Protein 2LAQ (pdb70)

Structure (mmCIF, N/CA/C/O backbone):
data_2LAQ
#
_entry.id   2LAQ
#
loop_
_atom_site.group_PDB
_atom_site.id
_atom_site.type_symbol
_atom_site.label_atom_id
_atom_site.label_alt_id
_atom_site.label_comp_id
_atom_site.label_asym_id
_atom_site.label_entity_id
_atom_site.label_seq_id
_atom_site.pdbx_PDB_ins_code
_atom_site.Cartn_x
_atom_site.Cartn_y
_atom_site.Cartn_z
_atom_site.occupancy
_atom_site.B_iso_or_equiv
_atom_site.auth_seq_id
_atom_site.auth_comp_id
_atom_site.auth_asym_id
_atom_site.auth_atom_id
_atom_site.pdbx_PDB_model_num
ATOM 1 N N . TRP A 1 1 ? 26.052 -4.826 -12.879 1.00 0.00 1 TRP A N 1
ATOM 2 C CA . TRP A 1 1 ? 26.613 -5.498 -11.720 1.00 0.00 1 TRP A CA 1
ATOM 3 C C . TRP A 1 1 ? 27.280 -4.442 -10.837 1.00 0.00 1 TRP A C 1
ATOM 4 O O . TRP A 1 1 ? 28.437 -4.591 -10.450 1.00 0.00 1 TRP A O 1
ATOM 25 N N . GLU A 1 2 ? 26.519 -3.397 -10.544 1.00 0.00 2 GLU A N 1
ATOM 26 C CA . GLU A 1 2 ? 27.021 -2.315 -9.713 1.00 0.00 2 GLU A CA 1
ATOM 27 C C . GLU A 1 2 ? 25.939 -1.251 -9.515 1.00 0.00 2 GLU A C 1
ATOM 28 O O . GLU A 1 2 ? 26.080 -0.123 -9.985 1.00 0.00 2 GLU A O 1
ATOM 40 N N . TRP A 1 3 ? 24.884 -1.649 -8.820 1.00 0.00 3 TRP A N 1
ATOM 41 C CA . TRP A 1 3 ? 23.779 -0.744 -8.555 1.00 0.00 3 TRP A CA 1
ATOM 42 C C . TRP A 1 3 ? 22.966 -1.319 -7.394 1.00 0.00 3 TRP A C 1
ATOM 43 O O . TRP A 1 3 ? 22.816 -2.527 -7.202 1.00 0.00 3 TRP A O 1
ATOM 64 N N . PRO A 1 4 ? 22.412 -0.401 -6.577 1.00 0.00 4 PRO A N 1
ATOM 65 C CA . PRO A 1 4 ? 21.726 -0.783 -5.314 1.00 0.00 4 PRO A CA 1
ATOM 66 C C . PRO A 1 4 ? 20.428 -1.654 -5.427 1.00 0.00 4 PRO A C 1
ATOM 67 O O . PRO A 1 4 ? 19.390 -0.995 -5.461 1.00 0.00 4 PRO A O 1
ATOM 78 N N . TRP A 1 5 ? 20.479 -2.977 -5.475 1.00 0.00 5 TRP A N 1
ATOM 79 C CA . TRP A 1 5 ? 19.264 -3.769 -5.574 1.00 0.00 5 TRP A CA 1
ATOM 80 C C . TRP A 1 5 ? 19.329 -4.869 -4.513 1.00 0.00 5 TRP A C 1
ATOM 81 O O . TRP A 1 5 ? 18.961 -6.013 -4.776 1.00 0.00 5 TRP A O 1
ATOM 102 N N . ASN A 1 6 ? 19.802 -4.485 -3.336 1.00 0.00 6 ASN A N 1
ATOM 103 C CA . ASN A 1 6 ? 19.920 -5.424 -2.234 1.00 0.00 6 ASN A CA 1
ATOM 104 C C . ASN A 1 6 ? 18.692 -5.301 -1.331 1.00 0.00 6 ASN A C 1
ATOM 105 O O . ASN A 1 6 ? 18.050 -4.253 -1.288 1.00 0.00 6 ASN A O 1
ATOM 116 N N . ARG A 1 7 ? 18.401 -6.388 -0.631 1.00 0.00 7 ARG A N 1
ATOM 117 C CA . ARG A 1 7 ? 17.260 -6.415 0.269 1.00 0.00 7 ARG A CA 1
ATOM 118 C C . ARG A 1 7 ? 16.100 -5.609 -0.319 1.00 0.00 7 ARG A C 1
ATOM 119 O O . ARG A 1 7 ? 15.961 -4.420 -0.037 1.00 0.00 7 ARG A O 1
ATOM 140 N N . LYS A 1 8 ? 15.298 -6.288 -1.124 1.00 0.00 8 LYS A N 1
ATOM 141 C CA . LYS A 1 8 ? 14.155 -5.650 -1.755 1.00 0.00 8 LYS A CA 1
ATOM 142 C C . LYS A 1 8 ? 13.105 -5.328 -0.689 1.00 0.00 8 LYS A C 1
ATOM 143 O O . LYS A 1 8 ? 13.084 -5.874 0.417 1.00 0.00 8 LYS A O 1
ATOM 177 N N . THR A 1 10 ? 9.240 -4.401 1.256 1.00 0.00 10 THR A N 1
ATOM 178 C CA . THR A 1 10 ? 8.170 -5.237 1.771 1.00 0.00 10 THR A CA 1
ATOM 179 C C . THR A 1 10 ? 6.925 -4.394 2.058 1.00 0.00 10 THR A C 1
ATOM 180 O O . THR A 1 10 ? 6.826 -3.254 1.607 1.00 0.00 10 THR A O 1
ATOM 191 N N . LYS A 1 11 ? 6.006 -4.988 2.805 1.00 0.00 11 LYS A N 1
ATOM 192 C CA . LYS A 1 11 ? 4.772 -4.307 3.157 1.00 0.00 11 LYS A CA 1
ATOM 193 C C . LYS A 1 11 ? 4.287 -3.490 1.957 1.00 0.00 11 LYS A C 1
ATOM 194 O O . LYS A 1 11 ? 4.538 -2.288 1.878 1.00 0.00 11 LYS A O 1
ATOM 213 N N . PHE A 1 12 ? 3.599 -4.173 1.055 1.00 0.00 12 PHE A N 1
ATOM 214 C CA . PHE A 1 12 ? 3.077 -3.526 -0.136 1.00 0.00 12 PHE A CA 1
ATOM 215 C C . PHE A 1 12 ? 2.427 -2.184 0.210 1.00 0.00 12 PHE A C 1
ATOM 216 O O . PHE A 1 12 ? 2.197 -1.831 1.369 1.00 0.00 12 PHE A O 1
ATOM 248 N N . ILE A 1 14 ? -0.006 1.290 0.528 1.00 0.00 14 ILE A N 1
ATOM 249 C CA . ILE A 1 14 ? -1.302 1.624 1.093 1.00 0.00 14 ILE A CA 1
ATOM 250 C C . ILE A 1 14 ? -1.633 0.640 2.217 1.00 0.00 14 ILE A C 1
ATOM 251 O O . ILE A 1 14 ? -1.495 -0.580 2.101 1.00 0.00 14 ILE A O 1
ATOM 282 N N . SER A 1 16 ? -3.407 -1.527 5.553 1.00 0.00 16 SER A N 1
ATOM 283 C CA . SER A 1 16 ? -4.257 -2.705 5.559 1.00 0.00 16 SER A CA 1
ATOM 284 C C . SER A 1 16 ? -5.423 -2.513 4.586 1.00 0.00 16 SER A C 1
ATOM 285 O O . SER A 1 16 ? -6.468 -1.939 4.899 1.00 0.00 16 SER A O 1
ATOM 308 N N . ASN A 1 18 ? -8.575 -2.800 1.876 1.00 0.00 18 ASN A N 1
ATOM 309 C CA . ASN A 1 18 ? -9.925 -3.335 1.845 1.00 0.00 18 ASN A CA 1
ATOM 310 C C . ASN A 1 18 ? -9.971 -4.539 0.903 1.00 0.00 18 ASN A C 1
ATOM 311 O O . ASN A 1 18 ? -10.429 -5.634 1.237 1.00 0.00 18 ASN A O 1
ATOM 337 N N . ARG A 1 20 ? -9.580 -7.691 -1.003 1.00 0.00 20 ARG A N 1
ATOM 338 C CA . ARG A 1 20 ? -9.048 -9.039 -0.904 1.00 0.00 20 ARG A CA 1
ATOM 339 C C . ARG A 1 20 ? -7.753 -9.040 -0.092 1.00 0.00 20 ARG A C 1
ATOM 340 O O . ARG A 1 20 ? -6.734 -9.564 -0.540 1.00 0.00 20 ARG A O 1
ATOM 361 N N . ASP A 1 21 ? -7.833 -8.449 1.092 1.00 0.00 21 ASP A N 1
ATOM 362 C CA . ASP A 1 21 ? -6.679 -8.375 1.972 1.00 0.00 21 ASP A CA 1
ATOM 363 C C . ASP A 1 21 ? -7.153 -8.355 3.426 1.00 0.00 21 ASP A C 1
ATOM 364 O O . ASP A 1 21 ? -7.560 -7.312 3.936 1.00 0.00 21 ASP A O 1
ATOM 373 N N . LYS A 1 22 ? -7.086 -9.520 4.053 1.00 0.00 22 LYS A N 1
ATOM 374 C CA . LYS A 1 22 ? -7.502 -9.648 5.439 1.00 0.00 22 LYS A CA 1
ATOM 375 C C . LYS A 1 22 ? -9.019 -9.465 5.530 1.00 0.00 22 LYS A C 1
ATOM 376 O O . LYS A 1 22 ? -9.571 -9.369 6.626 1.00 0.00 22 LYS A O 1
ATOM 395 N N . TRP A 1 23 ? -9.648 -9.421 4.366 1.00 0.00 23 TRP A N 1
ATOM 396 C CA . TRP A 1 23 ? -11.090 -9.250 4.300 1.00 0.00 23 TRP A CA 1
ATOM 397 C C . TRP A 1 23 ? -11.739 -10.417 5.047 1.00 0.00 23 TRP A C 1
ATOM 398 O O . TRP A 1 23 ? -11.044 -11.262 5.608 1.00 0.00 23 TRP A O 1
ATOM 419 N N . CYS A 1 24 ? -13.063 -10.426 5.029 1.00 0.00 24 CYS A N 1
ATOM 420 C CA . CYS A 1 24 ? -13.813 -11.475 5.699 1.00 0.00 24 CYS A CA 1
ATOM 421 C C . CYS A 1 24 ? -13.830 -11.173 7.199 1.00 0.00 24 CYS A C 1
ATOM 422 O O . CYS A 1 24 ? -12.779 -11.122 7.836 1.00 0.00 24 CYS A O 1
ATOM 429 N N . ARG A 1 25 ? -15.033 -10.980 7.718 1.00 0.00 25 ARG A N 1
ATOM 430 C CA . ARG A 1 25 ? -15.199 -10.684 9.131 1.00 0.00 25 ARG A CA 1
ATOM 431 C C . ARG A 1 25 ? -15.942 -11.826 9.829 1.00 0.00 25 ARG A C 1
ATOM 432 O O . ARG A 1 25 ? -15.923 -11.927 11.054 1.00 0.00 25 ARG A O 1
ATOM 453 N N . LEU A 1 26 ? -16.580 -12.656 9.017 1.00 0.00 26 LEU A N 1
ATOM 454 C CA . LEU A 1 26 ? -17.328 -13.787 9.541 1.00 0.00 26 LEU A CA 1
ATOM 455 C C . LEU A 1 26 ? -17.051 -15.019 8.678 1.00 0.00 26 LEU A C 1
ATOM 456 O O . LEU A 1 26 ? -16.186 -14.989 7.804 1.00 0.00 26 LEU A O 1
ATOM 472 N N . ASN A 1 27 ? -17.802 -16.075 8.954 1.00 0.00 27 ASN A N 1
ATOM 473 C CA . ASN A 1 27 ? -17.648 -17.317 8.214 1.00 0.00 27 ASN A CA 1
ATOM 474 C C . ASN A 1 27 ? -18.069 -17.094 6.760 1.00 0.00 27 ASN A C 1
ATOM 475 O O . ASN A 1 27 ? -19.217 -16.746 6.488 1.00 0.00 27 ASN A O 1
ATOM 486 N N . LEU A 1 28 ? -17.115 -17.304 5.863 1.00 0.00 28 LEU A N 1
ATOM 487 C CA . LEU A 1 28 ? -17.372 -17.130 4.444 1.00 0.00 28 LEU A CA 1
ATOM 488 C C . LEU A 1 28 ? -18.155 -18.335 3.920 1.00 0.00 28 LEU A C 1
ATOM 489 O O . LEU A 1 28 ? -18.810 -19.036 4.690 1.00 0.00 28 LEU A O 1
ATOM 505 N N . GLY A 1 29 ? -18.060 -18.542 2.615 1.00 0.00 29 GLY A N 1
ATOM 506 C CA . GLY A 1 29 ? -18.751 -19.650 1.979 1.00 0.00 29 GLY A CA 1
ATOM 507 C C . GLY A 1 29 ? -17.919 -20.229 0.832 1.00 0.00 29 GLY A C 1
ATOM 508 O O . GLY A 1 29 ? -17.028 -21.064 0.993 1.00 0.00 29 GLY A O 1
ATOM 512 N N . PRO A 1 30 ? -18.232 -19.757 -0.391 1.00 0.00 30 PRO A N 1
ATOM 513 C CA . PRO A 1 30 ? -17.636 -20.325 -1.629 1.00 0.00 30 PRO A CA 1
ATOM 514 C C . PRO A 1 30 ? -16.117 -20.710 -1.594 1.00 0.00 30 PRO A C 1
ATOM 515 O O . PRO A 1 30 ? -15.387 -19.897 -2.160 1.00 0.00 30 PRO A O 1
ATOM 526 N N . ALA A 1 31 ? -15.693 -21.818 -1.006 1.00 0.00 31 ALA A N 1
ATOM 527 C CA . ALA A 1 31 ? -14.281 -22.163 -0.989 1.00 0.00 31 ALA A CA 1
ATOM 528 C C . ALA A 1 31 ? -13.662 -21.691 0.328 1.00 0.00 31 ALA A C 1
ATOM 529 O O . ALA A 1 31 ? -12.469 -21.393 0.386 1.00 0.00 31 ALA A O 1
ATOM 536 N N . TRP A 1 32 ? -14.499 -21.639 1.353 1.00 0.00 32 TRP A N 1
ATOM 537 C CA . TRP A 1 32 ? -14.047 -21.208 2.666 1.00 0.00 32 TRP A CA 1
ATOM 538 C C . TRP A 1 32 ? -14.709 -22.108 3.712 1.00 0.00 32 TRP A C 1
ATOM 539 O O . TRP A 1 32 ? -15.078 -23.243 3.415 1.00 0.00 32 TRP A O 1
ATOM 560 N N . GLY A 1 33 ? -14.840 -21.567 4.914 1.00 0.00 33 GLY A N 1
ATOM 561 C CA . GLY A 1 33 ? -15.450 -22.307 6.005 1.00 0.00 33 GLY A CA 1
ATOM 562 C C . GLY A 1 33 ? -14.498 -22.412 7.197 1.00 0.00 33 GLY A C 1
ATOM 563 O O . GLY A 1 33 ? -13.335 -22.781 7.037 1.00 0.00 33 GLY A O 1
ATOM 567 N N . GLY A 1 34 ? -15.025 -22.081 8.367 1.00 0.00 34 GLY A N 1
ATOM 568 C CA . GLY A 1 34 ? -14.236 -22.133 9.585 1.00 0.00 34 GLY A CA 1
ATOM 569 C C . GLY A 1 34 ? -13.159 -21.047 9.589 1.00 0.00 34 GLY A C 1
ATOM 570 O O . GLY A 1 34 ? -13.130 -20.198 10.479 1.00 0.00 34 GLY A O 1
ATOM 574 N N . ARG A 1 35 ? -12.299 -21.107 8.582 1.00 0.00 35 ARG A N 1
ATOM 575 C CA . ARG A 1 35 ? -11.222 -20.139 8.458 1.00 0.00 35 ARG A CA 1
ATOM 576 C C . ARG A 1 35 ? -11.785 -18.765 8.090 1.00 0.00 35 ARG A C 1
ATOM 577 O O . ARG A 1 35 ? -12.998 -18.600 7.963 1.00 0.00 35 ARG A O 1
ATOM 598 N N . CYS A 1 36 ? -10.877 -17.813 7.929 1.00 0.00 36 CYS A N 1
ATOM 599 C CA . CYS A 1 36 ? -11.268 -16.458 7.578 1.00 0.00 36 CYS A CA 1
ATOM 600 C C . CYS A 1 36 ? -12.378 -16.535 6.527 1.00 0.00 36 CYS A C 1
ATOM 601 O O . CYS A 1 36 ? -13.496 -16.080 6.764 1.00 0.00 36 CYS A O 1
ATOM 608 N N . TRP A 1 1 ? 22.478 -6.667 9.420 1.00 0.00 1 TRP A N 2
ATOM 609 C CA . TRP A 1 1 ? 21.879 -6.710 10.742 1.00 0.00 1 TRP A CA 2
ATOM 610 C C . TRP A 1 1 ? 21.706 -5.270 11.230 1.00 0.00 1 TRP A C 2
ATOM 611 O O . TRP A 1 1 ? 20.607 -4.867 11.607 1.00 0.00 1 TRP A O 2
ATOM 632 N N . GLU A 1 2 ? 22.808 -4.536 11.210 1.00 0.00 2 GLU A N 2
ATOM 633 C CA . GLU A 1 2 ? 22.792 -3.150 11.645 1.00 0.00 2 GLU A CA 2
ATOM 634 C C . GLU A 1 2 ? 21.958 -3.003 12.918 1.00 0.00 2 GLU A C 2
ATOM 635 O O . GLU A 1 2 ? 21.658 -3.992 13.586 1.00 0.00 2 GLU A O 2
ATOM 647 N N . TRP A 1 3 ? 21.606 -1.761 13.218 1.00 0.00 3 TRP A N 2
ATOM 648 C CA . TRP A 1 3 ? 20.812 -1.473 14.400 1.00 0.00 3 TRP A CA 2
ATOM 649 C C . TRP A 1 3 ? 19.450 -0.952 13.939 1.00 0.00 3 TRP A C 2
ATOM 650 O O . TRP A 1 3 ? 19.286 -0.298 12.908 1.00 0.00 3 TRP A O 2
ATOM 671 N N . PRO A 1 4 ? 18.418 -1.261 14.749 1.00 0.00 4 PRO A N 2
ATOM 672 C CA . PRO A 1 4 ? 17.008 -0.974 14.374 1.00 0.00 4 PRO A CA 2
ATOM 673 C C . PRO A 1 4 ? 16.590 0.529 14.220 1.00 0.00 4 PRO A C 2
ATOM 674 O O . PRO A 1 4 ? 16.117 1.019 15.244 1.00 0.00 4 PRO A O 2
ATOM 685 N N . TRP A 1 5 ? 16.742 1.181 13.077 1.00 0.00 5 TRP A N 2
ATOM 686 C CA . TRP A 1 5 ? 16.342 2.572 12.949 1.00 0.00 5 TRP A CA 2
ATOM 687 C C . TRP A 1 5 ? 16.036 2.844 11.476 1.00 0.00 5 TRP A C 2
ATOM 688 O O . TRP A 1 5 ? 16.529 3.815 10.903 1.00 0.00 5 TRP A O 2
ATOM 709 N N . ASN A 1 6 ? 15.222 1.970 10.902 1.00 0.00 6 ASN A N 2
ATOM 710 C CA . ASN A 1 6 ? 14.843 2.102 9.506 1.00 0.00 6 ASN A CA 2
ATOM 711 C C . ASN A 1 6 ? 14.067 0.857 9.072 1.00 0.00 6 ASN A C 2
ATOM 712 O O . ASN A 1 6 ? 14.648 -0.214 8.903 1.00 0.00 6 ASN A O 2
ATOM 723 N N . ARG A 1 7 ? 12.765 1.040 8.904 1.00 0.00 7 ARG A N 2
ATOM 724 C CA . ARG A 1 7 ? 11.903 -0.055 8.492 1.00 0.00 7 ARG A CA 2
ATOM 725 C C . ARG A 1 7 ? 11.028 0.373 7.312 1.00 0.00 7 ARG A C 2
ATOM 726 O O . ARG A 1 7 ? 9.819 0.544 7.461 1.00 0.00 7 ARG A O 2
ATOM 747 N N . LYS A 1 8 ? 11.674 0.534 6.166 1.00 0.00 8 LYS A N 2
ATOM 748 C CA . LYS A 1 8 ? 10.969 0.939 4.961 1.00 0.00 8 LYS A CA 2
ATOM 749 C C . LYS A 1 8 ? 11.437 0.075 3.788 1.00 0.00 8 LYS A C 2
ATOM 750 O O . LYS A 1 8 ? 12.157 0.508 2.885 1.00 0.00 8 LYS A O 2
ATOM 784 N N . THR A 1 10 ? 11.573 -2.806 0.479 1.00 0.00 10 THR A N 2
ATOM 785 C CA . THR A 1 10 ? 11.190 -2.768 -0.922 1.00 0.00 10 THR A CA 2
ATOM 786 C C . THR A 1 10 ? 9.665 -2.772 -1.059 1.00 0.00 10 THR A C 2
ATOM 787 O O . THR A 1 10 ? 8.951 -2.980 -0.078 1.00 0.00 10 THR A O 2
ATOM 798 N N . LYS A 1 11 ? 9.212 -2.538 -2.281 1.00 0.00 11 LYS A N 2
ATOM 799 C CA . LYS A 1 11 ? 7.786 -2.511 -2.558 1.00 0.00 11 LYS A CA 2
ATOM 800 C C . LYS A 1 11 ? 7.057 -1.836 -1.394 1.00 0.00 11 LYS A C 2
ATOM 801 O O . LYS A 1 11 ? 6.568 -2.511 -0.489 1.00 0.00 11 LYS A O 2
ATOM 820 N N . PHE A 1 12 ? 7.008 -0.514 -1.455 1.00 0.00 12 PHE A N 2
ATOM 821 C CA . PHE A 1 12 ? 6.347 0.259 -0.418 1.00 0.00 12 PHE A CA 2
ATOM 822 C C . PHE A 1 12 ? 5.018 -0.384 -0.017 1.00 0.00 12 PHE A C 2
ATOM 823 O O . PHE A 1 12 ? 4.493 -1.295 -0.662 1.00 0.00 12 PHE A O 2
ATOM 855 N N . ILE A 1 14 ? 1.263 -1.513 0.815 1.00 0.00 14 ILE A N 2
ATOM 856 C CA . ILE A 1 14 ? -0.039 -1.584 0.172 1.00 0.00 14 ILE A CA 2
ATOM 857 C C . ILE A 1 14 ? -1.132 -1.560 1.242 1.00 0.00 14 ILE A C 2
ATOM 858 O O . ILE A 1 14 ? -1.077 -2.238 2.271 1.00 0.00 14 ILE A O 2
ATOM 889 N N . SER A 1 16 ? -4.379 -1.521 3.821 1.00 0.00 16 SER A N 2
ATOM 890 C CA . SER A 1 16 ? -5.119 -2.556 4.524 1.00 0.00 16 SER A CA 2
ATOM 891 C C . SER A 1 16 ? -6.562 -2.601 4.020 1.00 0.00 16 SER A C 2
ATOM 892 O O . SER A 1 16 ? -7.093 -1.659 3.425 1.00 0.00 16 SER A O 2
ATOM 915 N N . ASN A 1 18 ? -10.534 -2.697 3.274 1.00 0.00 18 ASN A N 2
ATOM 916 C CA . ASN A 1 18 ? -11.716 -1.906 3.569 1.00 0.00 18 ASN A CA 2
ATOM 917 C C . ASN A 1 18 ? -12.941 -2.573 2.939 1.00 0.00 18 ASN A C 2
ATOM 918 O O . ASN A 1 18 ? -12.860 -3.387 2.017 1.00 0.00 18 ASN A O 2
ATOM 944 N N . ARG A 1 20 ? -15.664 -3.950 0.969 1.00 0.00 20 ARG A N 2
ATOM 945 C CA . ARG A 1 20 ? -16.097 -4.128 -0.407 1.00 0.00 20 ARG A CA 2
ATOM 946 C C . ARG A 1 20 ? -15.735 -2.898 -1.241 1.00 0.00 20 ARG A C 2
ATOM 947 O O . ARG A 1 20 ? -16.427 -2.569 -2.203 1.00 0.00 20 ARG A O 2
ATOM 968 N N . ASP A 1 21 ? -14.649 -2.250 -0.842 1.00 0.00 21 ASP A N 2
ATOM 969 C CA . ASP A 1 21 ? -14.185 -1.063 -1.540 1.00 0.00 21 ASP A CA 2
ATOM 970 C C . ASP A 1 21 ? -13.918 -1.412 -3.005 1.00 0.00 21 ASP A C 2
ATOM 971 O O . ASP A 1 21 ? -14.518 -2.339 -3.547 1.00 0.00 21 ASP A O 2
ATOM 980 N N . LYS A 1 22 ? -13.016 -0.649 -3.607 1.00 0.00 22 LYS A N 2
ATOM 981 C CA . LYS A 1 22 ? -12.661 -0.864 -4.999 1.00 0.00 22 LYS A CA 2
ATOM 982 C C . LYS A 1 22 ? -11.945 -2.209 -5.135 1.00 0.00 22 LYS A C 2
ATOM 983 O O . LYS A 1 22 ? -10.826 -2.273 -5.642 1.00 0.00 22 LYS A O 2
ATOM 1002 N N . TRP A 1 23 ? -12.620 -3.252 -4.674 1.00 0.00 23 TRP A N 2
ATOM 1003 C CA . TRP A 1 23 ? -12.062 -4.592 -4.738 1.00 0.00 23 TRP A CA 2
ATOM 1004 C C . TRP A 1 23 ? -12.384 -5.174 -6.116 1.00 0.00 23 TRP A C 2
ATOM 1005 O O . TRP A 1 23 ? -12.930 -4.481 -6.973 1.00 0.00 23 TRP A O 2
ATOM 1026 N N . CYS A 1 24 ? -12.033 -6.440 -6.287 1.00 0.00 24 CYS A N 2
ATOM 1027 C CA . CYS A 1 24 ? -12.279 -7.121 -7.546 1.00 0.00 24 CYS A CA 2
ATOM 1028 C C . CYS A 1 24 ? -11.262 -6.618 -8.572 1.00 0.00 24 CYS A C 2
ATOM 1029 O O . CYS A 1 24 ? -11.609 -6.372 -9.726 1.00 0.00 24 CYS A O 2
ATOM 1036 N N . ARG A 1 25 ? -10.027 -6.478 -8.114 1.00 0.00 25 ARG A N 2
ATOM 1037 C CA . ARG A 1 25 ? -8.957 -6.007 -8.977 1.00 0.00 25 ARG A CA 2
ATOM 1038 C C . ARG A 1 25 ? -8.549 -7.103 -9.963 1.00 0.00 25 ARG A C 2
ATOM 1039 O O . ARG A 1 25 ? -7.963 -6.820 -11.006 1.00 0.00 25 ARG A O 2
ATOM 1060 N N . LEU A 1 26 ? -8.874 -8.335 -9.596 1.00 0.00 26 LEU A N 2
ATOM 1061 C CA . LEU A 1 26 ? -8.549 -9.475 -10.436 1.00 0.00 26 LEU A CA 2
ATOM 1062 C C . LEU A 1 26 ? -9.835 -10.224 -10.793 1.00 0.00 26 LEU A C 2
ATOM 1063 O O . LEU A 1 26 ? -10.933 -9.752 -10.503 1.00 0.00 26 LEU A O 2
ATOM 1079 N N . ASN A 1 27 ? -9.656 -11.377 -11.419 1.00 0.00 27 ASN A N 2
ATOM 1080 C CA . ASN A 1 27 ? -10.788 -12.196 -11.819 1.00 0.00 27 ASN A CA 2
ATOM 1081 C C . ASN A 1 27 ? -11.543 -12.660 -10.572 1.00 0.00 27 ASN A C 2
ATOM 1082 O O . ASN A 1 27 ? -10.959 -13.284 -9.687 1.00 0.00 27 ASN A O 2
ATOM 1093 N N . LEU A 1 28 ? -12.828 -12.341 -10.543 1.00 0.00 28 LEU A N 2
ATOM 1094 C CA . LEU A 1 28 ? -13.667 -12.718 -9.419 1.00 0.00 28 LEU A CA 2
ATOM 1095 C C . LEU A 1 28 ? -14.363 -14.044 -9.731 1.00 0.00 28 LEU A C 2
ATOM 1096 O O . LEU A 1 28 ? -13.961 -14.760 -10.647 1.00 0.00 28 LEU A O 2
ATOM 1112 N N . GLY A 1 29 ? -15.395 -14.332 -8.952 1.00 0.00 29 GLY A N 2
ATOM 1113 C CA . GLY A 1 29 ? -16.151 -15.560 -9.133 1.00 0.00 29 GLY A CA 2
ATOM 1114 C C . GLY A 1 29 ? -17.471 -15.510 -8.363 1.00 0.00 29 GLY A C 2
ATOM 1115 O O . GLY A 1 29 ? -18.478 -14.932 -8.777 1.00 0.00 29 GLY A O 2
ATOM 1119 N N . PRO A 1 30 ? -17.466 -16.152 -7.178 1.00 0.00 30 PRO A N 2
ATOM 1120 C CA . PRO A 1 30 ? -18.704 -16.338 -6.376 1.00 0.00 30 PRO A CA 2
ATOM 1121 C C . PRO A 1 30 ? -19.504 -15.054 -5.968 1.00 0.00 30 PRO A C 2
ATOM 1122 O O . PRO A 1 30 ? -19.590 -14.890 -4.752 1.00 0.00 30 PRO A O 2
ATOM 1133 N N . ALA A 1 31 ? -20.031 -14.244 -6.873 1.00 0.00 31 ALA A N 2
ATOM 1134 C CA . ALA A 1 31 ? -20.776 -13.061 -6.475 1.00 0.00 31 ALA A CA 2
ATOM 1135 C C . ALA A 1 31 ? -20.750 -12.041 -7.616 1.00 0.00 31 ALA A C 2
ATOM 1136 O O . ALA A 1 31 ? -21.606 -11.160 -7.685 1.00 0.00 31 ALA A O 2
ATOM 1143 N N . TRP A 1 32 ? -19.758 -12.192 -8.481 1.00 0.00 32 TRP A N 2
ATOM 1144 C CA . TRP A 1 32 ? -19.609 -11.295 -9.614 1.00 0.00 32 TRP A CA 2
ATOM 1145 C C . TRP A 1 32 ? -19.427 -12.147 -10.872 1.00 0.00 32 TRP A C 2
ATOM 1146 O O . TRP A 1 32 ? -19.961 -13.252 -10.960 1.00 0.00 32 TRP A O 2
ATOM 1167 N N . GLY A 1 33 ? -18.670 -11.603 -11.813 1.00 0.00 33 GLY A N 2
ATOM 1168 C CA . GLY A 1 33 ? -18.410 -12.299 -13.061 1.00 0.00 33 GLY A CA 2
ATOM 1169 C C . GLY A 1 33 ? -17.534 -11.454 -13.989 1.00 0.00 33 GLY A C 2
ATOM 1170 O O . GLY A 1 33 ? -16.424 -11.071 -13.621 1.00 0.00 33 GLY A O 2
ATOM 1174 N N . GLY A 1 34 ? -18.066 -11.188 -15.172 1.00 0.00 34 GLY A N 2
ATOM 1175 C CA . GLY A 1 34 ? -17.346 -10.396 -16.155 1.00 0.00 34 GLY A CA 2
ATOM 1176 C C . GLY A 1 34 ? -15.847 -10.701 -16.114 1.00 0.00 34 GLY A C 2
ATOM 1177 O O . GLY A 1 34 ? -15.448 -11.844 -15.892 1.00 0.00 34 GLY A O 2
ATOM 1181 N N . ARG A 1 35 ? -15.057 -9.660 -16.331 1.00 0.00 35 ARG A N 2
ATOM 1182 C CA . ARG A 1 35 ? -13.611 -9.802 -16.323 1.00 0.00 35 ARG A CA 2
ATOM 1183 C C . ARG A 1 35 ? -12.969 -8.645 -15.555 1.00 0.00 35 ARG A C 2
ATOM 1184 O O . ARG A 1 35 ? -12.446 -7.709 -16.158 1.00 0.00 35 ARG A O 2
ATOM 1205 N N . CYS A 1 36 ? -13.029 -8.747 -14.234 1.00 0.00 36 CYS A N 2
ATOM 1206 C CA . CYS A 1 36 ? -12.459 -7.721 -13.378 1.00 0.00 36 CYS A CA 2
ATOM 1207 C C . CYS A 1 36 ? -10.968 -7.604 -13.696 1.00 0.00 36 CYS A C 2
ATOM 1208 O O . CYS A 1 36 ? -10.302 -8.607 -13.950 1.00 0.00 36 CYS A O 2
ATOM 1215 N N . TRP A 1 1 ? 13.374 -6.693 -19.381 1.00 0.00 1 TRP A N 3
ATOM 1216 C CA . TRP A 1 1 ? 13.790 -7.217 -20.671 1.00 0.00 1 TRP A CA 3
ATOM 1217 C C . TRP A 1 1 ? 15.140 -6.590 -21.023 1.00 0.00 1 TRP A C 3
ATOM 1218 O O . TRP A 1 1 ? 15.917 -7.165 -21.785 1.00 0.00 1 TRP A O 3
ATOM 1239 N N . GLU A 1 2 ? 15.380 -5.419 -20.451 1.00 0.00 2 GLU A N 3
ATOM 1240 C CA . GLU A 1 2 ? 16.624 -4.708 -20.694 1.00 0.00 2 GLU A CA 3
ATOM 1241 C C . GLU A 1 2 ? 17.643 -5.031 -19.601 1.00 0.00 2 GLU A C 3
ATOM 1242 O O . GLU A 1 2 ? 17.663 -4.384 -18.554 1.00 0.00 2 GLU A O 3
ATOM 1254 N N . TRP A 1 3 ? 18.466 -6.032 -19.880 1.00 0.00 3 TRP A N 3
ATOM 1255 C CA . TRP A 1 3 ? 19.485 -6.449 -18.932 1.00 0.00 3 TRP A CA 3
ATOM 1256 C C . TRP A 1 3 ? 18.781 -7.010 -17.696 1.00 0.00 3 TRP A C 3
ATOM 1257 O O . TRP A 1 3 ? 17.705 -6.582 -17.274 1.00 0.00 3 TRP A O 3
ATOM 1278 N N . PRO A 1 4 ? 19.425 -8.023 -17.084 1.00 0.00 4 PRO A N 3
ATOM 1279 C CA . PRO A 1 4 ? 18.809 -8.788 -15.967 1.00 0.00 4 PRO A CA 3
ATOM 1280 C C . PRO A 1 4 ? 18.492 -8.011 -14.643 1.00 0.00 4 PRO A C 3
ATOM 1281 O O . PRO A 1 4 ? 19.392 -8.068 -13.807 1.00 0.00 4 PRO A O 3
ATOM 1292 N N . TRP A 1 5 ? 17.347 -7.368 -14.471 1.00 0.00 5 TRP A N 3
ATOM 1293 C CA . TRP A 1 5 ? 17.067 -6.658 -13.234 1.00 0.00 5 TRP A CA 3
ATOM 1294 C C . TRP A 1 5 ? 15.588 -6.860 -12.897 1.00 0.00 5 TRP A C 3
ATOM 1295 O O . TRP A 1 5 ? 15.162 -7.974 -12.597 1.00 0.00 5 TRP A O 3
ATOM 1316 N N . ASN A 1 6 ? 14.845 -5.764 -12.959 1.00 0.00 6 ASN A N 3
ATOM 1317 C CA . ASN A 1 6 ? 13.423 -5.807 -12.664 1.00 0.00 6 ASN A CA 3
ATOM 1318 C C . ASN A 1 6 ? 12.761 -4.526 -13.178 1.00 0.00 6 ASN A C 3
ATOM 1319 O O . ASN A 1 6 ? 13.433 -3.517 -13.387 1.00 0.00 6 ASN A O 3
ATOM 1330 N N . ARG A 1 7 ? 11.452 -4.609 -13.366 1.00 0.00 7 ARG A N 3
ATOM 1331 C CA . ARG A 1 7 ? 10.693 -3.469 -13.852 1.00 0.00 7 ARG A CA 3
ATOM 1332 C C . ARG A 1 7 ? 10.056 -2.718 -12.680 1.00 0.00 7 ARG A C 3
ATOM 1333 O O . ARG A 1 7 ? 8.866 -2.408 -12.711 1.00 0.00 7 ARG A O 3
ATOM 1354 N N . LYS A 1 8 ? 10.877 -2.449 -11.676 1.00 0.00 8 LYS A N 3
ATOM 1355 C CA . LYS A 1 8 ? 10.409 -1.740 -10.496 1.00 0.00 8 LYS A CA 3
ATOM 1356 C C . LYS A 1 8 ? 9.017 -2.252 -10.118 1.00 0.00 8 LYS A C 3
ATOM 1357 O O . LYS A 1 8 ? 7.992 -1.586 -10.282 1.00 0.00 8 LYS A O 3
ATOM 1391 N N . THR A 1 10 ? 5.564 -3.491 -8.487 1.00 0.00 10 THR A N 3
ATOM 1392 C CA . THR A 1 10 ? 4.574 -3.047 -7.519 1.00 0.00 10 THR A CA 3
ATOM 1393 C C . THR A 1 10 ? 5.057 -1.785 -6.803 1.00 0.00 10 THR A C 3
ATOM 1394 O O . THR A 1 10 ? 6.128 -1.264 -7.110 1.00 0.00 10 THR A O 3
ATOM 1405 N N . LYS A 1 11 ? 4.244 -1.329 -5.862 1.00 0.00 11 LYS A N 3
ATOM 1406 C CA . LYS A 1 11 ? 4.575 -0.137 -5.099 1.00 0.00 11 LYS A CA 3
ATOM 1407 C C . LYS A 1 11 ? 4.336 -0.406 -3.612 1.00 0.00 11 LYS A C 3
ATOM 1408 O O . LYS A 1 11 ? 3.609 0.335 -2.953 1.00 0.00 11 LYS A O 3
ATOM 1427 N N . PHE A 1 12 ? 4.965 -1.468 -3.128 1.00 0.00 12 PHE A N 3
ATOM 1428 C CA . PHE A 1 12 ? 4.830 -1.843 -1.731 1.00 0.00 12 PHE A CA 3
ATOM 1429 C C . PHE A 1 12 ? 3.367 -1.796 -1.288 1.00 0.00 12 PHE A C 3
ATOM 1430 O O . PHE A 1 12 ? 2.444 -1.512 -2.056 1.00 0.00 12 PHE A O 3
ATOM 1462 N N . ILE A 1 14 ? -0.301 -1.047 0.957 1.00 0.00 14 ILE A N 3
ATOM 1463 C CA . ILE A 1 14 ? -1.161 0.090 1.236 1.00 0.00 14 ILE A CA 3
ATOM 1464 C C . ILE A 1 14 ? -1.967 -0.184 2.507 1.00 0.00 14 ILE A C 3
ATOM 1465 O O . ILE A 1 14 ? -2.541 -1.255 2.718 1.00 0.00 14 ILE A O 3
ATOM 1496 N N . SER A 1 16 ? -4.259 -0.675 5.826 1.00 0.00 16 SER A N 3
ATOM 1497 C CA . SER A 1 16 ? -5.577 -1.229 6.089 1.00 0.00 16 SER A CA 3
ATOM 1498 C C . SER A 1 16 ? -6.074 -2.002 4.866 1.00 0.00 16 SER A C 3
ATOM 1499 O O . SER A 1 16 ? -5.562 -1.890 3.750 1.00 0.00 16 SER A O 3
ATOM 1522 N N . ASN A 1 18 ? -7.830 -3.561 1.669 1.00 0.00 18 ASN A N 3
ATOM 1523 C CA . ASN A 1 18 ? -8.397 -3.147 0.397 1.00 0.00 18 ASN A CA 3
ATOM 1524 C C . ASN A 1 18 ? -9.825 -3.685 0.283 1.00 0.00 18 ASN A C 3
ATOM 1525 O O . ASN A 1 18 ? -10.793 -2.963 0.031 1.00 0.00 18 ASN A O 3
ATOM 1551 N N . ARG A 1 20 ? -13.379 -4.675 0.517 1.00 0.00 20 ARG A N 3
ATOM 1552 C CA . ARG A 1 20 ? -14.626 -4.311 1.165 1.00 0.00 20 ARG A CA 3
ATOM 1553 C C . ARG A 1 20 ? -14.356 -3.758 2.566 1.00 0.00 20 ARG A C 3
ATOM 1554 O O . ARG A 1 20 ? -14.913 -4.246 3.548 1.00 0.00 20 ARG A O 3
ATOM 1575 N N . ASP A 1 21 ? -13.499 -2.749 2.614 1.00 0.00 21 ASP A N 3
ATOM 1576 C CA . ASP A 1 21 ? -13.148 -2.125 3.878 1.00 0.00 21 ASP A CA 3
ATOM 1577 C C . ASP A 1 21 ? -12.817 -0.651 3.641 1.00 0.00 21 ASP A C 3
ATOM 1578 O O . ASP A 1 21 ? -11.714 -0.321 3.204 1.00 0.00 21 ASP A O 3
ATOM 1587 N N . LYS A 1 22 ? -13.790 0.197 3.937 1.00 0.00 22 LYS A N 3
ATOM 1588 C CA . LYS A 1 22 ? -13.615 1.629 3.760 1.00 0.00 22 LYS A CA 3
ATOM 1589 C C . LYS A 1 22 ? -13.483 1.942 2.269 1.00 0.00 22 LYS A C 3
ATOM 1590 O O . LYS A 1 22 ? -13.143 3.063 1.894 1.00 0.00 22 LYS A O 3
ATOM 1609 N N . TRP A 1 23 ? -13.761 0.932 1.458 1.00 0.00 23 TRP A N 3
ATOM 1610 C CA . TRP A 1 23 ? -13.677 1.086 0.015 1.00 0.00 23 TRP A CA 3
ATOM 1611 C C . TRP A 1 23 ? -14.672 2.171 -0.403 1.00 0.00 23 TRP A C 3
ATOM 1612 O O . TRP A 1 23 ? -15.310 2.792 0.445 1.00 0.00 23 TRP A O 3
ATOM 1633 N N . CYS A 1 24 ? -14.772 2.365 -1.709 1.00 0.00 24 CYS A N 3
ATOM 1634 C CA . CYS A 1 24 ? -15.677 3.365 -2.250 1.00 0.00 24 CYS A CA 3
ATOM 1635 C C . CYS A 1 24 ? -15.144 4.749 -1.875 1.00 0.00 24 CYS A C 3
ATOM 1636 O O . CYS A 1 24 ? -15.914 5.639 -1.518 1.00 0.00 24 CYS A O 3
ATOM 1643 N N . ARG A 1 25 ? -13.830 4.887 -1.969 1.00 0.00 25 ARG A N 3
ATOM 1644 C CA . ARG A 1 25 ? -13.184 6.148 -1.644 1.00 0.00 25 ARG A CA 3
ATOM 1645 C C . ARG A 1 25 ? -13.447 7.177 -2.746 1.00 0.00 25 ARG A C 3
ATOM 1646 O O . ARG A 1 25 ? -13.323 8.380 -2.518 1.00 0.00 25 ARG A O 3
ATOM 1667 N N . LEU A 1 26 ? -13.804 6.667 -3.915 1.00 0.00 26 LEU A N 3
ATOM 1668 C CA . LEU A 1 26 ? -14.085 7.529 -5.052 1.00 0.00 26 LEU A CA 3
ATOM 1669 C C . LEU A 1 26 ? -15.544 7.347 -5.474 1.00 0.00 26 LEU A C 3
ATOM 1670 O O . LEU A 1 26 ? -16.317 6.685 -4.783 1.00 0.00 26 LEU A O 3
ATOM 1686 N N . ASN A 1 27 ? -15.877 7.948 -6.608 1.00 0.00 27 ASN A N 3
ATOM 1687 C CA . ASN A 1 27 ? -17.230 7.862 -7.130 1.00 0.00 27 ASN A CA 3
ATOM 1688 C C . ASN A 1 27 ? -17.538 6.409 -7.498 1.00 0.00 27 ASN A C 3
ATOM 1689 O O . ASN A 1 27 ? -16.818 5.798 -8.285 1.00 0.00 27 ASN A O 3
ATOM 1700 N N . LEU A 1 28 ? -18.610 5.898 -6.911 1.00 0.00 28 LEU A N 3
ATOM 1701 C CA . LEU A 1 28 ? -19.023 4.528 -7.167 1.00 0.00 28 LEU A CA 3
ATOM 1702 C C . LEU A 1 28 ? -20.050 4.514 -8.300 1.00 0.00 28 LEU A C 3
ATOM 1703 O O . LEU A 1 28 ? -20.190 5.494 -9.030 1.00 0.00 28 LEU A O 3
ATOM 1719 N N . GLY A 1 29 ? -20.744 3.389 -8.413 1.00 0.00 29 GLY A N 3
ATOM 1720 C CA . GLY A 1 29 ? -21.754 3.234 -9.445 1.00 0.00 29 GLY A CA 3
ATOM 1721 C C . GLY A 1 29 ? -22.768 2.154 -9.061 1.00 0.00 29 GLY A C 3
ATOM 1722 O O . GLY A 1 29 ? -23.702 2.346 -8.282 1.00 0.00 29 GLY A O 3
ATOM 1726 N N . PRO A 1 30 ? -22.570 0.954 -9.643 1.00 0.00 30 PRO A N 3
ATOM 1727 C CA . PRO A 1 30 ? -23.548 -0.157 -9.507 1.00 0.00 30 PRO A CA 3
ATOM 1728 C C . PRO A 1 30 ? -23.907 -0.636 -8.059 1.00 0.00 30 PRO A C 3
ATOM 1729 O O . PRO A 1 30 ? -23.619 -1.810 -7.839 1.00 0.00 30 PRO A O 3
ATOM 1740 N N . ALA A 1 31 ? -24.474 0.176 -7.178 1.00 0.00 31 ALA A N 3
ATOM 1741 C CA . ALA A 1 31 ? -24.808 -0.286 -5.841 1.00 0.00 31 ALA A CA 3
ATOM 1742 C C . ALA A 1 31 ? -24.862 0.911 -4.891 1.00 0.00 31 ALA A C 3
ATOM 1743 O O . ALA A 1 31 ? -25.482 0.840 -3.831 1.00 0.00 31 ALA A O 3
ATOM 1750 N N . TRP A 1 32 ? -24.203 1.984 -5.304 1.00 0.00 32 TRP A N 3
ATOM 1751 C CA . TRP A 1 32 ? -24.169 3.196 -4.503 1.00 0.00 32 TRP A CA 3
ATOM 1752 C C . TRP A 1 32 ? -24.468 4.381 -5.423 1.00 0.00 32 TRP A C 3
ATOM 1753 O O . TRP A 1 32 ? -25.217 4.245 -6.390 1.00 0.00 32 TRP A O 3
ATOM 1774 N N . GLY A 1 33 ? -23.870 5.514 -5.090 1.00 0.00 33 GLY A N 3
ATOM 1775 C CA . GLY A 1 33 ? -24.063 6.722 -5.875 1.00 0.00 33 GLY A CA 3
ATOM 1776 C C . GLY A 1 33 ? -24.209 7.946 -4.970 1.00 0.00 33 GLY A C 3
ATOM 1777 O O . GLY A 1 33 ? -24.999 7.936 -4.028 1.00 0.00 33 GLY A O 3
ATOM 1781 N N . GLY A 1 34 ? -23.433 8.973 -5.288 1.00 0.00 34 GLY A N 3
ATOM 1782 C CA . GLY A 1 34 ? -23.465 10.202 -4.515 1.00 0.00 34 GLY A CA 3
ATOM 1783 C C . GLY A 1 34 ? -22.543 10.110 -3.298 1.00 0.00 34 GLY A C 3
ATOM 1784 O O . GLY A 1 34 ? -22.956 9.648 -2.236 1.00 0.00 34 GLY A O 3
ATOM 1788 N N . ARG A 1 35 ? -21.312 10.557 -3.493 1.00 0.00 35 ARG A N 3
ATOM 1789 C CA . ARG A 1 35 ? -20.327 10.531 -2.425 1.00 0.00 35 ARG A CA 3
ATOM 1790 C C . ARG A 1 35 ? -20.325 9.163 -1.739 1.00 0.00 35 ARG A C 3
ATOM 1791 O O . ARG A 1 35 ? -21.047 8.257 -2.152 1.00 0.00 35 ARG A O 3
ATOM 1812 N N . CYS A 1 36 ? -19.505 9.058 -0.704 1.00 0.00 36 CYS A N 3
ATOM 1813 C CA . CYS A 1 36 ? -19.400 7.816 0.043 1.00 0.00 36 CYS A CA 3
ATOM 1814 C C . CYS A 1 36 ? -18.904 8.144 1.453 1.00 0.00 36 CYS A C 3
ATOM 1815 O O . CYS A 1 36 ? -18.004 8.966 1.623 1.00 0.00 36 CYS A O 3
ATOM 1822 N N . TRP A 1 1 ? 22.251 2.273 20.672 1.00 0.00 1 TRP A N 4
ATOM 1823 C CA . TRP A 1 1 ? 21.907 3.355 19.766 1.00 0.00 1 TRP A CA 4
ATOM 1824 C C . TRP A 1 1 ? 20.689 2.918 18.948 1.00 0.00 1 TRP A C 4
ATOM 1825 O O . TRP A 1 1 ? 20.821 2.542 17.784 1.00 0.00 1 TRP A O 4
ATOM 1846 N N . GLU A 1 2 ? 19.532 2.981 19.589 1.00 0.00 2 GLU A N 4
ATOM 1847 C CA . GLU A 1 2 ? 18.293 2.597 18.935 1.00 0.00 2 GLU A CA 4
ATOM 1848 C C . GLU A 1 2 ? 17.106 2.819 19.875 1.00 0.00 2 GLU A C 4
ATOM 1849 O O . GLU A 1 2 ? 17.286 3.200 21.030 1.00 0.00 2 GLU A O 4
ATOM 1861 N N . TRP A 1 3 ? 15.917 2.570 19.345 1.00 0.00 3 TRP A N 4
ATOM 1862 C CA . TRP A 1 3 ? 14.700 2.737 20.122 1.00 0.00 3 TRP A CA 4
ATOM 1863 C C . TRP A 1 3 ? 13.810 1.518 19.875 1.00 0.00 3 TRP A C 4
ATOM 1864 O O . TRP A 1 3 ? 13.732 0.943 18.788 1.00 0.00 3 TRP A O 4
ATOM 1885 N N . PRO A 1 4 ? 13.104 1.102 20.945 1.00 0.00 4 PRO A N 4
ATOM 1886 C CA . PRO A 1 4 ? 12.314 -0.157 20.926 1.00 0.00 4 PRO A CA 4
ATOM 1887 C C . PRO A 1 4 ? 11.135 -0.259 19.898 1.00 0.00 4 PRO A C 4
ATOM 1888 O O . PRO A 1 4 ? 10.041 0.051 20.366 1.00 0.00 4 PRO A O 4
ATOM 1899 N N . TRP A 1 5 ? 11.332 -0.653 18.649 1.00 0.00 5 TRP A N 4
ATOM 1900 C CA . TRP A 1 5 ? 10.227 -0.749 17.710 1.00 0.00 5 TRP A CA 4
ATOM 1901 C C . TRP A 1 5 ? 10.587 -1.804 16.662 1.00 0.00 5 TRP A C 4
ATOM 1902 O O . TRP A 1 5 ? 10.099 -1.755 15.534 1.00 0.00 5 TRP A O 4
ATOM 1923 N N . ASN A 1 6 ? 11.436 -2.734 17.073 1.00 0.00 6 ASN A N 4
ATOM 1924 C CA . ASN A 1 6 ? 11.868 -3.799 16.183 1.00 0.00 6 ASN A CA 4
ATOM 1925 C C . ASN A 1 6 ? 12.601 -3.192 14.985 1.00 0.00 6 ASN A C 4
ATOM 1926 O O . ASN A 1 6 ? 12.043 -2.366 14.265 1.00 0.00 6 ASN A O 4
ATOM 1937 N N . ARG A 1 7 ? 13.841 -3.625 14.811 1.00 0.00 7 ARG A N 4
ATOM 1938 C CA . ARG A 1 7 ? 14.657 -3.135 13.713 1.00 0.00 7 ARG A CA 4
ATOM 1939 C C . ARG A 1 7 ? 14.311 -3.880 12.421 1.00 0.00 7 ARG A C 4
ATOM 1940 O O . ARG A 1 7 ? 15.189 -4.453 11.778 1.00 0.00 7 ARG A O 4
ATOM 1961 N N . LYS A 1 8 ? 13.032 -3.846 12.081 1.00 0.00 8 LYS A N 4
ATOM 1962 C CA . LYS A 1 8 ? 12.559 -4.511 10.878 1.00 0.00 8 LYS A CA 4
ATOM 1963 C C . LYS A 1 8 ? 11.515 -3.629 10.190 1.00 0.00 8 LYS A C 4
ATOM 1964 O O . LYS A 1 8 ? 10.304 -3.845 10.266 1.00 0.00 8 LYS A O 4
ATOM 1998 N N . THR A 1 10 ? 8.982 -1.597 7.823 1.00 0.00 10 THR A N 4
ATOM 1999 C CA . THR A 1 10 ? 8.006 -1.850 6.778 1.00 0.00 10 THR A CA 4
ATOM 2000 C C . THR A 1 10 ? 8.331 -1.024 5.532 1.00 0.00 10 THR A C 4
ATOM 2001 O O . THR A 1 10 ? 8.639 0.163 5.633 1.00 0.00 10 THR A O 4
ATOM 2012 N N . LYS A 1 11 ? 8.254 -1.684 4.386 1.00 0.00 11 LYS A N 4
ATOM 2013 C CA . LYS A 1 11 ? 8.538 -1.026 3.122 1.00 0.00 11 LYS A CA 4
ATOM 2014 C C . LYS A 1 11 ? 7.617 -1.592 2.040 1.00 0.00 11 LYS A C 4
ATOM 2015 O O . LYS A 1 11 ? 8.087 -2.138 1.043 1.00 0.00 11 LYS A O 4
ATOM 2034 N N . PHE A 1 12 ? 6.322 -1.443 2.272 1.00 0.00 12 PHE A N 4
ATOM 2035 C CA . PHE A 1 12 ? 5.330 -1.933 1.329 1.00 0.00 12 PHE A CA 4
ATOM 2036 C C . PHE A 1 12 ? 4.245 -0.883 1.080 1.00 0.00 12 PHE A C 4
ATOM 2037 O O . PHE A 1 12 ? 4.153 0.155 1.741 1.00 0.00 12 PHE A O 4
ATOM 2069 N N . ILE A 1 14 ? 0.372 1.037 0.233 1.00 0.00 14 ILE A N 4
ATOM 2070 C CA . ILE A 1 14 ? -0.811 1.354 1.013 1.00 0.00 14 ILE A CA 4
ATOM 2071 C C . ILE A 1 14 ? -1.664 0.094 1.174 1.00 0.00 14 ILE A C 4
ATOM 2072 O O . ILE A 1 14 ? -1.936 -0.654 0.231 1.00 0.00 14 ILE A O 4
ATOM 2103 N N . SER A 1 16 ? -4.133 -3.087 1.715 1.00 0.00 16 SER A N 4
ATOM 2104 C CA . SER A 1 16 ? -5.263 -3.643 0.990 1.00 0.00 16 SER A CA 4
ATOM 2105 C C . SER A 1 16 ? -6.535 -3.521 1.831 1.00 0.00 16 SER A C 4
ATOM 2106 O O . SER A 1 16 ? -7.566 -2.990 1.413 1.00 0.00 16 SER A O 4
ATOM 2129 N N . ASN A 1 18 ? -9.538 -2.703 4.244 1.00 0.00 18 ASN A N 4
ATOM 2130 C CA . ASN A 1 18 ? -10.305 -1.567 4.728 1.00 0.00 18 ASN A CA 4
ATOM 2131 C C . ASN A 1 18 ? -11.782 -1.768 4.380 1.00 0.00 18 ASN A C 4
ATOM 2132 O O . ASN A 1 18 ? -12.163 -2.555 3.510 1.00 0.00 18 ASN A O 4
ATOM 2158 N N . ARG A 1 20 ? -14.994 -1.931 2.889 1.00 0.00 20 ARG A N 4
ATOM 2159 C CA . ARG A 1 20 ? -15.714 -1.845 1.630 1.00 0.00 20 ARG A CA 4
ATOM 2160 C C . ARG A 1 20 ? -15.843 -3.232 0.997 1.00 0.00 20 ARG A C 4
ATOM 2161 O O . ARG A 1 20 ? -15.774 -3.370 -0.224 1.00 0.00 20 ARG A O 4
ATOM 2182 N N . ASP A 1 21 ? -16.028 -4.225 1.854 1.00 0.00 21 ASP A N 4
ATOM 2183 C CA . ASP A 1 21 ? -16.166 -5.596 1.394 1.00 0.00 21 ASP A CA 4
ATOM 2184 C C . ASP A 1 21 ? -17.355 -6.249 2.101 1.00 0.00 21 ASP A C 4
ATOM 2185 O O . ASP A 1 21 ? -17.404 -6.291 3.330 1.00 0.00 21 ASP A O 4
ATOM 2194 N N . LYS A 1 22 ? -18.284 -6.741 1.297 1.00 0.00 22 LYS A N 4
ATOM 2195 C CA . LYS A 1 22 ? -19.470 -7.391 1.830 1.00 0.00 22 LYS A CA 4
ATOM 2196 C C . LYS A 1 22 ? -20.311 -6.362 2.588 1.00 0.00 22 LYS A C 4
ATOM 2197 O O . LYS A 1 22 ? -21.263 -6.722 3.280 1.00 0.00 22 LYS A O 4
ATOM 2216 N N . TRP A 1 23 ? -19.930 -5.103 2.434 1.00 0.00 23 TRP A N 4
ATOM 2217 C CA . TRP A 1 23 ? -20.637 -4.020 3.096 1.00 0.00 23 TRP A CA 4
ATOM 2218 C C . TRP A 1 23 ? -22.024 -3.904 2.461 1.00 0.00 23 TRP A C 4
ATOM 2219 O O . TRP A 1 23 ? -22.312 -4.564 1.464 1.00 0.00 23 TRP A O 4
ATOM 2240 N N . CYS A 1 24 ? -22.848 -3.061 3.066 1.00 0.00 24 CYS A N 4
ATOM 2241 C CA . CYS A 1 24 ? -24.198 -2.850 2.572 1.00 0.00 24 CYS A CA 4
ATOM 2242 C C . CYS A 1 24 ? -25.061 -2.347 3.732 1.00 0.00 24 CYS A C 4
ATOM 2243 O O . CYS A 1 24 ? -26.069 -2.963 4.073 1.00 0.00 24 CYS A O 4
ATOM 2250 N N . ARG A 1 25 ? -24.632 -1.231 4.305 1.00 0.00 25 ARG A N 4
ATOM 2251 C CA . ARG A 1 25 ? -25.353 -0.638 5.419 1.00 0.00 25 ARG A CA 4
ATOM 2252 C C . ARG A 1 25 ? -26.703 -0.096 4.949 1.00 0.00 25 ARG A C 4
ATOM 2253 O O . ARG A 1 25 ? -27.651 -0.016 5.730 1.00 0.00 25 ARG A O 4
ATOM 2274 N N . LEU A 1 26 ? -26.750 0.264 3.674 1.00 0.00 26 LEU A N 4
ATOM 2275 C CA . LEU A 1 26 ? -27.969 0.797 3.091 1.00 0.00 26 LEU A CA 4
ATOM 2276 C C . LEU A 1 26 ? -28.258 0.073 1.774 1.00 0.00 26 LEU A C 4
ATOM 2277 O O . LEU A 1 26 ? -27.592 -0.906 1.441 1.00 0.00 26 LEU A O 4
ATOM 2293 N N . ASN A 1 27 ? -29.251 0.583 1.060 1.00 0.00 27 ASN A N 4
ATOM 2294 C CA . ASN A 1 27 ? -29.636 -0.003 -0.212 1.00 0.00 27 ASN A CA 4
ATOM 2295 C C . ASN A 1 27 ? -28.636 0.424 -1.288 1.00 0.00 27 ASN A C 4
ATOM 2296 O O . ASN A 1 27 ? -28.703 1.543 -1.795 1.00 0.00 27 ASN A O 4
ATOM 2307 N N . LEU A 1 28 ? -27.730 -0.490 -1.604 1.00 0.00 28 LEU A N 4
ATOM 2308 C CA . LEU A 1 28 ? -26.716 -0.222 -2.611 1.00 0.00 28 LEU A CA 4
ATOM 2309 C C . LEU A 1 28 ? -27.394 0.007 -3.963 1.00 0.00 28 LEU A C 4
ATOM 2310 O O . LEU A 1 28 ? -28.597 0.263 -4.023 1.00 0.00 28 LEU A O 4
ATOM 2326 N N . GLY A 1 29 ? -26.595 -0.093 -5.015 1.00 0.00 29 GLY A N 4
ATOM 2327 C CA . GLY A 1 29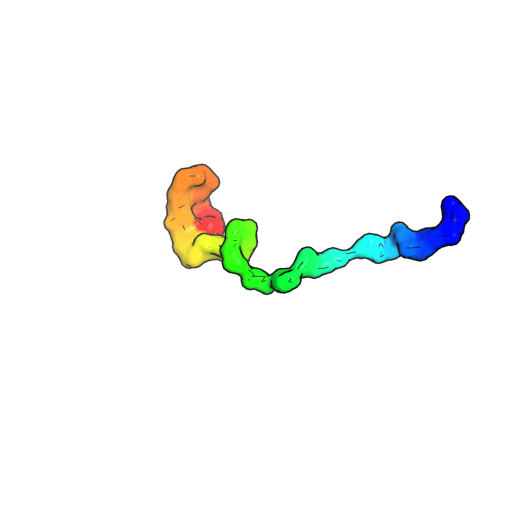 ? -27.103 0.100 -6.362 1.00 0.00 29 GLY A CA 4
ATOM 2328 C C . GLY A 1 29 ? -27.136 -1.223 -7.130 1.00 0.00 29 GLY A C 4
ATOM 2329 O O . GLY A 1 29 ? -27.163 -2.326 -6.582 1.00 0.00 29 GLY A O 4
ATOM 2333 N N . PRO A 1 30 ? -27.135 -1.102 -8.473 1.00 0.00 30 PRO A N 4
ATOM 2334 C CA . PRO A 1 30 ? -27.325 -2.274 -9.368 1.00 0.00 30 PRO A CA 4
ATOM 2335 C C . PRO A 1 30 ? -26.394 -3.515 -9.147 1.00 0.00 30 PRO A C 4
ATOM 2336 O O . PRO A 1 30 ? -25.629 -3.735 -10.085 1.00 0.00 30 PRO A O 4
ATOM 2347 N N . ALA A 1 31 ? -26.456 -4.245 -8.042 1.00 0.00 31 ALA A N 4
ATOM 2348 C CA . ALA A 1 31 ? -25.590 -5.397 -7.857 1.00 0.00 31 ALA A CA 4
ATOM 2349 C C . ALA A 1 31 ? -25.778 -5.948 -6.442 1.00 0.00 31 ALA A C 4
ATOM 2350 O O . ALA A 1 31 ? -25.597 -7.142 -6.208 1.00 0.00 31 ALA A O 4
ATOM 2357 N N . TRP A 1 32 ? -26.141 -5.052 -5.535 1.00 0.00 32 TRP A N 4
ATOM 2358 C CA . TRP A 1 32 ? -26.356 -5.435 -4.150 1.00 0.00 32 TRP A CA 4
ATOM 2359 C C . TRP A 1 32 ? -27.836 -5.222 -3.825 1.00 0.00 32 TRP A C 4
ATOM 2360 O O . TRP A 1 32 ? -28.690 -5.333 -4.704 1.00 0.00 32 TRP A O 4
ATOM 2381 N N . GLY A 1 33 ? -28.094 -4.921 -2.562 1.00 0.00 33 GLY A N 4
ATOM 2382 C CA . GLY A 1 33 ? -29.456 -4.692 -2.110 1.00 0.00 33 GLY A CA 4
ATOM 2383 C C . GLY A 1 33 ? -29.506 -4.502 -0.592 1.00 0.00 33 GLY A C 4
ATOM 2384 O O . GLY A 1 33 ? -29.047 -5.361 0.160 1.00 0.00 33 GLY A O 4
ATOM 2388 N N . GLY A 1 34 ? -30.068 -3.373 -0.188 1.00 0.00 34 GLY A N 4
ATOM 2389 C CA . GLY A 1 34 ? -30.185 -3.060 1.226 1.00 0.00 34 GLY A CA 4
ATOM 2390 C C . GLY A 1 34 ? -30.507 -4.315 2.042 1.00 0.00 34 GLY A C 4
ATOM 2391 O O . GLY A 1 34 ? -30.122 -4.420 3.205 1.00 0.00 34 GLY A O 4
ATOM 2395 N N . ARG A 1 35 ? -31.211 -5.234 1.397 1.00 0.00 35 ARG A N 4
ATOM 2396 C CA . ARG A 1 35 ? -31.590 -6.477 2.048 1.00 0.00 35 ARG A CA 4
ATOM 2397 C C . ARG A 1 35 ? -30.344 -7.297 2.392 1.00 0.00 35 ARG A C 4
ATOM 2398 O O . ARG A 1 35 ? -30.041 -8.283 1.721 1.00 0.00 35 ARG A O 4
ATOM 2419 N N . CYS A 1 36 ? -29.657 -6.860 3.436 1.00 0.00 36 CYS A N 4
ATOM 2420 C CA . CYS A 1 36 ? -28.451 -7.541 3.877 1.00 0.00 36 CYS A CA 4
ATOM 2421 C C . CYS A 1 36 ? -28.730 -8.177 5.240 1.00 0.00 36 CYS A C 4
ATOM 2422 O O . CYS A 1 36 ? -29.328 -9.2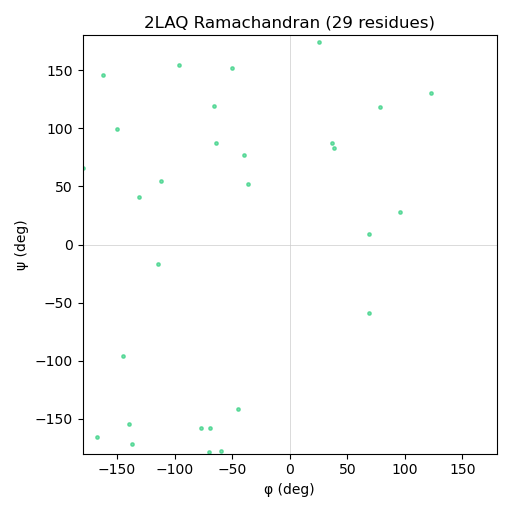49 5.317 1.00 0.00 36 CYS A O 4
ATOM 2429 N N . TRP A 1 1 ? 25.107 6.832 -23.187 1.00 0.00 1 TRP A N 5
ATOM 2430 C CA . TRP A 1 1 ? 23.699 6.783 -23.538 1.00 0.00 1 TRP A CA 5
ATOM 2431 C C . TRP A 1 1 ? 22.930 6.230 -22.336 1.00 0.00 1 TRP A C 5
ATOM 2432 O O . TRP A 1 1 ? 22.092 6.922 -21.760 1.00 0.00 1 TRP A O 5
ATOM 2453 N N . GLU A 1 2 ? 23.243 4.989 -21.994 1.00 0.00 2 GLU A N 5
ATOM 2454 C CA . GLU A 1 2 ? 22.593 4.336 -20.871 1.00 0.00 2 GLU A CA 5
ATOM 2455 C C . GLU A 1 2 ? 23.146 4.876 -19.550 1.00 0.00 2 GLU A C 5
ATOM 2456 O O . GLU A 1 2 ? 23.678 4.119 -18.740 1.00 0.00 2 GLU A O 5
ATOM 2468 N N . TRP A 1 3 ? 23.001 6.182 -19.375 1.00 0.00 3 TRP A N 5
ATOM 2469 C CA . TRP A 1 3 ? 23.479 6.831 -18.166 1.00 0.00 3 TRP A CA 5
ATOM 2470 C C . TRP A 1 3 ? 22.431 6.624 -17.071 1.00 0.00 3 TRP A C 5
ATOM 2471 O O . TRP A 1 3 ? 21.219 6.573 -17.292 1.00 0.00 3 TRP A O 5
ATOM 2492 N N . PRO A 1 4 ? 22.926 6.499 -15.824 1.00 0.00 4 PRO A N 5
ATOM 2493 C CA . PRO A 1 4 ? 22.065 6.136 -14.667 1.00 0.00 4 PRO A CA 5
ATOM 2494 C C . PRO A 1 4 ? 20.936 7.142 -14.258 1.00 0.00 4 PRO A C 5
ATOM 2495 O O . PRO A 1 4 ? 21.276 7.941 -13.387 1.00 0.00 4 PRO A O 5
ATOM 2506 N N . TRP A 1 5 ? 19.734 7.104 -14.814 1.00 0.00 5 TRP A N 5
ATOM 2507 C CA . TRP A 1 5 ? 18.697 8.041 -14.418 1.00 0.00 5 TRP A CA 5
ATOM 2508 C C . TRP A 1 5 ? 17.433 7.239 -14.098 1.00 0.00 5 TRP A C 5
ATOM 2509 O O . TRP A 1 5 ? 17.411 6.462 -13.146 1.00 0.00 5 TRP A O 5
ATOM 2530 N N . ASN A 1 6 ? 16.411 7.457 -14.913 1.00 0.00 6 ASN A N 5
ATOM 2531 C CA . ASN A 1 6 ? 15.146 6.764 -14.728 1.00 0.00 6 ASN A CA 5
ATOM 2532 C C . ASN A 1 6 ? 14.611 7.053 -13.324 1.00 0.00 6 ASN A C 5
ATOM 2533 O O . ASN A 1 6 ? 15.152 6.559 -12.337 1.00 0.00 6 ASN A O 5
ATOM 2544 N N . ARG A 1 7 ? 13.556 7.853 -13.281 1.00 0.00 7 ARG A N 5
ATOM 2545 C CA . ARG A 1 7 ? 12.942 8.215 -12.014 1.00 0.00 7 ARG A CA 5
ATOM 2546 C C . ARG A 1 7 ? 11.509 7.682 -11.948 1.00 0.00 7 ARG A C 5
ATOM 2547 O O . ARG A 1 7 ? 10.555 8.458 -11.924 1.00 0.00 7 ARG A O 5
ATOM 2568 N N . LYS A 1 8 ? 11.404 6.361 -11.922 1.00 0.00 8 LYS A N 5
ATOM 2569 C CA . LYS A 1 8 ? 10.103 5.715 -11.859 1.00 0.00 8 LYS A CA 5
ATOM 2570 C C . LYS A 1 8 ? 10.063 4.774 -10.654 1.00 0.00 8 LYS A C 5
ATOM 2571 O O . LYS A 1 8 ? 10.250 3.559 -10.749 1.00 0.00 8 LYS A O 5
ATOM 2605 N N . THR A 1 10 ? 9.045 2.692 -6.993 1.00 0.00 10 THR A N 5
ATOM 2606 C CA . THR A 1 10 ? 8.091 1.664 -6.617 1.00 0.00 10 THR A CA 5
ATOM 2607 C C . THR A 1 10 ? 7.123 2.196 -5.558 1.00 0.00 10 THR A C 5
ATOM 2608 O O . THR A 1 10 ? 7.226 3.348 -5.142 1.00 0.00 10 THR A O 5
ATOM 2619 N N . LYS A 1 11 ? 6.205 1.331 -5.153 1.00 0.00 11 LYS A N 5
ATOM 2620 C CA . LYS A 1 11 ? 5.219 1.700 -4.152 1.00 0.00 11 LYS A CA 5
ATOM 2621 C C . LYS A 1 11 ? 5.000 0.522 -3.200 1.00 0.00 11 LYS A C 5
ATOM 2622 O O . LYS A 1 11 ? 3.970 -0.147 -3.262 1.00 0.00 11 LYS A O 5
ATOM 2641 N N . PHE A 1 12 ? 5.986 0.304 -2.342 1.00 0.00 12 PHE A N 5
ATOM 2642 C CA . PHE A 1 12 ? 5.913 -0.781 -1.379 1.00 0.00 12 PHE A CA 5
ATOM 2643 C C . PHE A 1 12 ? 4.534 -0.840 -0.721 1.00 0.00 12 PHE A C 5
ATOM 2644 O O . PHE A 1 12 ? 3.691 0.053 -0.852 1.00 0.00 12 PHE A O 5
ATOM 2676 N N . ILE A 1 14 ? 1.244 -0.847 1.558 1.00 0.00 14 ILE A N 5
ATOM 2677 C CA . ILE A 1 14 ? 0.585 -0.020 2.554 1.00 0.00 14 ILE A CA 5
ATOM 2678 C C . ILE A 1 14 ? -0.907 -0.359 2.585 1.00 0.00 14 ILE A C 5
ATOM 2679 O O . ILE A 1 14 ? -1.585 -0.491 1.564 1.00 0.00 14 ILE A O 5
ATOM 2710 N N . SER A 1 16 ? -5.130 -0.774 3.329 1.00 0.00 16 SER A N 5
ATOM 2711 C CA . SER A 1 16 ? -6.283 -0.139 2.713 1.00 0.00 16 SER A CA 5
ATOM 2712 C C . SER A 1 16 ? -7.478 -1.093 2.730 1.00 0.00 16 SER A C 5
ATOM 2713 O O . SER A 1 16 ? -8.584 -0.774 3.174 1.00 0.00 16 SER A O 5
ATOM 2736 N N . ASN A 1 18 ? -10.258 -3.567 3.417 1.00 0.00 18 ASN A N 5
ATOM 2737 C CA . ASN A 1 18 ? -11.083 -4.097 4.489 1.00 0.00 18 ASN A CA 5
ATOM 2738 C C . ASN A 1 18 ? -12.351 -4.714 3.895 1.00 0.00 18 ASN A C 5
ATOM 2739 O O . ASN A 1 18 ? -13.381 -4.064 3.697 1.00 0.00 18 ASN A O 5
ATOM 2765 N N . ARG A 1 20 ? -14.721 -6.302 4.845 1.00 0.00 20 ARG A N 5
ATOM 2766 C CA . ARG A 1 20 ? -15.944 -6.282 5.629 1.00 0.00 20 ARG A CA 5
ATOM 2767 C C . ARG A 1 20 ? -16.674 -4.950 5.442 1.00 0.00 20 ARG A C 5
ATOM 2768 O O . ARG A 1 20 ? -17.404 -4.509 6.328 1.00 0.00 20 ARG A O 5
ATOM 2789 N N . ASP A 1 21 ? -16.450 -4.348 4.284 1.00 0.00 21 ASP A N 5
ATOM 2790 C CA . ASP A 1 21 ? -17.076 -3.076 3.969 1.00 0.00 21 ASP A CA 5
ATOM 2791 C C . ASP A 1 21 ? -18.374 -3.329 3.198 1.00 0.00 21 ASP A C 5
ATOM 2792 O O . ASP A 1 21 ? -18.345 -3.600 1.999 1.00 0.00 21 ASP A O 5
ATOM 2801 N N . LYS A 1 22 ? -19.481 -3.229 3.919 1.00 0.00 22 LYS A N 5
ATOM 2802 C CA . LYS A 1 22 ? -20.787 -3.443 3.317 1.00 0.00 22 LYS A CA 5
ATOM 2803 C C . LYS A 1 22 ? -20.868 -4.874 2.783 1.00 0.00 22 LYS A C 5
ATOM 2804 O O . LYS A 1 22 ? -21.765 -5.201 2.007 1.00 0.00 22 LYS A O 5
ATOM 2823 N N . TRP A 1 23 ? -19.920 -5.691 3.219 1.00 0.00 23 TRP A N 5
ATOM 2824 C CA . TRP A 1 23 ? -19.874 -7.078 2.794 1.00 0.00 23 TRP A CA 5
ATOM 2825 C C . TRP A 1 23 ? -21.239 -7.707 3.080 1.00 0.00 23 TRP A C 5
ATOM 2826 O O . TRP A 1 23 ? -22.161 -7.022 3.520 1.00 0.00 23 TRP A O 5
ATOM 2847 N N . CYS A 1 24 ? -21.325 -9.002 2.816 1.00 0.00 24 CYS A N 5
ATOM 2848 C CA . CYS A 1 24 ? -22.564 -9.730 3.039 1.00 0.00 24 CYS A CA 5
ATOM 2849 C C . CYS A 1 24 ? -23.583 -9.276 1.992 1.00 0.00 24 CYS A C 5
ATOM 2850 O O . CYS A 1 24 ? -24.198 -8.220 2.136 1.00 0.00 24 CYS A O 5
ATOM 2857 N N . ARG A 1 25 ? -23.731 -10.096 0.962 1.00 0.00 25 ARG A N 5
ATOM 2858 C CA . ARG A 1 25 ? -24.666 -9.792 -0.108 1.00 0.00 25 ARG A CA 5
ATOM 2859 C C . ARG A 1 25 ? -25.807 -10.811 -0.122 1.00 0.00 25 ARG A C 5
ATOM 2860 O O . ARG A 1 25 ? -26.865 -10.555 -0.693 1.00 0.00 25 ARG A O 5
ATOM 2881 N N . LEU A 1 26 ? -25.553 -11.945 0.513 1.00 0.00 26 LEU A N 5
ATOM 2882 C CA . LEU A 1 26 ? -26.546 -13.004 0.582 1.00 0.00 26 LEU A CA 5
ATOM 2883 C C . LEU A 1 26 ? -26.723 -13.437 2.039 1.00 0.00 26 LEU A C 5
ATOM 2884 O O . LEU A 1 26 ? -26.193 -12.802 2.949 1.00 0.00 26 LEU A O 5
ATOM 2900 N N . ASN A 1 27 ? -27.470 -14.518 2.213 1.00 0.00 27 ASN A N 5
ATOM 2901 C CA . ASN A 1 27 ? -27.723 -15.044 3.544 1.00 0.00 27 ASN A CA 5
ATOM 2902 C C . ASN A 1 27 ? -26.403 -15.501 4.167 1.00 0.00 27 ASN A C 5
ATOM 2903 O O . ASN A 1 27 ? -25.702 -16.338 3.601 1.00 0.00 27 ASN A O 5
ATOM 2914 N N . LEU A 1 28 ? -26.104 -14.931 5.325 1.00 0.00 28 LEU A N 5
ATOM 2915 C CA . LEU A 1 28 ? -24.879 -15.268 6.032 1.00 0.00 28 LEU A CA 5
ATOM 2916 C C . LEU A 1 28 ? -25.166 -16.386 7.035 1.00 0.00 28 LEU A C 5
ATOM 2917 O O . LEU A 1 28 ? -26.197 -17.051 6.950 1.00 0.00 28 LEU A O 5
ATOM 2933 N N . GLY A 1 29 ? -24.236 -16.559 7.963 1.00 0.00 29 GLY A N 5
ATOM 2934 C CA . GLY A 1 29 ? -24.377 -17.586 8.982 1.00 0.00 29 GLY A CA 5
ATOM 2935 C C . GLY A 1 29 ? -23.531 -17.256 10.212 1.00 0.00 29 GLY A C 5
ATOM 2936 O O . GLY A 1 29 ? -23.879 -16.455 11.082 1.00 0.00 29 GLY A O 5
ATOM 2940 N N . PRO A 1 30 ? -22.355 -17.909 10.288 1.00 0.00 30 PRO A N 5
ATOM 2941 C CA . PRO A 1 30 ? -21.484 -17.829 11.490 1.00 0.00 30 PRO A CA 5
ATOM 2942 C C . PRO A 1 30 ? -21.001 -16.409 11.943 1.00 0.00 30 PRO A C 5
ATOM 2943 O O . PRO A 1 30 ? -19.779 -16.275 11.933 1.00 0.00 30 PRO A O 5
ATOM 2954 N N . ALA A 1 31 ? -21.857 -15.464 12.305 1.00 0.00 31 ALA A N 5
ATOM 2955 C CA . ALA A 1 31 ? -21.391 -14.155 12.729 1.00 0.00 31 ALA A CA 5
ATOM 2956 C C . ALA A 1 31 ? -22.499 -13.124 12.495 1.00 0.00 31 ALA A C 5
ATOM 2957 O O . ALA A 1 31 ? -22.499 -12.058 13.109 1.00 0.00 31 ALA A O 5
ATOM 2964 N N . TRP A 1 32 ? -23.415 -13.478 11.606 1.00 0.00 32 TRP A N 5
ATOM 2965 C CA . TRP A 1 32 ? -24.524 -12.597 11.284 1.00 0.00 32 TRP A CA 5
ATOM 2966 C C . TRP A 1 32 ? -25.794 -13.448 11.197 1.00 0.00 32 TRP A C 5
ATOM 2967 O O . TRP A 1 32 ? -25.923 -14.450 11.899 1.00 0.00 32 TRP A O 5
ATOM 2988 N N . GLY A 1 33 ? -26.697 -13.019 10.327 1.00 0.00 33 GLY A N 5
ATOM 2989 C CA . GLY A 1 33 ? -27.951 -13.728 10.139 1.00 0.00 33 GLY A CA 5
ATOM 2990 C C . GLY A 1 33 ? -29.137 -12.763 10.171 1.00 0.00 33 GLY A C 5
ATOM 2991 O O . GLY A 1 33 ? -29.254 -11.948 11.085 1.00 0.00 33 GLY A O 5
ATOM 2995 N N . GLY A 1 34 ? -29.987 -12.887 9.163 1.00 0.00 34 GLY A N 5
ATOM 2996 C CA . GLY A 1 34 ? -31.161 -12.036 9.065 1.00 0.00 34 GLY A CA 5
ATOM 2997 C C . GLY A 1 34 ? -31.003 -11.013 7.939 1.00 0.00 34 GLY A C 5
ATOM 2998 O O . GLY A 1 34 ? -30.712 -11.377 6.800 1.00 0.00 34 GLY A O 5
ATOM 3002 N N . ARG A 1 35 ? -31.201 -9.753 8.296 1.00 0.00 35 ARG A N 5
ATOM 3003 C CA . ARG A 1 35 ? -31.084 -8.673 7.330 1.00 0.00 35 ARG A CA 5
ATOM 3004 C C . ARG A 1 35 ? -29.640 -8.556 6.838 1.00 0.00 35 ARG A C 5
ATOM 3005 O O . ARG A 1 35 ? -28.856 -7.780 7.382 1.00 0.00 35 ARG A O 5
ATOM 3026 N N . CYS A 1 36 ? -29.332 -9.338 5.814 1.00 0.00 36 CYS A N 5
ATOM 3027 C CA . CYS A 1 36 ? -27.996 -9.332 5.242 1.00 0.00 36 CYS A CA 5
ATOM 3028 C C . CYS A 1 36 ? -27.995 -8.390 4.036 1.00 0.00 36 CYS A C 5
ATOM 3029 O O . CYS A 1 36 ? -28.849 -7.512 3.929 1.00 0.00 36 CYS A O 5
ATOM 3036 N N . TRP A 1 1 ? 13.101 -17.670 -11.529 1.00 0.00 1 TRP A N 6
ATOM 3037 C CA . TRP A 1 1 ? 12.981 -16.713 -10.443 1.00 0.00 1 TRP A CA 6
ATOM 3038 C C . TRP A 1 1 ? 12.661 -17.488 -9.163 1.00 0.00 1 TRP A C 6
ATOM 3039 O O . TRP A 1 1 ? 13.495 -17.577 -8.262 1.00 0.00 1 TRP A O 6
ATOM 3060 N N . GLU A 1 2 ? 11.453 -18.029 -9.123 1.00 0.00 2 GLU A N 6
ATOM 3061 C CA . GLU A 1 2 ? 11.013 -18.794 -7.968 1.00 0.00 2 GLU A CA 6
ATOM 3062 C C . GLU A 1 2 ? 9.652 -19.438 -8.245 1.00 0.00 2 GLU A C 6
ATOM 3063 O O . GLU A 1 2 ? 8.646 -18.741 -8.373 1.00 0.00 2 GLU A O 6
ATOM 3075 N N . TRP A 1 3 ? 9.666 -20.760 -8.329 1.00 0.00 3 TRP A N 6
ATOM 3076 C CA . TRP A 1 3 ? 8.446 -21.505 -8.589 1.00 0.00 3 TRP A CA 6
ATOM 3077 C C . TRP A 1 3 ? 7.494 -21.277 -7.413 1.00 0.00 3 TRP A C 6
ATOM 3078 O O . TRP A 1 3 ? 7.864 -20.891 -6.304 1.00 0.00 3 TRP A O 6
ATOM 3099 N N . PRO A 1 4 ? 6.196 -21.529 -7.675 1.00 0.00 4 PRO A N 6
ATOM 3100 C CA . PRO A 1 4 ? 5.119 -21.211 -6.700 1.00 0.00 4 PRO A CA 6
ATOM 3101 C C . PRO A 1 4 ? 5.165 -21.928 -5.308 1.00 0.00 4 PRO A C 6
ATOM 3102 O O . PRO A 1 4 ? 5.784 -21.304 -4.448 1.00 0.00 4 PRO A O 6
ATOM 3113 N N . TRP A 1 5 ? 4.584 -23.102 -5.110 1.00 0.00 5 TRP A N 6
ATOM 3114 C CA . TRP A 1 5 ? 4.642 -23.758 -3.815 1.00 0.00 5 TRP A CA 6
ATOM 3115 C C . TRP A 1 5 ? 3.797 -22.941 -2.834 1.00 0.00 5 TRP A C 6
ATOM 3116 O O . TRP A 1 5 ? 4.281 -21.971 -2.251 1.00 0.00 5 TRP A O 6
ATOM 3137 N N . ASN A 1 6 ? 2.551 -23.362 -2.682 1.00 0.00 6 ASN A N 6
ATOM 3138 C CA . ASN A 1 6 ? 1.635 -22.682 -1.782 1.00 0.00 6 ASN A CA 6
ATOM 3139 C C . ASN A 1 6 ? 1.549 -21.204 -2.170 1.00 0.00 6 ASN A C 6
ATOM 3140 O O . ASN A 1 6 ? 2.301 -20.738 -3.025 1.00 0.00 6 ASN A O 6
ATOM 3151 N N . ARG A 1 7 ? 0.626 -20.508 -1.523 1.00 0.00 7 ARG A N 6
ATOM 3152 C CA . ARG A 1 7 ? 0.433 -19.093 -1.789 1.00 0.00 7 ARG A CA 6
ATOM 3153 C C . ARG A 1 7 ? 0.419 -18.303 -0.479 1.00 0.00 7 ARG A C 6
ATOM 3154 O O . ARG A 1 7 ? -0.647 -18.000 0.055 1.00 0.00 7 ARG A O 6
ATOM 3175 N N . LYS A 1 8 ? 1.615 -17.992 0.000 1.00 0.00 8 LYS A N 6
ATOM 3176 C CA . LYS A 1 8 ? 1.753 -17.244 1.238 1.00 0.00 8 LYS A CA 6
ATOM 3177 C C . LYS A 1 8 ? 1.534 -15.756 0.956 1.00 0.00 8 LYS A C 6
ATOM 3178 O O . LYS A 1 8 ? 1.626 -15.269 -0.172 1.00 0.00 8 LYS A O 6
ATOM 3212 N N . THR A 1 10 ? 1.540 -11.390 1.140 1.00 0.00 10 THR A N 6
ATOM 3213 C CA . THR A 1 10 ? 2.470 -10.365 0.698 1.00 0.00 10 THR A CA 6
ATOM 3214 C C . THR A 1 10 ? 2.077 -9.003 1.271 1.00 0.00 10 THR A C 6
ATOM 3215 O O . THR A 1 10 ? 1.108 -8.898 2.022 1.00 0.00 10 THR A O 6
ATOM 3226 N N . LYS A 1 11 ? 2.848 -7.992 0.895 1.00 0.00 11 LYS A N 6
ATOM 3227 C CA . LYS A 1 11 ? 2.591 -6.641 1.362 1.00 0.00 11 LYS A CA 6
ATOM 3228 C C . LYS A 1 11 ? 2.162 -5.771 0.180 1.00 0.00 11 LYS A C 6
ATOM 3229 O O . LYS A 1 11 ? 2.749 -5.846 -0.898 1.00 0.00 11 LYS A O 6
ATOM 3248 N N . PHE A 1 12 ? 1.138 -4.964 0.421 1.00 0.00 12 PHE A N 6
ATOM 3249 C CA . PHE A 1 12 ? 0.622 -4.081 -0.609 1.00 0.00 12 PHE A CA 6
ATOM 3250 C C . PHE A 1 12 ? 0.708 -2.617 -0.170 1.00 0.00 12 PHE A C 6
ATOM 3251 O O . PHE A 1 12 ? 0.944 -2.279 0.992 1.00 0.00 12 PHE A O 6
ATOM 3283 N N . ILE A 1 14 ? 0.262 1.288 0.862 1.00 0.00 14 ILE A N 6
ATOM 3284 C CA . ILE A 1 14 ? -0.530 2.096 1.773 1.00 0.00 14 ILE A CA 6
ATOM 3285 C C . ILE A 1 14 ? -1.274 1.180 2.747 1.00 0.00 14 ILE A C 6
ATOM 3286 O O . ILE A 1 14 ? -1.839 0.143 2.390 1.00 0.00 14 ILE A O 6
ATOM 3317 N N . SER A 1 16 ? -3.597 -0.737 5.800 1.00 0.00 16 SER A N 6
ATOM 3318 C CA . SER A 1 16 ? -4.935 -1.303 5.779 1.00 0.00 16 SER A CA 6
ATOM 3319 C C . SER A 1 16 ? -5.100 -2.211 4.559 1.00 0.00 16 SER A C 6
ATOM 3320 O O . SER A 1 16 ? -4.327 -2.189 3.599 1.00 0.00 16 SER A O 6
ATOM 3343 N N . ASN A 1 18 ? -6.166 -4.296 1.188 1.00 0.00 18 ASN A N 6
ATOM 3344 C CA . ASN A 1 18 ? -6.447 -4.027 -0.212 1.00 0.00 18 ASN A CA 6
ATOM 3345 C C . ASN A 1 18 ? -7.923 -4.312 -0.495 1.00 0.00 18 ASN A C 6
ATOM 3346 O O . ASN A 1 18 ? -8.668 -3.499 -1.050 1.00 0.00 18 ASN A O 6
ATOM 3372 N N . ARG A 1 20 ? -11.616 -4.575 -0.675 1.00 0.00 20 ARG A N 6
ATOM 3373 C CA . ARG A 1 20 ? -12.841 -3.886 -0.305 1.00 0.00 20 ARG A CA 6
ATOM 3374 C C . ARG A 1 20 ? -12.674 -3.202 1.054 1.00 0.00 20 ARG A C 6
ATOM 3375 O O . ARG A 1 20 ? -13.477 -3.413 1.961 1.00 0.00 20 ARG A O 6
ATOM 3396 N N . ASP A 1 21 ? -11.627 -2.396 1.150 1.00 0.00 21 ASP A N 6
ATOM 3397 C CA . ASP A 1 21 ? -11.345 -1.680 2.382 1.00 0.00 21 ASP A CA 6
ATOM 3398 C C . ASP A 1 21 ? -10.628 -0.369 2.052 1.00 0.00 21 ASP A C 6
ATOM 3399 O O . ASP A 1 21 ? -9.423 -0.361 1.805 1.00 0.00 21 ASP A O 6
ATOM 3408 N N . LYS A 1 22 ? -11.399 0.708 2.059 1.00 0.00 22 LYS A N 6
ATOM 3409 C CA . LYS A 1 22 ? -10.853 2.022 1.763 1.00 0.00 22 LYS A CA 6
ATOM 3410 C C . LYS A 1 22 ? -10.445 2.080 0.289 1.00 0.00 22 LYS A C 6
ATOM 3411 O O . LYS A 1 22 ? -9.809 3.039 -0.145 1.00 0.00 22 LYS A O 6
ATOM 3430 N N . TRP A 1 23 ? -10.827 1.042 -0.438 1.00 0.00 23 TRP A N 6
ATOM 3431 C CA . TRP A 1 23 ? -10.510 0.963 -1.854 1.00 0.00 23 TRP A CA 6
ATOM 3432 C C . TRP A 1 23 ? -11.157 2.161 -2.552 1.00 0.00 23 TRP A C 6
ATOM 3433 O O . TRP A 1 23 ? -11.739 3.026 -1.897 1.00 0.00 23 TRP A O 6
ATOM 3454 N N . CYS A 1 24 ? -11.036 2.174 -3.871 1.00 0.00 24 CYS A N 6
ATOM 3455 C CA . CYS A 1 24 ? -11.602 3.251 -4.664 1.00 0.00 24 CYS A CA 6
ATOM 3456 C C . CYS A 1 24 ? -10.902 4.555 -4.273 1.00 0.00 24 CYS A C 6
ATOM 3457 O O . CYS A 1 24 ? -10.989 4.990 -3.126 1.00 0.00 24 CYS A O 6
ATOM 3464 N N . ARG A 1 25 ? -10.224 5.140 -5.249 1.00 0.00 25 ARG A N 6
ATOM 3465 C CA . ARG A 1 25 ? -9.509 6.385 -5.022 1.00 0.00 25 ARG A CA 6
ATOM 3466 C C . ARG A 1 25 ? -10.130 7.512 -5.850 1.00 0.00 25 ARG A C 6
ATOM 3467 O O . ARG A 1 25 ? -9.898 8.689 -5.574 1.00 0.00 25 ARG A O 6
ATOM 3488 N N . LEU A 1 26 ? -10.905 7.113 -6.846 1.00 0.00 26 LEU A N 6
ATOM 3489 C CA . LEU A 1 26 ? -11.560 8.075 -7.716 1.00 0.00 26 LEU A CA 6
ATOM 3490 C C . LEU A 1 26 ? -12.948 7.553 -8.095 1.00 0.00 26 LEU A C 6
ATOM 3491 O O . LEU A 1 26 ? -13.414 6.559 -7.538 1.00 0.00 26 LEU A O 6
ATOM 3507 N N . ASN A 1 27 ? -13.570 8.244 -9.037 1.00 0.00 27 ASN A N 6
ATOM 3508 C CA . ASN A 1 27 ? -14.894 7.863 -9.497 1.00 0.00 27 ASN A CA 6
ATOM 3509 C C . ASN A 1 27 ? -14.980 6.338 -9.581 1.00 0.00 27 ASN A C 6
ATOM 3510 O O . ASN A 1 27 ? -14.198 5.707 -10.292 1.00 0.00 27 ASN A O 6
ATOM 3521 N N . LEU A 1 28 ? -15.936 5.788 -8.847 1.00 0.00 28 LEU A N 6
ATOM 3522 C CA . LEU A 1 28 ? -16.133 4.349 -8.831 1.00 0.00 28 LEU A CA 6
ATOM 3523 C C . LEU A 1 28 ? -16.472 3.869 -10.243 1.00 0.00 28 LEU A C 6
ATOM 3524 O O . LEU A 1 28 ? -16.111 4.516 -11.226 1.00 0.00 28 LEU A O 6
ATOM 3540 N N . GLY A 1 29 ? -17.160 2.738 -10.300 1.00 0.00 29 GLY A N 6
ATOM 3541 C CA . GLY A 1 29 ? -17.551 2.164 -11.577 1.00 0.00 29 GLY A CA 6
ATOM 3542 C C . GLY A 1 29 ? -19.070 1.999 -11.662 1.00 0.00 29 GLY A C 6
ATOM 3543 O O . GLY A 1 29 ? -19.860 2.604 -10.936 1.00 0.00 29 GLY A O 6
ATOM 3547 N N . PRO A 1 30 ? -19.496 1.132 -12.601 1.00 0.00 30 PRO A N 6
ATOM 3548 C CA . PRO A 1 30 ? -20.938 0.972 -12.927 1.00 0.00 30 PRO A CA 6
ATOM 3549 C C . PRO A 1 30 ? -21.902 0.549 -11.767 1.00 0.00 30 PRO A C 6
ATOM 3550 O O . PRO A 1 30 ? -22.807 -0.204 -12.123 1.00 0.00 30 PRO A O 6
ATOM 3561 N N . ALA A 1 31 ? -21.733 0.986 -10.527 1.00 0.00 31 ALA A N 6
ATOM 3562 C CA . ALA A 1 31 ? -22.641 0.588 -9.463 1.00 0.00 31 ALA A CA 6
ATOM 3563 C C . ALA A 1 31 ? -22.377 1.447 -8.226 1.00 0.00 31 ALA A C 6
ATOM 3564 O O . ALA A 1 31 ? -22.548 0.987 -7.098 1.00 0.00 31 ALA A O 6
ATOM 3571 N N . TRP A 1 32 ? -21.964 2.681 -8.478 1.00 0.00 32 TRP A N 6
ATOM 3572 C CA . TRP A 1 32 ? -21.675 3.609 -7.398 1.00 0.00 32 TRP A CA 6
ATOM 3573 C C . TRP A 1 32 ? -22.164 4.995 -7.823 1.00 0.00 32 TRP A C 6
ATOM 3574 O O . TRP A 1 32 ? -23.076 5.112 -8.640 1.00 0.00 32 TRP A O 6
ATOM 3595 N N . GLY A 1 33 ? -21.535 6.011 -7.248 1.00 0.00 33 GLY A N 6
ATOM 3596 C CA . GLY A 1 33 ? -21.895 7.384 -7.557 1.00 0.00 33 GLY A CA 6
ATOM 3597 C C . GLY A 1 33 ? -20.762 8.093 -8.303 1.00 0.00 33 GLY A C 6
ATOM 3598 O O . GLY A 1 33 ? -20.225 7.561 -9.274 1.00 0.00 33 GLY A O 6
ATOM 3602 N N . GLY A 1 34 ? -20.434 9.283 -7.822 1.00 0.00 34 GLY A N 6
ATOM 3603 C CA . GLY A 1 34 ? -19.375 10.070 -8.431 1.00 0.00 34 GLY A CA 6
ATOM 3604 C C . GLY A 1 34 ? -18.189 10.225 -7.478 1.00 0.00 34 GLY A C 6
ATOM 3605 O O . GLY A 1 34 ? -18.371 10.307 -6.263 1.00 0.00 34 GLY A O 6
ATOM 3609 N N . ARG A 1 35 ? -17.000 10.263 -8.062 1.00 0.00 35 ARG A N 6
ATOM 3610 C CA . ARG A 1 35 ? -15.786 10.407 -7.279 1.00 0.00 35 ARG A CA 6
ATOM 3611 C C . ARG A 1 35 ? -15.801 9.441 -6.092 1.00 0.00 35 ARG A C 6
ATOM 3612 O O . ARG A 1 35 ? -16.730 8.650 -5.943 1.00 0.00 35 ARG A O 6
ATOM 3633 N N . CYS A 1 36 ? -14.761 9.539 -5.277 1.00 0.00 36 CYS A N 6
ATOM 3634 C CA . CYS A 1 36 ? -14.643 8.686 -4.108 1.00 0.00 36 CYS A CA 6
ATOM 3635 C C . CYS A 1 36 ? -13.907 9.465 -3.016 1.00 0.00 36 CYS A C 6
ATOM 3636 O O . CYS A 1 36 ? -12.764 9.153 -2.690 1.00 0.00 36 CYS A O 6
ATOM 3643 N N . TRP A 1 1 ? 28.749 14.859 -15.913 1.00 0.00 1 TRP A N 7
ATOM 3644 C CA . TRP A 1 1 ? 27.319 15.057 -15.753 1.00 0.00 1 TRP A CA 7
ATOM 3645 C C . TRP A 1 1 ? 26.681 13.695 -15.474 1.00 0.00 1 TRP A C 7
ATOM 3646 O O . TRP A 1 1 ? 25.995 13.521 -14.467 1.00 0.00 1 TRP A O 7
ATOM 3667 N N . GLU A 1 2 ? 26.929 12.764 -16.382 1.00 0.00 2 GLU A N 7
ATOM 3668 C CA . GLU A 1 2 ? 26.388 11.422 -16.247 1.00 0.00 2 GLU A CA 7
ATOM 3669 C C . GLU A 1 2 ? 26.695 10.865 -14.855 1.00 0.00 2 GLU A C 7
ATOM 3670 O O . GLU A 1 2 ? 27.852 10.599 -14.530 1.00 0.00 2 GLU A O 7
ATOM 3682 N N . TRP A 1 3 ? 25.641 10.702 -14.071 1.00 0.00 3 TRP A N 7
ATOM 3683 C CA . TRP A 1 3 ? 25.783 10.180 -12.722 1.00 0.00 3 TRP A CA 7
ATOM 3684 C C . TRP A 1 3 ? 24.699 9.122 -12.507 1.00 0.00 3 TRP A C 7
ATOM 3685 O O . TRP A 1 3 ? 23.546 9.236 -12.924 1.00 0.00 3 TRP A O 7
ATOM 3706 N N . PRO A 1 4 ? 25.095 8.033 -11.819 1.00 0.00 4 PRO A N 7
ATOM 3707 C CA . PRO A 1 4 ? 24.220 6.842 -11.657 1.00 0.00 4 PRO A CA 7
ATOM 3708 C C . PRO A 1 4 ? 22.879 7.029 -10.868 1.00 0.00 4 PRO A C 7
ATOM 3709 O O . PRO A 1 4 ? 22.311 5.972 -10.599 1.00 0.00 4 PRO A O 7
ATOM 3720 N N . TRP A 1 5 ? 22.423 8.229 -10.543 1.00 0.00 5 TRP A N 7
ATOM 3721 C CA . TRP A 1 5 ? 21.174 8.385 -9.817 1.00 0.00 5 TRP A CA 7
ATOM 3722 C C . TRP A 1 5 ? 21.126 7.315 -8.724 1.00 0.00 5 TRP A C 7
ATOM 3723 O O . TRP A 1 5 ? 20.617 6.217 -8.946 1.00 0.00 5 TRP A O 7
ATOM 3744 N N . ASN A 1 6 ? 21.664 7.671 -7.567 1.00 0.00 6 ASN A N 7
ATOM 3745 C CA . ASN A 1 6 ? 21.689 6.756 -6.440 1.00 0.00 6 ASN A CA 7
ATOM 3746 C C . ASN A 1 6 ? 20.342 6.809 -5.714 1.00 0.00 6 ASN A C 7
ATOM 3747 O O . ASN A 1 6 ? 19.530 7.697 -5.971 1.00 0.00 6 ASN A O 7
ATOM 3758 N N . ARG A 1 7 ? 20.148 5.848 -4.824 1.00 0.00 7 ARG A N 7
ATOM 3759 C CA . ARG A 1 7 ? 18.914 5.774 -4.060 1.00 0.00 7 ARG A CA 7
ATOM 3760 C C . ARG A 1 7 ? 17.728 6.201 -4.927 1.00 0.00 7 ARG A C 7
ATOM 3761 O O . ARG A 1 7 ? 17.374 7.379 -4.965 1.00 0.00 7 ARG A O 7
ATOM 3782 N N . LYS A 1 8 ? 17.144 5.221 -5.601 1.00 0.00 8 LYS A N 7
ATOM 3783 C CA . LYS A 1 8 ? 16.005 5.481 -6.464 1.00 0.00 8 LYS A CA 7
ATOM 3784 C C . LYS A 1 8 ? 14.739 4.924 -5.811 1.00 0.00 8 LYS A C 7
ATOM 3785 O O . LYS A 1 8 ? 14.765 4.072 -4.919 1.00 0.00 8 LYS A O 7
ATOM 3819 N N . THR A 1 10 ? 11.350 3.178 -4.576 1.00 0.00 10 THR A N 7
ATOM 3820 C CA . THR A 1 10 ? 10.790 1.842 -4.463 1.00 0.00 10 THR A CA 7
ATOM 3821 C C . THR A 1 10 ? 9.288 1.914 -4.188 1.00 0.00 10 THR A C 7
ATOM 3822 O O . THR A 1 10 ? 8.729 3.002 -4.055 1.00 0.00 10 THR A O 7
ATOM 3833 N N . LYS A 1 11 ? 8.675 0.742 -4.111 1.00 0.00 11 LYS A N 7
ATOM 3834 C CA . LYS A 1 11 ? 7.247 0.659 -3.854 1.00 0.00 11 LYS A CA 7
ATOM 3835 C C . LYS A 1 11 ? 7.017 0.306 -2.383 1.00 0.00 11 LYS A C 7
ATOM 3836 O O . LYS A 1 11 ? 7.887 -0.278 -1.738 1.00 0.00 11 LYS A O 7
ATOM 3855 N N . PHE A 1 12 ? 5.841 0.675 -1.896 1.00 0.00 12 PHE A N 7
ATOM 3856 C CA . PHE A 1 12 ? 5.487 0.404 -0.514 1.00 0.00 12 PHE A CA 7
ATOM 3857 C C . PHE A 1 12 ? 4.210 -0.433 -0.429 1.00 0.00 12 PHE A C 7
ATOM 3858 O O . PHE A 1 12 ? 3.497 -0.667 -1.409 1.00 0.00 12 PHE A O 7
ATOM 3890 N N . ILE A 1 14 ? 0.522 -2.156 0.289 1.00 0.00 14 ILE A N 7
ATOM 3891 C CA . ILE A 1 14 ? -0.881 -1.833 0.100 1.00 0.00 14 ILE A CA 7
ATOM 3892 C C . ILE A 1 14 ? -1.595 -1.864 1.453 1.00 0.00 14 ILE A C 7
ATOM 3893 O O . ILE A 1 14 ? -1.428 -2.767 2.277 1.00 0.00 14 ILE A O 7
ATOM 3924 N N . SER A 1 16 ? -4.100 -1.740 4.879 1.00 0.00 16 SER A N 7
ATOM 3925 C CA . SER A 1 16 ? -4.882 -2.759 5.561 1.00 0.00 16 SER A CA 7
ATOM 3926 C C . SER A 1 16 ? -6.298 -2.802 4.987 1.00 0.00 16 SER A C 7
ATOM 3927 O O . SER A 1 16 ? -6.838 -3.847 4.616 1.00 0.00 16 SER A O 7
ATOM 3950 N N . ASN A 1 18 ? -9.528 -2.877 2.957 1.00 0.00 18 ASN A N 7
ATOM 3951 C CA . ASN A 1 18 ? -10.062 -3.302 1.675 1.00 0.00 18 ASN A CA 7
ATOM 3952 C C . ASN A 1 18 ? -11.516 -2.842 1.554 1.00 0.00 18 ASN A C 7
ATOM 3953 O O . ASN A 1 18 ? -12.156 -2.388 2.507 1.00 0.00 18 ASN A O 7
ATOM 3979 N N . ARG A 1 20 ? -15.097 -2.176 1.664 1.00 0.00 20 ARG A N 7
ATOM 3980 C CA . ARG A 1 20 ? -16.298 -2.491 2.419 1.00 0.00 20 ARG A CA 7
ATOM 3981 C C . ARG A 1 20 ? -16.284 -3.959 2.851 1.00 0.00 20 ARG A C 7
ATOM 3982 O O . ARG A 1 20 ? -17.337 -4.581 2.980 1.00 0.00 20 ARG A O 7
ATOM 4003 N N . ASP A 1 21 ? -15.080 -4.469 3.063 1.00 0.00 21 ASP A N 7
ATOM 4004 C CA . ASP A 1 21 ? -14.915 -5.852 3.477 1.00 0.00 21 ASP A CA 7
ATOM 4005 C C . ASP A 1 21 ? -15.289 -5.986 4.954 1.00 0.00 21 ASP A C 7
ATOM 4006 O O . ASP A 1 21 ? -14.478 -5.696 5.832 1.00 0.00 21 ASP A O 7
ATOM 4015 N N . LYS A 1 22 ? -16.519 -6.424 5.183 1.00 0.00 22 LYS A N 7
ATOM 4016 C CA . LYS A 1 22 ? -17.010 -6.600 6.538 1.00 0.00 22 LYS A CA 7
ATOM 4017 C C . LYS A 1 22 ? -16.725 -5.333 7.348 1.00 0.00 22 LYS A C 7
ATOM 4018 O O . LYS A 1 22 ? -16.653 -5.379 8.574 1.00 0.00 22 LYS A O 7
ATOM 4037 N N . TRP A 1 23 ? -16.571 -4.231 6.627 1.00 0.00 23 TRP A N 7
ATOM 4038 C CA . TRP A 1 23 ? -16.295 -2.954 7.263 1.00 0.00 23 TRP A CA 7
ATOM 4039 C C . TRP A 1 23 ? -17.345 -2.732 8.354 1.00 0.00 23 TRP A C 7
ATOM 4040 O O . TRP A 1 23 ? -18.316 -3.482 8.447 1.00 0.00 23 TRP A O 7
ATOM 4061 N N . CYS A 1 24 ? -17.115 -1.699 9.152 1.00 0.00 24 CYS A N 7
ATOM 4062 C CA . CYS A 1 24 ? -18.028 -1.370 10.232 1.00 0.00 24 CYS A CA 7
ATOM 4063 C C . CYS A 1 24 ? -17.322 -0.398 11.179 1.00 0.00 24 CYS A C 7
ATOM 4064 O O . CYS A 1 24 ? -16.663 -0.819 12.128 1.00 0.00 24 CYS A O 7
ATOM 4071 N N . ARG A 1 25 ? -17.483 0.886 10.888 1.00 0.00 25 ARG A N 7
ATOM 4072 C CA . ARG A 1 25 ? -16.869 1.921 11.702 1.00 0.00 25 ARG A CA 7
ATOM 4073 C C . ARG A 1 25 ? -17.371 1.829 13.145 1.00 0.00 25 ARG A C 7
ATOM 4074 O O . ARG A 1 25 ? -16.687 2.261 14.071 1.00 0.00 25 ARG A O 7
ATOM 4095 N N . LEU A 1 26 ? -18.560 1.262 13.289 1.00 0.00 26 LEU A N 7
ATOM 4096 C CA . LEU A 1 26 ? -19.161 1.108 14.602 1.00 0.00 26 LEU A CA 7
ATOM 4097 C C . LEU A 1 26 ? -18.997 -0.341 15.067 1.00 0.00 26 LEU A C 7
ATOM 4098 O O . LEU A 1 26 ? -18.031 -1.009 14.701 1.00 0.00 26 LEU A O 7
ATOM 4114 N N . ASN A 1 27 ? -19.957 -0.785 15.865 1.00 0.00 27 ASN A N 7
ATOM 4115 C CA . ASN A 1 27 ? -19.932 -2.142 16.383 1.00 0.00 27 ASN A CA 7
ATOM 4116 C C . ASN A 1 27 ? -19.408 -3.087 15.300 1.00 0.00 27 ASN A C 7
ATOM 4117 O O . ASN A 1 27 ? -20.157 -3.502 14.418 1.00 0.00 27 ASN A O 7
ATOM 4128 N N . LEU A 1 28 ? -18.124 -3.398 15.402 1.00 0.00 28 LEU A N 7
ATOM 4129 C CA . LEU A 1 28 ? -17.491 -4.286 14.442 1.00 0.00 28 LEU A CA 7
ATOM 4130 C C . LEU A 1 28 ? -18.152 -5.665 14.515 1.00 0.00 28 LEU A C 7
ATOM 4131 O O . LEU A 1 28 ? -19.300 -5.784 14.938 1.00 0.00 28 LEU A O 7
ATOM 4147 N N . GLY A 1 29 ? -17.397 -6.670 14.096 1.00 0.00 29 GLY A N 7
ATOM 4148 C CA . GLY A 1 29 ? -17.896 -8.035 14.109 1.00 0.00 29 GLY A CA 7
ATOM 4149 C C . GLY A 1 29 ? -16.767 -9.028 14.392 1.00 0.00 29 GLY A C 7
ATOM 4150 O O . GLY A 1 29 ? -16.077 -9.001 15.413 1.00 0.00 29 GLY A O 7
ATOM 4154 N N . PRO A 1 30 ? -16.570 -9.955 13.434 1.00 0.00 30 PRO A N 7
ATOM 4155 C CA . PRO A 1 30 ? -15.626 -11.088 13.615 1.00 0.00 30 PRO A CA 7
ATOM 4156 C C . PRO A 1 30 ? -14.128 -10.744 13.922 1.00 0.00 30 PRO A C 7
ATOM 4157 O O . PRO A 1 30 ? -13.341 -11.639 13.619 1.00 0.00 30 PRO A O 7
ATOM 4168 N N . ALA A 1 31 ? -13.775 -9.587 14.463 1.00 0.00 31 ALA A N 7
ATOM 4169 C CA . ALA A 1 31 ? -12.383 -9.286 14.747 1.00 0.00 31 ALA A CA 7
ATOM 4170 C C . ALA A 1 31 ? -12.307 -8.088 15.694 1.00 0.00 31 ALA A C 7
ATOM 4171 O O . ALA A 1 31 ? -11.309 -7.367 15.713 1.00 0.00 31 ALA A O 7
ATOM 4178 N N . TRP A 1 32 ? -13.375 -7.910 16.460 1.00 0.00 32 TRP A N 7
ATOM 4179 C CA . TRP A 1 32 ? -13.441 -6.810 17.408 1.00 0.00 32 TRP A CA 7
ATOM 4180 C C . TRP A 1 32 ? -14.272 -7.271 18.607 1.00 0.00 32 TRP A C 7
ATOM 4181 O O . TRP A 1 32 ? -14.202 -8.432 19.007 1.00 0.00 32 TRP A O 7
ATOM 4202 N N . GLY A 1 33 ? -15.040 -6.337 19.148 1.00 0.00 33 GLY A N 7
ATOM 4203 C CA . GLY A 1 33 ? -15.883 -6.631 20.294 1.00 0.00 33 GLY A CA 7
ATOM 4204 C C . GLY A 1 33 ? -17.217 -5.888 20.198 1.00 0.00 33 GLY A C 7
ATOM 4205 O O . GLY A 1 33 ? -17.256 -4.661 20.286 1.00 0.00 33 GLY A O 7
ATOM 4209 N N . GLY A 1 34 ? -18.278 -6.662 20.021 1.00 0.00 34 GLY A N 7
ATOM 4210 C CA . GLY A 1 34 ? -19.610 -6.092 19.912 1.00 0.00 34 GLY A CA 7
ATOM 4211 C C . GLY A 1 34 ? -20.482 -6.913 18.959 1.00 0.00 34 GLY A C 7
ATOM 4212 O O . GLY A 1 34 ? -20.938 -7.999 19.311 1.00 0.00 34 GLY A O 7
ATOM 4216 N N . ARG A 1 35 ? -20.687 -6.361 17.772 1.00 0.00 35 ARG A N 7
ATOM 4217 C CA . ARG A 1 35 ? -21.495 -7.028 16.766 1.00 0.00 35 ARG A CA 7
ATOM 4218 C C . ARG A 1 35 ? -21.790 -6.076 15.606 1.00 0.00 35 ARG A C 7
ATOM 4219 O O . ARG A 1 35 ? -22.188 -4.932 15.822 1.00 0.00 35 ARG A O 7
ATOM 4240 N N . CYS A 1 36 ? -21.584 -6.583 14.399 1.00 0.00 36 CYS A N 7
ATOM 4241 C CA . CYS A 1 36 ? -21.823 -5.793 13.204 1.00 0.00 36 CYS A CA 7
ATOM 4242 C C . CYS A 1 36 ? -22.960 -6.446 12.415 1.00 0.00 36 CYS A C 7
ATOM 4243 O O . CYS A 1 36 ? -22.767 -7.484 11.785 1.00 0.00 36 CYS A O 7
ATOM 4250 N N . TRP A 1 1 ? 19.581 15.495 -4.582 1.00 0.00 1 TRP A N 8
ATOM 4251 C CA . TRP A 1 1 ? 19.166 15.854 -5.926 1.00 0.00 1 TRP A CA 8
ATOM 4252 C C . TRP A 1 1 ? 18.255 14.743 -6.454 1.00 0.00 1 TRP A C 8
ATOM 4253 O O . TRP A 1 1 ? 17.090 14.986 -6.764 1.00 0.00 1 TRP A O 8
ATOM 4274 N N . GLU A 1 2 ? 18.821 13.549 -6.539 1.00 0.00 2 GLU A N 8
ATOM 4275 C CA . GLU A 1 2 ? 18.074 12.400 -7.023 1.00 0.00 2 GLU A CA 8
ATOM 4276 C C . GLU A 1 2 ? 16.639 12.438 -6.493 1.00 0.00 2 GLU A C 8
ATOM 4277 O O . GLU A 1 2 ? 16.392 12.938 -5.397 1.00 0.00 2 GLU A O 8
ATOM 4289 N N . TRP A 1 3 ? 15.732 11.902 -7.296 1.00 0.00 3 TRP A N 8
ATOM 4290 C CA . TRP A 1 3 ? 14.329 11.869 -6.922 1.00 0.00 3 TRP A CA 8
ATOM 4291 C C . TRP A 1 3 ? 13.730 10.561 -7.446 1.00 0.00 3 TRP A C 8
ATOM 4292 O O . TRP A 1 3 ? 12.789 10.516 -8.240 1.00 0.00 3 TRP A O 8
ATOM 4313 N N . PRO A 1 4 ? 14.311 9.440 -6.976 1.00 0.00 4 PRO A N 8
ATOM 4314 C CA . PRO A 1 4 ? 13.963 8.093 -7.500 1.00 0.00 4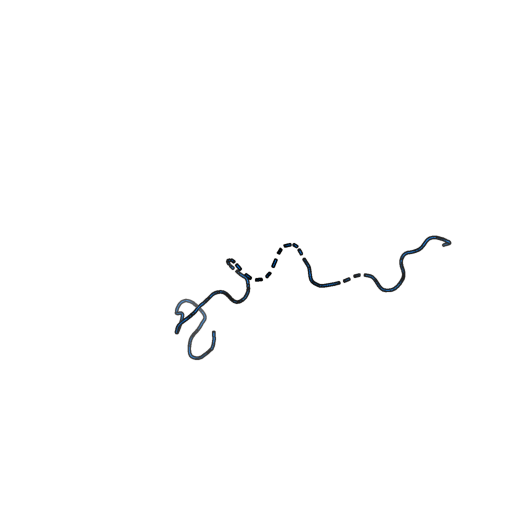 PRO A CA 8
ATOM 4315 C C . PRO A 1 4 ? 12.495 7.588 -7.284 1.00 0.00 4 PRO A C 8
ATOM 4316 O O . PRO A 1 4 ? 12.347 6.911 -6.268 1.00 0.00 4 PRO A O 8
ATOM 4327 N N . TRP A 1 5 ? 11.526 7.875 -8.142 1.00 0.00 5 TRP A N 8
ATOM 4328 C CA . TRP A 1 5 ? 10.172 7.394 -7.930 1.00 0.00 5 TRP A CA 8
ATOM 4329 C C . TRP A 1 5 ? 9.398 7.569 -9.238 1.00 0.00 5 TRP A C 8
ATOM 4330 O O . TRP A 1 5 ? 8.280 8.083 -9.237 1.00 0.00 5 TRP A O 8
ATOM 4351 N N . ASN A 1 6 ? 10.023 7.133 -10.321 1.00 0.00 6 ASN A N 8
ATOM 4352 C CA . ASN A 1 6 ? 9.406 7.235 -11.634 1.00 0.00 6 ASN A CA 8
ATOM 4353 C C . ASN A 1 6 ? 9.397 5.858 -12.298 1.00 0.00 6 ASN A C 8
ATOM 4354 O O . ASN A 1 6 ? 9.820 4.872 -11.696 1.00 0.00 6 ASN A O 8
ATOM 4365 N N . ARG A 1 7 ? 8.912 5.834 -13.531 1.00 0.00 7 ARG A N 8
ATOM 4366 C CA . ARG A 1 7 ? 8.844 4.593 -14.283 1.00 0.00 7 ARG A CA 8
ATOM 4367 C C . ARG A 1 7 ? 8.501 3.427 -13.355 1.00 0.00 7 ARG A C 8
ATOM 4368 O O . ARG A 1 7 ? 9.393 2.757 -12.837 1.00 0.00 7 ARG A O 8
ATOM 4389 N N . LYS A 1 8 ? 7.205 3.219 -13.171 1.00 0.00 8 LYS A N 8
ATOM 4390 C CA . LYS A 1 8 ? 6.732 2.146 -12.314 1.00 0.00 8 LYS A CA 8
ATOM 4391 C C . LYS A 1 8 ? 7.524 2.159 -11.005 1.00 0.00 8 LYS A C 8
ATOM 4392 O O . LYS A 1 8 ? 8.521 1.457 -10.819 1.00 0.00 8 LYS A O 8
ATOM 4426 N N . THR A 1 10 ? 8.214 2.292 -6.580 1.00 0.00 10 THR A N 8
ATOM 4427 C CA . THR A 1 10 ? 8.242 1.254 -5.564 1.00 0.00 10 THR A CA 8
ATOM 4428 C C . THR A 1 10 ? 6.862 0.606 -5.426 1.00 0.00 10 THR A C 8
ATOM 4429 O O . THR A 1 10 ? 5.845 1.297 -5.418 1.00 0.00 10 THR A O 8
ATOM 4440 N N . LYS A 1 11 ? 6.873 -0.715 -5.321 1.00 0.00 11 LYS A N 8
ATOM 4441 C CA . LYS A 1 11 ? 5.634 -1.465 -5.185 1.00 0.00 11 LYS A CA 8
ATOM 4442 C C . LYS A 1 11 ? 5.552 -2.052 -3.774 1.00 0.00 11 LYS A C 8
ATOM 4443 O O . LYS A 1 11 ? 5.944 -3.196 -3.551 1.00 0.00 11 LYS A O 8
ATOM 4462 N N . PHE A 1 12 ? 5.040 -1.242 -2.860 1.00 0.00 12 PHE A N 8
ATOM 4463 C CA . PHE A 1 12 ? 4.900 -1.667 -1.478 1.00 0.00 12 PHE A CA 8
ATOM 4464 C C . PHE A 1 12 ? 3.448 -1.552 -1.012 1.00 0.00 12 PHE A C 8
ATOM 4465 O O . PHE A 1 12 ? 2.587 -0.939 -1.649 1.00 0.00 12 PHE A O 8
ATOM 4497 N N . ILE A 1 14 ? -0.147 -0.848 0.700 1.00 0.00 14 ILE A N 8
ATOM 4498 C CA . ILE A 1 14 ? -0.975 0.279 1.092 1.00 0.00 14 ILE A CA 8
ATOM 4499 C C . ILE A 1 14 ? -1.757 -0.084 2.357 1.00 0.00 14 ILE A C 8
ATOM 4500 O O . ILE A 1 14 ? -2.338 -1.163 2.499 1.00 0.00 14 ILE A O 8
ATOM 4531 N N . SER A 1 16 ? -3.979 -0.804 5.687 1.00 0.00 16 SER A N 8
ATOM 4532 C CA . SER A 1 16 ? -5.294 -1.372 5.936 1.00 0.00 16 SER A CA 8
ATOM 4533 C C . SER A 1 16 ? -5.806 -2.077 4.679 1.00 0.00 16 SER A C 8
ATOM 4534 O O . SER A 1 16 ? -5.293 -1.922 3.568 1.00 0.00 16 SER A O 8
ATOM 4557 N N . ASN A 1 18 ? -8.921 -3.699 1.875 1.00 0.00 18 ASN A N 8
ATOM 4558 C CA . ASN A 1 18 ? -9.670 -3.078 0.796 1.00 0.00 18 ASN A CA 8
ATOM 4559 C C . ASN A 1 18 ? -10.703 -4.072 0.259 1.00 0.00 18 ASN A C 8
ATOM 4560 O O . ASN A 1 18 ? -10.736 -5.255 0.607 1.00 0.00 18 ASN A O 8
ATOM 4586 N N . ARG A 1 20 ? -11.096 -5.806 -2.188 1.00 0.00 20 ARG A N 8
ATOM 4587 C CA . ARG A 1 20 ? -10.640 -6.957 -2.949 1.00 0.00 20 ARG A CA 8
ATOM 4588 C C . ARG A 1 20 ? -10.358 -8.134 -2.014 1.00 0.00 20 ARG A C 8
ATOM 4589 O O . ARG A 1 20 ? -9.520 -8.983 -2.315 1.00 0.00 20 ARG A O 8
ATOM 4610 N N . ASP A 1 21 ? -11.071 -8.147 -0.899 1.00 0.00 21 ASP A N 8
ATOM 4611 C CA . ASP A 1 21 ? -10.907 -9.206 0.083 1.00 0.00 21 ASP A CA 8
ATOM 4612 C C . ASP A 1 21 ? -11.588 -10.478 -0.428 1.00 0.00 21 ASP A C 8
ATOM 4613 O O . ASP A 1 21 ? -12.798 -10.641 -0.277 1.00 0.00 21 ASP A O 8
ATOM 4622 N N . LYS A 1 22 ? -10.782 -11.345 -1.021 1.00 0.00 22 LYS A N 8
ATOM 4623 C CA . LYS A 1 22 ? -11.292 -12.598 -1.554 1.00 0.00 22 LYS A CA 8
ATOM 4624 C C . LYS A 1 22 ? -12.537 -12.318 -2.398 1.00 0.00 22 LYS A C 8
ATOM 4625 O O . LYS A 1 22 ? -13.378 -13.197 -2.579 1.00 0.00 22 LYS A O 8
ATOM 4644 N N . TRP A 1 23 ? -12.615 -11.091 -2.892 1.00 0.00 23 TRP A N 8
ATOM 4645 C CA . TRP A 1 23 ? -13.743 -10.685 -3.712 1.00 0.00 23 TRP A CA 8
ATOM 4646 C C . TRP A 1 23 ? -13.906 -11.712 -4.833 1.00 0.00 23 TRP A C 8
ATOM 4647 O O . TRP A 1 23 ? -13.079 -12.609 -4.984 1.00 0.00 23 TRP A O 8
ATOM 4668 N N . CYS A 1 24 ? -14.980 -11.547 -5.592 1.00 0.00 24 CYS A N 8
ATOM 4669 C CA . CYS A 1 24 ? -15.262 -12.449 -6.696 1.00 0.00 24 CYS A CA 8
ATOM 4670 C C . CYS A 1 24 ? -16.768 -12.422 -6.965 1.00 0.00 24 CYS A C 8
ATOM 4671 O O . CYS A 1 24 ? -17.499 -13.301 -6.513 1.00 0.00 24 CYS A O 8
ATOM 4678 N N . ARG A 1 25 ? -17.187 -11.403 -7.702 1.00 0.00 25 ARG A N 8
ATOM 4679 C CA . ARG A 1 25 ? -18.592 -11.249 -8.037 1.00 0.00 25 ARG A CA 8
ATOM 4680 C C . ARG A 1 25 ? -18.800 -11.417 -9.543 1.00 0.00 25 ARG A C 8
ATOM 4681 O O . ARG A 1 25 ? -19.911 -11.690 -9.994 1.00 0.00 25 ARG A O 8
ATOM 4702 N N . LEU A 1 26 ? -17.712 -11.245 -10.281 1.00 0.00 26 LEU A N 8
ATOM 4703 C CA . LEU A 1 26 ? -17.761 -11.372 -11.727 1.00 0.00 26 LEU A CA 8
ATOM 4704 C C . LEU A 1 26 ? -16.702 -12.379 -12.183 1.00 0.00 26 LEU A C 8
ATOM 4705 O O . LEU A 1 26 ? -16.080 -13.046 -11.357 1.00 0.00 26 LEU A O 8
ATOM 4721 N N . ASN A 1 27 ? -16.529 -12.456 -13.493 1.00 0.00 27 ASN A N 8
ATOM 4722 C CA . ASN A 1 27 ? -15.556 -13.369 -14.067 1.00 0.00 27 ASN A CA 8
ATOM 4723 C C . ASN A 1 27 ? -14.147 -12.829 -13.817 1.00 0.00 27 ASN A C 8
ATOM 4724 O O . ASN A 1 27 ? -13.761 -11.804 -14.377 1.00 0.00 27 ASN A O 8
ATOM 4735 N N . LEU A 1 28 ? -13.414 -13.544 -12.976 1.00 0.00 28 LEU A N 8
ATOM 4736 C CA . LEU A 1 28 ? -12.056 -13.150 -12.644 1.00 0.00 28 LEU A CA 8
ATOM 4737 C C . LEU A 1 28 ? -11.113 -13.597 -13.762 1.00 0.00 28 LEU A C 8
ATOM 4738 O O . LEU A 1 28 ? -11.534 -13.764 -14.905 1.00 0.00 28 LEU A O 8
ATOM 4754 N N . GLY A 1 29 ? -9.853 -13.778 -13.392 1.00 0.00 29 GLY A N 8
ATOM 4755 C CA . GLY A 1 29 ? -8.846 -14.203 -14.350 1.00 0.00 29 GLY A CA 8
ATOM 4756 C C . GLY A 1 29 ? -7.509 -14.469 -13.657 1.00 0.00 29 GLY A C 8
ATOM 4757 O O . GLY A 1 29 ? -7.294 -15.455 -12.950 1.00 0.00 29 GLY A O 8
ATOM 4761 N N . PRO A 1 30 ? -6.559 -13.538 -13.874 1.00 0.00 30 PRO A N 8
ATOM 4762 C CA . PRO A 1 30 ? -5.157 -13.718 -13.410 1.00 0.00 30 PRO A CA 8
ATOM 4763 C C . PRO A 1 30 ? -4.924 -13.944 -11.877 1.00 0.00 30 PRO A C 8
ATOM 4764 O O . PRO A 1 30 ? -4.206 -13.092 -11.354 1.00 0.00 30 PRO A O 8
ATOM 4775 N N . ALA A 1 31 ? -5.461 -14.970 -11.234 1.00 0.00 31 ALA A N 8
ATOM 4776 C CA . ALA A 1 31 ? -5.228 -15.168 -9.813 1.00 0.00 31 ALA A CA 8
ATOM 4777 C C . ALA A 1 31 ? -6.385 -15.973 -9.218 1.00 0.00 31 ALA A C 8
ATOM 4778 O O . ALA A 1 31 ? -6.244 -16.578 -8.156 1.00 0.00 31 ALA A O 8
ATOM 4785 N N . TRP A 1 32 ? -7.503 -15.954 -9.929 1.00 0.00 32 TRP A N 8
ATOM 4786 C CA . TRP A 1 32 ? -8.684 -16.675 -9.484 1.00 0.00 32 TRP A CA 8
ATOM 4787 C C . TRP A 1 32 ? -9.172 -17.545 -10.644 1.00 0.00 32 TRP A C 8
ATOM 4788 O O . TRP A 1 32 ? -8.371 -18.023 -11.446 1.00 0.00 32 TRP A O 8
ATOM 4809 N N . GLY A 1 33 ? -10.484 -17.722 -10.697 1.00 0.00 33 GLY A N 8
ATOM 4810 C CA . GLY A 1 33 ? -11.089 -18.526 -11.746 1.00 0.00 33 GLY A CA 8
ATOM 4811 C C . GLY A 1 33 ? -12.609 -18.584 -11.585 1.00 0.00 33 GLY A C 8
ATOM 4812 O O . GLY A 1 33 ? -13.110 -18.980 -10.535 1.00 0.00 33 GLY A O 8
ATOM 4816 N N . GLY A 1 34 ? -13.300 -18.183 -12.642 1.00 0.00 34 GLY A N 8
ATOM 4817 C CA . GLY A 1 34 ? -14.752 -18.183 -12.632 1.00 0.00 34 GLY A CA 8
ATOM 4818 C C . GLY A 1 34 ? -15.294 -19.385 -11.855 1.00 0.00 34 GLY A C 8
ATOM 4819 O O . GLY A 1 34 ? -14.616 -20.403 -11.726 1.00 0.00 34 GLY A O 8
ATOM 4823 N N . ARG A 1 35 ? -16.512 -19.227 -11.356 1.00 0.00 35 ARG A N 8
ATOM 4824 C CA . ARG A 1 35 ? -17.152 -20.287 -10.596 1.00 0.00 35 ARG A CA 8
ATOM 4825 C C . ARG A 1 35 ? -16.578 -20.345 -9.179 1.00 0.00 35 ARG A C 8
ATOM 4826 O O . ARG A 1 35 ? -15.796 -21.240 -8.859 1.00 0.00 35 ARG A O 8
ATOM 4847 N N . CYS A 1 36 ? -16.986 -19.381 -8.369 1.00 0.00 36 CYS A N 8
ATOM 4848 C CA . CYS A 1 36 ? -16.521 -19.311 -6.993 1.00 0.00 36 CYS A CA 8
ATOM 4849 C C . CYS A 1 36 ? -17.236 -20.399 -6.190 1.00 0.00 36 CYS A C 8
ATOM 4850 O O . CYS A 1 36 ? -18.454 -20.540 -6.276 1.00 0.00 36 CYS A O 8
ATOM 4857 N N . TRP A 1 1 ? 23.299 9.780 -13.322 1.00 0.00 1 TRP A N 9
ATOM 4858 C CA . TRP A 1 1 ? 22.053 9.133 -13.692 1.00 0.00 1 TRP A CA 9
ATOM 4859 C C . TRP A 1 1 ? 21.975 7.796 -12.953 1.00 0.00 1 TRP A C 9
ATOM 4860 O O . TRP A 1 1 ? 21.747 6.755 -13.566 1.00 0.00 1 TRP A O 9
ATOM 4881 N N . GLU A 1 2 ? 22.171 7.868 -11.644 1.00 0.00 2 GLU A N 9
ATOM 4882 C CA . GLU A 1 2 ? 22.126 6.676 -10.814 1.00 0.00 2 GLU A CA 9
ATOM 4883 C C . GLU A 1 2 ? 22.181 7.058 -9.334 1.00 0.00 2 GLU A C 9
ATOM 4884 O O . GLU A 1 2 ? 22.865 8.010 -8.959 1.00 0.00 2 GLU A O 9
ATOM 4896 N N . TRP A 1 3 ? 21.454 6.295 -8.531 1.00 0.00 3 TRP A N 9
ATOM 4897 C CA . TRP A 1 3 ? 21.412 6.542 -7.100 1.00 0.00 3 TRP A CA 9
ATOM 4898 C C . TRP A 1 3 ? 20.858 5.287 -6.420 1.00 0.00 3 TRP A C 9
ATOM 4899 O O . TRP A 1 3 ? 20.235 4.409 -7.018 1.00 0.00 3 TRP A O 9
ATOM 4920 N N . PRO A 1 4 ? 21.100 5.202 -5.097 1.00 0.00 4 PRO A N 9
ATOM 4921 C CA . PRO A 1 4 ? 20.775 3.981 -4.313 1.00 0.00 4 PRO A CA 9
ATOM 4922 C C . PRO A 1 4 ? 19.267 3.570 -4.202 1.00 0.00 4 PRO A C 9
ATOM 4923 O O . PRO A 1 4 ? 18.850 2.946 -5.176 1.00 0.00 4 PRO A O 9
ATOM 4934 N N . TRP A 1 5 ? 18.535 3.888 -3.144 1.00 0.00 5 TRP A N 9
ATOM 4935 C CA . TRP A 1 5 ? 17.135 3.505 -3.061 1.00 0.00 5 TRP A CA 9
ATOM 4936 C C . TRP A 1 5 ? 17.016 2.047 -3.510 1.00 0.00 5 TRP A C 9
ATOM 4937 O O . TRP A 1 5 ? 16.183 1.719 -4.354 1.00 0.00 5 TRP A O 9
ATOM 4958 N N . ASN A 1 6 ? 17.863 1.211 -2.927 1.00 0.00 6 ASN A N 9
ATOM 4959 C CA . ASN A 1 6 ? 17.863 -0.205 -3.257 1.00 0.00 6 ASN A CA 9
ATOM 4960 C C . ASN A 1 6 ? 17.616 -1.020 -1.986 1.00 0.00 6 ASN A C 9
ATOM 4961 O O . ASN A 1 6 ? 18.554 -1.542 -1.387 1.00 0.00 6 ASN A O 9
ATOM 4972 N N . ARG A 1 7 ? 16.347 -1.103 -1.613 1.00 0.00 7 ARG A N 9
ATOM 4973 C CA . ARG A 1 7 ? 15.964 -1.846 -0.424 1.00 0.00 7 ARG A CA 9
ATOM 4974 C C . ARG A 1 7 ? 14.540 -2.387 -0.572 1.00 0.00 7 ARG A C 9
ATOM 4975 O O . ARG A 1 7 ? 13.579 -1.727 -0.181 1.00 0.00 7 ARG A O 9
ATOM 4996 N N . LYS A 1 8 ? 14.451 -3.582 -1.136 1.00 0.00 8 LYS A N 9
ATOM 4997 C CA . LYS A 1 8 ? 13.161 -4.219 -1.340 1.00 0.00 8 LYS A CA 9
ATOM 4998 C C . LYS A 1 8 ? 12.328 -4.093 -0.063 1.00 0.00 8 LYS A C 9
ATOM 4999 O O . LYS A 1 8 ? 12.402 -4.901 0.866 1.00 0.00 8 LYS A O 9
ATOM 5033 N N . THR A 1 10 ? 9.527 -3.763 2.978 1.00 0.00 10 THR A N 9
ATOM 5034 C CA . THR A 1 10 ? 8.521 -4.613 3.590 1.00 0.00 10 THR A CA 9
ATOM 5035 C C . THR A 1 10 ? 7.153 -3.925 3.562 1.00 0.00 10 THR A C 9
ATOM 5036 O O . THR A 1 10 ? 7.057 -2.742 3.240 1.00 0.00 10 THR A O 9
ATOM 5047 N N . LYS A 1 11 ? 6.132 -4.697 3.904 1.00 0.00 11 LYS A N 9
ATOM 5048 C CA . LYS A 1 11 ? 4.775 -4.177 3.922 1.00 0.00 11 LYS A CA 9
ATOM 5049 C C . LYS A 1 11 ? 4.580 -3.232 2.734 1.00 0.00 11 LYS A C 9
ATOM 5050 O O . LYS A 1 11 ? 4.736 -2.019 2.870 1.00 0.00 11 LYS A O 9
ATOM 5069 N N . PHE A 1 12 ? 4.241 -3.822 1.598 1.00 0.00 12 PHE A N 9
ATOM 5070 C CA . PHE A 1 12 ? 4.023 -3.049 0.388 1.00 0.00 12 PHE A CA 9
ATOM 5071 C C . PHE A 1 12 ? 3.214 -1.784 0.685 1.00 0.00 12 PHE A C 9
ATOM 5072 O O . PHE A 1 12 ? 2.645 -1.591 1.761 1.00 0.00 12 PHE A O 9
ATOM 5104 N N . ILE A 1 14 ? 0.554 1.567 0.637 1.00 0.00 14 ILE A N 9
ATOM 5105 C CA . ILE A 1 14 ? -0.870 1.780 0.830 1.00 0.00 14 ILE A CA 9
ATOM 5106 C C . ILE A 1 14 ? -1.425 0.685 1.744 1.00 0.00 14 ILE A C 9
ATOM 5107 O O . ILE A 1 14 ? -1.115 -0.503 1.629 1.00 0.00 14 ILE A O 9
ATOM 5138 N N . SER A 1 16 ? -3.520 -2.036 4.241 1.00 0.00 16 SER A N 9
ATOM 5139 C CA . SER A 1 16 ? -4.135 -3.326 3.978 1.00 0.00 16 SER A CA 9
ATOM 5140 C C . SER A 1 16 ? -5.530 -3.130 3.382 1.00 0.00 16 SER A C 9
ATOM 5141 O O . SER A 1 16 ? -6.138 -2.059 3.441 1.00 0.00 16 SER A O 9
ATOM 5164 N N . ASN A 1 18 ? -9.454 -3.060 2.295 1.00 0.00 18 ASN A N 9
ATOM 5165 C CA . ASN A 1 18 ? -10.749 -2.768 2.885 1.00 0.00 18 ASN A CA 9
ATOM 5166 C C . ASN A 1 18 ? -10.591 -2.608 4.399 1.00 0.00 18 ASN A C 9
ATOM 5167 O O . ASN A 1 18 ? -10.661 -3.557 5.182 1.00 0.00 18 ASN A O 9
ATOM 5193 N N . ARG A 1 20 ? -12.266 -1.884 6.753 1.00 0.00 20 ARG A N 9
ATOM 5194 C CA . ARG A 1 20 ? -13.349 -2.317 7.619 1.00 0.00 20 ARG A CA 9
ATOM 5195 C C . ARG A 1 20 ? -13.656 -3.797 7.385 1.00 0.00 20 ARG A C 9
ATOM 5196 O O . ARG A 1 20 ? -14.764 -4.256 7.661 1.00 0.00 20 ARG A O 9
ATOM 5217 N N . ASP A 1 21 ? -12.656 -4.504 6.881 1.00 0.00 21 ASP A N 9
ATOM 5218 C CA . ASP A 1 21 ? -12.805 -5.923 6.607 1.00 0.00 21 ASP A CA 9
ATOM 5219 C C . ASP A 1 21 ? -12.080 -6.726 7.689 1.00 0.00 21 ASP A C 9
ATOM 5220 O O . ASP A 1 21 ? -10.895 -6.510 7.937 1.00 0.00 21 ASP A O 9
ATOM 5229 N N . LYS A 1 22 ? -12.822 -7.635 8.304 1.00 0.00 22 LYS A N 9
ATOM 5230 C CA . LYS A 1 22 ? -12.265 -8.470 9.353 1.00 0.00 22 LYS A CA 9
ATOM 5231 C C . LYS A 1 22 ? -11.521 -7.590 10.359 1.00 0.00 22 LYS A C 9
ATOM 5232 O O . LYS A 1 22 ? -10.642 -8.067 11.076 1.00 0.00 22 LYS A O 9
ATOM 5251 N N . TRP A 1 23 ? -11.901 -6.321 10.382 1.00 0.00 23 TRP A N 9
ATOM 5252 C CA . TRP A 1 23 ? -11.280 -5.370 11.288 1.00 0.00 23 TRP A CA 9
ATOM 5253 C C . TRP A 1 23 ? -11.761 -5.686 12.706 1.00 0.00 23 TRP A C 9
ATOM 5254 O O . TRP A 1 23 ? -12.506 -6.642 12.914 1.00 0.00 23 TRP A O 9
ATOM 5275 N N . CYS A 1 24 ? -11.316 -4.862 13.644 1.00 0.00 24 CYS A N 9
ATOM 5276 C CA . CYS A 1 24 ? -11.692 -5.041 15.036 1.00 0.00 24 CYS A CA 9
ATOM 5277 C C . CYS A 1 24 ? -11.051 -6.334 15.544 1.00 0.00 24 CYS A C 9
ATOM 5278 O O . CYS A 1 24 ? -11.546 -7.426 15.271 1.00 0.00 24 CYS A O 9
ATOM 5285 N N . ARG A 1 25 ? -9.958 -6.167 16.276 1.00 0.00 25 ARG A N 9
ATOM 5286 C CA . ARG A 1 25 ? -9.244 -7.307 16.824 1.00 0.00 25 ARG A CA 9
ATOM 5287 C C . ARG A 1 25 ? -9.608 -7.502 18.297 1.00 0.00 25 ARG A C 9
ATOM 5288 O O . ARG A 1 25 ? -9.388 -8.575 18.858 1.00 0.00 25 ARG A O 9
ATOM 5309 N N . LEU A 1 26 ? -10.160 -6.449 18.882 1.00 0.00 26 LEU A N 9
ATOM 5310 C CA . LEU A 1 26 ? -10.558 -6.491 20.279 1.00 0.00 26 LEU A CA 9
ATOM 5311 C C . LEU A 1 26 ? -12.085 -6.496 20.370 1.00 0.00 26 LEU A C 9
ATOM 5312 O O . LEU A 1 26 ? -12.769 -6.683 19.366 1.00 0.00 26 LEU A O 9
ATOM 5328 N N . ASN A 1 27 ? -12.574 -6.291 21.584 1.00 0.00 27 ASN A N 9
ATOM 5329 C CA . ASN A 1 27 ? -14.008 -6.269 21.820 1.00 0.00 27 ASN A CA 9
ATOM 5330 C C . ASN A 1 27 ? -14.587 -4.957 21.291 1.00 0.00 27 ASN A C 9
ATOM 5331 O O . ASN A 1 27 ? -14.219 -3.879 21.757 1.00 0.00 27 ASN A O 9
ATOM 5342 N N . LEU A 1 28 ? -15.485 -5.090 20.325 1.00 0.00 28 LEU A N 9
ATOM 5343 C CA . LEU A 1 28 ? -16.119 -3.927 19.728 1.00 0.00 28 LEU A CA 9
ATOM 5344 C C . LEU A 1 28 ? -17.371 -3.566 20.531 1.00 0.00 28 LEU A C 9
ATOM 5345 O O . LEU A 1 28 ? -17.539 -4.018 21.662 1.00 0.00 28 LEU A O 9
ATOM 5361 N N . GLY A 1 29 ? -18.216 -2.753 19.913 1.00 0.00 29 GLY A N 9
ATOM 5362 C CA . GLY A 1 29 ? -19.447 -2.325 20.556 1.00 0.00 29 GLY A CA 9
ATOM 5363 C C . GLY A 1 29 ? -20.430 -1.754 19.533 1.00 0.00 29 GLY A C 9
ATOM 5364 O O . GLY A 1 29 ? -21.141 -2.452 18.809 1.00 0.00 29 GLY A O 9
ATOM 5368 N N . PRO A 1 30 ? -20.469 -0.408 19.472 1.00 0.00 30 PRO A N 9
ATOM 5369 C CA . PRO A 1 30 ? -21.477 0.314 18.650 1.00 0.00 30 PRO A CA 9
ATOM 5370 C C . PRO A 1 30 ? -21.533 -0.011 17.119 1.00 0.00 30 PRO A C 9
ATOM 5371 O O . PRO A 1 30 ? -21.299 0.958 16.397 1.00 0.00 30 PRO A O 9
ATOM 5382 N N . ALA A 1 31 ? -21.814 -1.227 16.675 1.00 0.00 31 ALA A N 9
ATOM 5383 C CA . ALA A 1 31 ? -21.869 -1.510 15.250 1.00 0.00 31 ALA A CA 9
ATOM 5384 C C . ALA A 1 31 ? -21.594 -2.997 15.019 1.00 0.00 31 ALA A C 9
ATOM 5385 O O . ALA A 1 31 ? -21.955 -3.544 13.978 1.00 0.00 31 ALA A O 9
ATOM 5392 N N . TRP A 1 32 ? -20.956 -3.608 16.006 1.00 0.00 32 TRP A N 9
ATOM 5393 C CA . TRP A 1 32 ? -20.628 -5.022 15.923 1.00 0.00 32 TRP A CA 9
ATOM 5394 C C . TRP A 1 32 ? -20.974 -5.667 17.266 1.00 0.00 32 TRP A C 9
ATOM 5395 O O . TRP A 1 32 ? -21.915 -5.246 17.937 1.00 0.00 32 TRP A O 9
ATOM 5416 N N . GLY A 1 33 ? -20.194 -6.679 17.619 1.00 0.00 33 GLY A N 9
ATOM 5417 C CA . GLY A 1 33 ? -20.406 -7.385 18.870 1.00 0.00 33 GLY A CA 9
ATOM 5418 C C . GLY A 1 33 ? -20.391 -8.900 18.653 1.00 0.00 33 GLY A C 9
ATOM 5419 O O . GLY A 1 33 ? -21.079 -9.412 17.770 1.00 0.00 33 GLY A O 9
ATOM 5423 N N . GLY A 1 34 ? -19.600 -9.576 19.472 1.00 0.00 34 GLY A N 9
ATOM 5424 C CA . GLY A 1 34 ? -19.486 -11.021 19.381 1.00 0.00 34 GLY A CA 9
ATOM 5425 C C . GLY A 1 34 ? -18.074 -11.436 18.965 1.00 0.00 34 GLY A C 9
ATOM 5426 O O . GLY A 1 34 ? -17.112 -10.711 19.213 1.00 0.00 34 GLY A O 9
ATOM 5430 N N . ARG A 1 35 ? -17.994 -12.600 18.337 1.00 0.00 35 ARG A N 9
ATOM 5431 C CA . ARG A 1 35 ? -16.715 -13.118 17.883 1.00 0.00 35 ARG A CA 9
ATOM 5432 C C . ARG A 1 35 ? -16.082 -12.161 16.871 1.00 0.00 35 ARG A C 9
ATOM 5433 O O . ARG A 1 35 ? -16.479 -12.131 15.707 1.00 0.00 35 ARG A O 9
ATOM 5454 N N . CYS A 1 36 ? -15.109 -11.402 17.352 1.00 0.00 36 CYS A N 9
ATOM 5455 C CA . CYS A 1 36 ? -14.417 -10.445 16.505 1.00 0.00 36 CYS A CA 9
ATOM 5456 C C . CYS A 1 36 ? -12.911 -10.635 16.696 1.00 0.00 36 CYS A C 9
ATOM 5457 O O . CYS A 1 36 ? -12.319 -11.549 16.125 1.00 0.00 36 CYS A O 9
ATOM 5464 N N . TRP A 1 1 ? 29.625 -8.577 7.565 1.00 0.00 1 TRP A N 10
ATOM 5465 C CA . TRP A 1 1 ? 29.787 -7.411 6.714 1.00 0.00 1 TRP A CA 10
ATOM 5466 C C . TRP A 1 1 ? 28.783 -6.350 7.169 1.00 0.00 1 TRP A C 10
ATOM 5467 O O . TRP A 1 1 ? 29.167 -5.338 7.754 1.00 0.00 1 TRP A O 10
ATOM 5488 N N . GLU A 1 2 ? 27.518 -6.618 6.885 1.00 0.00 2 GLU A N 10
ATOM 5489 C CA . GLU A 1 2 ? 26.455 -5.700 7.258 1.00 0.00 2 GLU A CA 10
ATOM 5490 C C . GLU A 1 2 ? 26.880 -4.256 6.978 1.00 0.00 2 GLU A C 10
ATOM 5491 O O . GLU A 1 2 ? 26.838 -3.410 7.870 1.00 0.00 2 GLU A O 10
ATOM 5503 N N . TRP A 1 3 ? 27.278 -4.020 5.737 1.00 0.00 3 TRP A N 10
ATOM 5504 C CA . TRP A 1 3 ? 27.709 -2.694 5.328 1.00 0.00 3 TRP A CA 10
ATOM 5505 C C . TRP A 1 3 ? 26.941 -2.316 4.061 1.00 0.00 3 TRP A C 10
ATOM 5506 O O . TRP A 1 3 ? 27.477 -2.151 2.964 1.00 0.00 3 TRP A O 10
ATOM 5527 N N . PRO A 1 4 ? 25.610 -2.172 4.224 1.00 0.00 4 PRO A N 10
ATOM 5528 C CA . PRO A 1 4 ? 24.694 -1.964 3.071 1.00 0.00 4 PRO A CA 10
ATOM 5529 C C . PRO A 1 4 ? 24.868 -0.652 2.232 1.00 0.00 4 PRO A C 10
ATOM 5530 O O . PRO A 1 4 ? 24.210 0.297 2.655 1.00 0.00 4 PRO A O 10
ATOM 5541 N N . TRP A 1 5 ? 25.656 -0.603 1.169 1.00 0.00 5 TRP A N 10
ATOM 5542 C CA . TRP A 1 5 ? 25.801 0.621 0.399 1.00 0.00 5 TRP A CA 10
ATOM 5543 C C . TRP A 1 5 ? 24.746 0.610 -0.708 1.00 0.00 5 TRP A C 10
ATOM 5544 O O . TRP A 1 5 ? 25.048 0.911 -1.862 1.00 0.00 5 TRP A O 10
ATOM 5565 N N . ASN A 1 6 ? 23.528 0.260 -0.319 1.00 0.00 6 ASN A N 10
ATOM 5566 C CA . ASN A 1 6 ? 22.427 0.207 -1.264 1.00 0.00 6 ASN A CA 10
ATOM 5567 C C . ASN A 1 6 ? 21.274 1.070 -0.748 1.00 0.00 6 ASN A C 10
ATOM 5568 O O . ASN A 1 6 ? 20.739 0.817 0.331 1.00 0.00 6 ASN A O 10
ATOM 5579 N N . ARG A 1 7 ? 20.926 2.073 -1.542 1.00 0.00 7 ARG A N 10
ATOM 5580 C CA . ARG A 1 7 ? 19.847 2.975 -1.178 1.00 0.00 7 ARG A CA 10
ATOM 5581 C C . ARG A 1 7 ? 18.898 3.173 -2.362 1.00 0.00 7 ARG A C 10
ATOM 5582 O O . ARG A 1 7 ? 19.017 4.149 -3.101 1.00 0.00 7 ARG A O 10
ATOM 5603 N N . LYS A 1 8 ? 17.978 2.230 -2.506 1.00 0.00 8 LYS A N 10
ATOM 5604 C CA . LYS A 1 8 ? 17.010 2.289 -3.588 1.00 0.00 8 LYS A CA 10
ATOM 5605 C C . LYS A 1 8 ? 15.632 1.892 -3.055 1.00 0.00 8 LYS A C 10
ATOM 5606 O O . LYS A 1 8 ? 15.050 0.862 -3.403 1.00 0.00 8 LYS A O 10
ATOM 5640 N N . THR A 1 10 ? 11.693 1.453 -1.936 1.00 0.00 10 THR A N 10
ATOM 5641 C CA . THR A 1 10 ? 10.394 1.310 -2.570 1.00 0.00 10 THR A CA 10
ATOM 5642 C C . THR A 1 10 ? 9.277 1.639 -1.579 1.00 0.00 10 THR A C 10
ATOM 5643 O O . THR A 1 10 ? 9.535 1.849 -0.395 1.00 0.00 10 THR A O 10
ATOM 5654 N N . LYS A 1 11 ? 8.058 1.675 -2.098 1.00 0.00 11 LYS A N 10
ATOM 5655 C CA . LYS A 1 11 ? 6.901 1.976 -1.273 1.00 0.00 11 LYS A CA 10
ATOM 5656 C C . LYS A 1 11 ? 5.736 1.076 -1.690 1.00 0.00 11 LYS A C 10
ATOM 5657 O O . LYS A 1 11 ? 4.663 1.565 -2.039 1.00 0.00 11 LYS A O 10
ATOM 5676 N N . PHE A 1 12 ? 5.986 -0.224 -1.640 1.00 0.00 12 PHE A N 10
ATOM 5677 C CA . PHE A 1 12 ? 4.972 -1.197 -2.008 1.00 0.00 12 PHE A CA 10
ATOM 5678 C C . PHE A 1 12 ? 3.734 -1.061 -1.118 1.00 0.00 12 PHE A C 10
ATOM 5679 O O . PHE A 1 12 ? 2.665 -0.595 -1.524 1.00 0.00 12 PHE A O 10
ATOM 5711 N N . ILE A 1 14 ? 0.386 -1.553 1.012 1.00 0.00 14 ILE A N 10
ATOM 5712 C CA . ILE A 1 14 ? -0.933 -0.969 0.840 1.00 0.00 14 ILE A CA 10
ATOM 5713 C C . ILE A 1 14 ? -1.689 -1.025 2.169 1.00 0.00 14 ILE A C 10
ATOM 5714 O O . ILE A 1 14 ? -1.712 -2.029 2.884 1.00 0.00 14 ILE A O 10
ATOM 5745 N N . SER A 1 16 ? -4.576 -0.650 5.409 1.00 0.00 16 SER A N 10
ATOM 5746 C CA . SER A 1 16 ? -5.581 -1.583 5.888 1.00 0.00 16 SER A CA 10
ATOM 5747 C C . SER A 1 16 ? -6.531 -1.960 4.749 1.00 0.00 16 SER A C 10
ATOM 5748 O O . SER A 1 16 ? -7.531 -1.296 4.465 1.00 0.00 16 SER A O 10
ATOM 5771 N N . ASN A 1 18 ? -9.226 -3.036 2.390 1.00 0.00 18 ASN A N 10
ATOM 5772 C CA . ASN A 1 18 ? -10.659 -3.272 2.331 1.00 0.00 18 ASN A CA 10
ATOM 5773 C C . ASN A 1 18 ? -11.292 -2.289 1.345 1.00 0.00 18 ASN A C 10
ATOM 5774 O O . ASN A 1 18 ? -10.939 -1.111 1.254 1.00 0.00 18 ASN A O 10
ATOM 5800 N N . ARG A 1 20 ? -12.739 0.345 -0.405 1.00 0.00 20 ARG A N 10
ATOM 5801 C CA . ARG A 1 20 ? -13.202 1.715 -0.257 1.00 0.00 20 ARG A CA 10
ATOM 5802 C C . ARG A 1 20 ? -12.075 2.695 -0.590 1.00 0.00 20 ARG A C 10
ATOM 5803 O O . ARG A 1 20 ? -11.950 3.742 0.043 1.00 0.00 20 ARG A O 10
ATOM 5824 N N . ASP A 1 21 ? -11.281 2.319 -1.582 1.00 0.00 21 ASP A N 10
ATOM 5825 C CA . ASP A 1 21 ? -10.168 3.152 -2.007 1.00 0.00 21 ASP A CA 10
ATOM 5826 C C . ASP A 1 21 ? -9.878 2.892 -3.486 1.00 0.00 21 ASP A C 10
ATOM 5827 O O . ASP A 1 21 ? -9.466 1.795 -3.858 1.00 0.00 21 ASP A O 10
ATOM 5836 N N . LYS A 1 22 ? -10.106 3.920 -4.290 1.00 0.00 22 LYS A N 10
ATOM 5837 C CA . LYS A 1 22 ? -9.874 3.817 -5.722 1.00 0.00 22 LYS A CA 10
ATOM 5838 C C . LYS A 1 22 ? -10.900 2.861 -6.332 1.00 0.00 22 LYS A C 10
ATOM 5839 O O . LYS A 1 22 ? -10.802 2.508 -7.506 1.00 0.00 22 LYS A O 10
ATOM 5858 N N . TRP A 1 23 ? -11.862 2.472 -5.508 1.00 0.00 23 TRP A N 10
ATOM 5859 C CA . TRP A 1 23 ? -12.906 1.564 -5.953 1.00 0.00 23 TRP A CA 10
ATOM 5860 C C . TRP A 1 23 ? -13.772 2.303 -6.976 1.00 0.00 23 TRP A C 10
ATOM 5861 O O . TRP A 1 23 ? -13.475 3.442 -7.336 1.00 0.00 23 TRP A O 10
ATOM 5882 N N . CYS A 1 24 ? -14.823 1.627 -7.414 1.00 0.00 24 CYS A N 10
ATOM 5883 C CA . CYS A 1 24 ? -15.732 2.205 -8.387 1.00 0.00 24 CYS A CA 10
ATOM 5884 C C . CYS A 1 24 ? -14.989 2.341 -9.718 1.00 0.00 24 CYS A C 10
ATOM 5885 O O . CYS A 1 24 ? -14.273 3.317 -9.936 1.00 0.00 24 CYS A O 10
ATOM 5892 N N . ARG A 1 25 ? -15.185 1.348 -10.572 1.00 0.00 25 ARG A N 10
ATOM 5893 C CA . ARG A 1 25 ? -14.543 1.345 -11.875 1.00 0.00 25 ARG A CA 10
ATOM 5894 C C . ARG A 1 25 ? -15.439 2.027 -12.911 1.00 0.00 25 ARG A C 10
ATOM 5895 O O . ARG A 1 25 ? -14.961 2.471 -13.954 1.00 0.00 25 ARG A O 10
ATOM 5916 N N . LEU A 1 26 ? -16.722 2.090 -12.587 1.00 0.00 26 LEU A N 10
ATOM 5917 C CA . LEU A 1 26 ? -17.688 2.712 -13.476 1.00 0.00 26 LEU A CA 10
ATOM 5918 C C . LEU A 1 26 ? -18.260 3.962 -12.806 1.00 0.00 26 LEU A C 10
ATOM 5919 O O . LEU A 1 26 ? -17.754 4.406 -11.776 1.00 0.00 26 LEU A O 10
ATOM 5935 N N . ASN A 1 27 ? -19.308 4.496 -13.417 1.00 0.00 27 ASN A N 10
ATOM 5936 C CA . ASN A 1 27 ? -19.955 5.687 -12.893 1.00 0.00 27 ASN A CA 10
ATOM 5937 C C . ASN A 1 27 ? -20.752 5.318 -11.640 1.00 0.00 27 ASN A C 10
ATOM 5938 O O . ASN A 1 27 ? -21.632 4.460 -11.689 1.00 0.00 27 ASN A O 10
ATOM 5949 N N . LEU A 1 28 ? -20.417 5.987 -10.546 1.00 0.00 28 LEU A N 10
ATOM 5950 C CA . LEU A 1 28 ? -21.091 5.741 -9.283 1.00 0.00 28 LEU A CA 10
ATOM 5951 C C . LEU A 1 28 ? -22.393 6.543 -9.239 1.00 0.00 28 LEU A C 10
ATOM 5952 O O . LEU A 1 28 ? -22.864 7.026 -10.269 1.00 0.00 28 LEU A O 10
ATOM 5968 N N . GLY A 1 29 ? -22.939 6.661 -8.038 1.00 0.00 29 GLY A N 10
ATOM 5969 C CA . GLY A 1 29 ? -24.178 7.395 -7.848 1.00 0.00 29 GLY A CA 10
ATOM 5970 C C . GLY A 1 29 ? -24.257 7.980 -6.436 1.00 0.00 29 GLY A C 10
ATOM 5971 O O . GLY A 1 29 ? -23.629 8.977 -6.076 1.00 0.00 29 GLY A O 10
ATOM 5975 N N . PRO A 1 30 ? -25.076 7.321 -5.592 1.00 0.00 30 PRO A N 10
ATOM 5976 C CA . PRO A 1 30 ? -25.393 7.842 -4.236 1.00 0.00 30 PRO A CA 10
ATOM 5977 C C . PRO A 1 30 ? -24.194 8.128 -3.269 1.00 0.00 30 PRO A C 10
ATOM 5978 O O . PRO A 1 30 ? -24.238 7.487 -2.220 1.00 0.00 30 PRO A O 10
ATOM 5989 N N . ALA A 1 31 ? -23.239 8.992 -3.581 1.00 0.00 31 ALA A N 10
ATOM 5990 C CA . ALA A 1 31 ? -22.137 9.250 -2.669 1.00 0.00 31 ALA A CA 10
ATOM 5991 C C . ALA A 1 31 ? -20.922 9.727 -3.467 1.00 0.00 31 ALA A C 10
ATOM 5992 O O . ALA A 1 31 ? -20.011 10.340 -2.911 1.00 0.00 31 ALA A O 10
ATOM 5999 N N . TRP A 1 32 ? -20.946 9.428 -4.757 1.00 0.00 32 TRP A N 10
ATOM 6000 C CA . TRP A 1 32 ? -19.858 9.818 -5.637 1.00 0.00 32 TRP A CA 10
ATOM 6001 C C . TRP A 1 32 ? -20.466 10.303 -6.955 1.00 0.00 32 TRP A C 10
ATOM 6002 O O . TRP A 1 32 ? -21.553 10.877 -6.967 1.00 0.00 32 TRP A O 10
ATOM 6023 N N . GLY A 1 33 ? -19.737 10.052 -8.033 1.00 0.00 33 GLY A N 10
ATOM 6024 C CA . GLY A 1 33 ? -20.191 10.456 -9.354 1.00 0.00 33 GLY A CA 10
ATOM 6025 C C . GLY A 1 33 ? -19.567 9.578 -10.440 1.00 0.00 33 GLY A C 10
ATOM 6026 O O . GLY A 1 33 ? -19.637 8.352 -10.368 1.00 0.00 33 GLY A O 10
ATOM 6030 N N . GLY A 1 34 ? -18.970 10.239 -11.420 1.00 0.00 34 GLY A N 10
ATOM 6031 C CA . GLY A 1 34 ? -18.333 9.535 -12.520 1.00 0.00 34 GLY A CA 10
ATOM 6032 C C . GLY A 1 34 ? -16.816 9.728 -12.490 1.00 0.00 34 GLY A C 10
ATOM 6033 O O . GLY A 1 34 ? -16.265 10.186 -11.490 1.00 0.00 34 GLY A O 10
ATOM 6037 N N . ARG A 1 35 ? -16.184 9.369 -13.598 1.00 0.00 35 ARG A N 10
ATOM 6038 C CA . ARG A 1 35 ? -14.741 9.497 -13.710 1.00 0.00 35 ARG A CA 10
ATOM 6039 C C . ARG A 1 35 ? -14.069 9.109 -12.392 1.00 0.00 35 ARG A C 10
ATOM 6040 O O . ARG A 1 35 ? -13.629 9.975 -11.637 1.00 0.00 35 ARG A O 10
ATOM 6061 N N . CYS A 1 36 ? -14.010 7.807 -12.155 1.00 0.00 36 CYS A N 10
ATOM 6062 C CA . CYS A 1 36 ? -13.399 7.295 -10.940 1.00 0.00 36 CYS A CA 10
ATOM 6063 C C . CYS A 1 36 ? -11.904 7.094 -11.202 1.00 0.00 36 CYS A C 10
ATOM 6064 O O . CYS A 1 36 ? -11.190 6.554 -10.359 1.00 0.00 36 CYS A O 10
ATOM 6071 N N . TRP A 1 1 ? 24.103 -12.923 -6.983 1.00 0.00 1 TRP A N 11
ATOM 6072 C CA . TRP A 1 1 ? 24.214 -14.166 -6.240 1.00 0.00 1 TRP A CA 11
ATOM 6073 C C . TRP A 1 1 ? 23.994 -13.853 -4.759 1.00 0.00 1 TRP A C 11
ATOM 6074 O O . TRP A 1 1 ? 24.937 -13.513 -4.046 1.00 0.00 1 TRP A O 11
ATOM 6095 N N . GLU A 1 2 ? 22.744 -13.978 -4.340 1.00 0.00 2 GLU A N 11
ATOM 6096 C CA . GLU A 1 2 ? 22.387 -13.713 -2.956 1.00 0.00 2 GLU A CA 11
ATOM 6097 C C . GLU A 1 2 ? 21.495 -14.830 -2.413 1.00 0.00 2 GLU A C 11
ATOM 6098 O O . GLU A 1 2 ? 20.440 -15.116 -2.977 1.00 0.00 2 GLU A O 11
ATOM 6110 N N . TRP A 1 3 ? 21.952 -15.432 -1.324 1.00 0.00 3 TRP A N 11
ATOM 6111 C CA . TRP A 1 3 ? 21.207 -16.513 -0.700 1.00 0.00 3 TRP A CA 11
ATOM 6112 C C . TRP A 1 3 ? 19.756 -16.056 -0.539 1.00 0.00 3 TRP A C 11
ATOM 6113 O O . TRP A 1 3 ? 19.429 -14.883 -0.353 1.00 0.00 3 TRP A O 11
ATOM 6134 N N . PRO A 1 4 ? 18.838 -17.040 -0.617 1.00 0.00 4 PRO A N 11
ATOM 6135 C CA . PRO A 1 4 ? 17.379 -16.755 -0.643 1.00 0.00 4 PRO A CA 11
ATOM 6136 C C . PRO A 1 4 ? 16.750 -16.078 0.622 1.00 0.00 4 PRO A C 11
ATOM 6137 O O . PRO A 1 4 ? 15.562 -16.354 0.794 1.00 0.00 4 PRO A O 11
ATOM 6148 N N . TRP A 1 5 ? 17.456 -15.282 1.412 1.00 0.00 5 TRP A N 11
ATOM 6149 C CA . TRP A 1 5 ? 16.853 -14.657 2.577 1.00 0.00 5 TRP A CA 11
ATOM 6150 C C . TRP A 1 5 ? 16.072 -13.430 2.105 1.00 0.00 5 TRP A C 11
ATOM 6151 O O . TRP A 1 5 ? 15.150 -12.978 2.781 1.00 0.00 5 TRP A O 11
ATOM 6172 N N . ASN A 1 6 ? 16.469 -12.925 0.946 1.00 0.00 6 ASN A N 11
ATOM 6173 C CA . ASN A 1 6 ? 15.818 -11.758 0.375 1.00 0.00 6 ASN A CA 11
ATOM 6174 C C . ASN A 1 6 ? 15.515 -10.753 1.488 1.00 0.00 6 ASN A C 11
ATOM 6175 O O . ASN A 1 6 ? 14.366 -10.356 1.674 1.00 0.00 6 ASN A O 11
ATOM 6186 N N . ARG A 1 7 ? 16.566 -10.370 2.197 1.00 0.00 7 ARG A N 11
ATOM 6187 C CA . ARG A 1 7 ? 16.426 -9.419 3.288 1.00 0.00 7 ARG A CA 11
ATOM 6188 C C . ARG A 1 7 ? 16.909 -8.035 2.848 1.00 0.00 7 ARG A C 11
ATOM 6189 O O . ARG A 1 7 ? 17.703 -7.401 3.542 1.00 0.00 7 ARG A O 11
ATOM 6210 N N . LYS A 1 8 ? 16.410 -7.607 1.698 1.00 0.00 8 LYS A N 11
ATOM 6211 C CA . LYS A 1 8 ? 16.781 -6.309 1.159 1.00 0.00 8 LYS A CA 11
ATOM 6212 C C . LYS A 1 8 ? 15.520 -5.572 0.701 1.00 0.00 8 LYS A C 11
ATOM 6213 O O . LYS A 1 8 ? 15.157 -5.536 -0.476 1.00 0.00 8 LYS A O 11
ATOM 6247 N N . THR A 1 10 ? 12.363 -2.775 -0.025 1.00 0.00 10 THR A N 11
ATOM 6248 C CA . THR A 1 10 ? 12.183 -1.574 -0.822 1.00 0.00 10 THR A CA 11
ATOM 6249 C C . THR A 1 10 ? 10.792 -0.983 -0.587 1.00 0.00 10 THR A C 11
ATOM 6250 O O . THR A 1 10 ? 9.976 -1.568 0.123 1.00 0.00 10 THR A O 11
ATOM 6261 N N . LYS A 1 11 ? 10.563 0.171 -1.199 1.00 0.00 11 LYS A N 11
ATOM 6262 C CA . LYS A 1 11 ? 9.284 0.848 -1.066 1.00 0.00 11 LYS A CA 11
ATOM 6263 C C . LYS A 1 11 ? 8.160 -0.112 -1.457 1.00 0.00 11 LYS A C 11
ATOM 6264 O O . LYS A 1 11 ? 7.986 -0.423 -2.635 1.00 0.00 11 LYS A O 11
ATOM 6283 N N . PHE A 1 12 ? 7.426 -0.557 -0.448 1.00 0.00 12 PHE A N 11
ATOM 6284 C CA . PHE A 1 12 ? 6.324 -1.476 -0.671 1.00 0.00 12 PHE A CA 11
ATOM 6285 C C . PHE A 1 12 ? 4.989 -0.837 -0.284 1.00 0.00 12 PHE A C 11
ATOM 6286 O O . PHE A 1 12 ? 4.912 0.224 0.341 1.00 0.00 12 PHE A O 11
ATOM 6318 N N . ILE A 1 14 ? 1.245 0.236 1.142 1.00 0.00 14 ILE A N 11
ATOM 6319 C CA . ILE A 1 14 ? 0.610 0.485 2.424 1.00 0.00 14 ILE A CA 11
ATOM 6320 C C . ILE A 1 14 ? -0.813 -0.077 2.401 1.00 0.00 14 ILE A C 11
ATOM 6321 O O . ILE A 1 14 ? -1.586 0.095 1.455 1.00 0.00 14 ILE A O 11
ATOM 6352 N N . SER A 1 16 ? -4.671 -1.455 2.661 1.00 0.00 16 SER A N 11
ATOM 6353 C CA . SER A 1 16 ? -5.974 -0.892 2.349 1.00 0.00 16 SER A CA 11
ATOM 6354 C C . SER A 1 16 ? -7.056 -1.962 2.501 1.00 0.00 16 SER A C 11
ATOM 6355 O O . SER A 1 16 ? -7.474 -2.631 1.552 1.00 0.00 16 SER A O 11
ATOM 6378 N N . ASN A 1 18 ? -10.543 -4.256 3.416 1.00 0.00 18 ASN A N 11
ATOM 6379 C CA . ASN A 1 18 ? -11.915 -4.318 2.940 1.00 0.00 18 ASN A CA 11
ATOM 6380 C C . ASN A 1 18 ? -12.847 -3.744 4.008 1.00 0.00 18 ASN A C 11
ATOM 6381 O O . ASN A 1 18 ? -13.601 -2.790 3.796 1.00 0.00 18 ASN A O 11
ATOM 6407 N N . ARG A 1 20 ? -14.900 -1.949 6.479 1.00 0.00 20 ARG A N 11
ATOM 6408 C CA . ARG A 1 20 ? -15.181 -0.599 6.935 1.00 0.00 20 ARG A CA 11
ATOM 6409 C C . ARG A 1 20 ? -13.960 0.298 6.721 1.00 0.00 20 ARG A C 11
ATOM 6410 O O . ARG A 1 20 ? -13.562 1.035 7.621 1.00 0.00 20 ARG A O 11
ATOM 6431 N N . ASP A 1 21 ? -13.399 0.205 5.523 1.00 0.00 21 ASP A N 11
ATOM 6432 C CA . ASP A 1 21 ? -12.231 0.998 5.180 1.00 0.00 21 ASP A CA 11
ATOM 6433 C C . ASP A 1 21 ? -12.668 2.208 4.352 1.00 0.00 21 ASP A C 11
ATOM 6434 O O . ASP A 1 21 ? -13.297 2.055 3.307 1.00 0.00 21 ASP A O 11
ATOM 6443 N N . LYS A 1 22 ? -12.316 3.384 4.850 1.00 0.00 22 LYS A N 11
ATOM 6444 C CA . LYS A 1 22 ? -12.663 4.620 4.169 1.00 0.00 22 LYS A CA 11
ATOM 6445 C C . LYS A 1 22 ? -14.095 4.521 3.640 1.00 0.00 22 LYS A C 11
ATOM 6446 O O . LYS A 1 22 ? -14.438 5.155 2.644 1.00 0.00 22 LYS A O 11
ATOM 6465 N N . TRP A 1 23 ? -14.892 3.719 4.331 1.00 0.00 23 TRP A N 11
ATOM 6466 C CA . TRP A 1 23 ? -16.279 3.528 3.943 1.00 0.00 23 TRP A CA 11
ATOM 6467 C C . TRP A 1 23 ? -17.032 4.830 4.224 1.00 0.00 23 TRP A C 11
ATOM 6468 O O . TRP A 1 23 ? -16.448 5.795 4.711 1.00 0.00 23 TRP A O 11
ATOM 6489 N N . CYS A 1 24 ? -18.319 4.813 3.905 1.00 0.00 24 CYS A N 11
ATOM 6490 C CA . CYS A 1 24 ? -19.158 5.980 4.118 1.00 0.00 24 CYS A CA 11
ATOM 6491 C C . CYS A 1 24 ? -20.613 5.577 3.868 1.00 0.00 24 CYS A C 11
ATOM 6492 O O . CYS A 1 24 ? -20.934 5.009 2.826 1.00 0.00 24 CYS A O 11
ATOM 6499 N N . ARG A 1 25 ? -21.454 5.888 4.843 1.00 0.00 25 ARG A N 11
ATOM 6500 C CA . ARG A 1 25 ? -22.867 5.566 4.743 1.00 0.00 25 ARG A CA 11
ATOM 6501 C C . ARG A 1 25 ? -23.546 6.471 3.713 1.00 0.00 25 ARG A C 11
ATOM 6502 O O . ARG A 1 25 ? -24.678 6.214 3.306 1.00 0.00 25 ARG A O 11
ATOM 6523 N N . LEU A 1 26 ? -22.826 7.512 3.321 1.00 0.00 26 LEU A N 11
ATOM 6524 C CA . LEU A 1 26 ? -23.344 8.456 2.345 1.00 0.00 26 LEU A CA 11
ATOM 6525 C C . LEU A 1 26 ? -22.475 8.413 1.087 1.00 0.00 26 LEU A C 11
ATOM 6526 O O . LEU A 1 26 ? -21.851 7.393 0.794 1.00 0.00 26 LEU A O 11
ATOM 6542 N N . ASN A 1 27 ? -22.460 9.531 0.377 1.00 0.00 27 ASN A N 11
ATOM 6543 C CA . ASN A 1 27 ? -21.678 9.634 -0.842 1.00 0.00 27 ASN A CA 11
ATOM 6544 C C . ASN A 1 27 ? -20.312 10.242 -0.517 1.00 0.00 27 ASN A C 11
ATOM 6545 O O . ASN A 1 27 ? -20.227 11.233 0.208 1.00 0.00 27 ASN A O 11
ATOM 6556 N N . LEU A 1 28 ? -19.278 9.624 -1.068 1.00 0.00 28 LEU A N 11
ATOM 6557 C CA . LEU A 1 28 ? -17.921 10.092 -0.846 1.00 0.00 28 LEU A CA 11
ATOM 6558 C C . LEU A 1 28 ? -17.615 11.236 -1.815 1.00 0.00 28 LEU A C 11
ATOM 6559 O O . LEU A 1 28 ? -18.510 11.734 -2.496 1.00 0.00 28 LEU A O 11
ATOM 6575 N N . GLY A 1 29 ? -16.347 11.620 -1.847 1.00 0.00 29 GLY A N 11
ATOM 6576 C CA . GLY A 1 29 ? -15.912 12.695 -2.721 1.00 0.00 29 GLY A CA 11
ATOM 6577 C C . GLY A 1 29 ? -15.559 13.947 -1.916 1.00 0.00 29 GLY A C 11
ATOM 6578 O O . GLY A 1 29 ? -14.612 14.005 -1.129 1.00 0.00 29 GLY A O 11
ATOM 6582 N N . PRO A 1 30 ? -16.366 15.007 -2.126 1.00 0.00 30 PRO A N 11
ATOM 6583 C CA . PRO A 1 30 ? -16.073 16.346 -1.551 1.00 0.00 30 PRO A CA 11
ATOM 6584 C C . PRO A 1 30 ? -15.786 16.428 -0.012 1.00 0.00 30 PRO A C 11
ATOM 6585 O O . PRO A 1 30 ? -16.586 17.129 0.605 1.00 0.00 30 PRO A O 11
ATOM 6596 N N . ALA A 1 31 ? -14.763 15.791 0.540 1.00 0.00 31 ALA A N 11
ATOM 6597 C CA . ALA A 1 31 ? -14.508 15.883 1.968 1.00 0.00 31 ALA A CA 11
ATOM 6598 C C . ALA A 1 31 ? -13.803 14.610 2.439 1.00 0.00 31 ALA A C 11
ATOM 6599 O O . ALA A 1 31 ? -13.191 14.592 3.506 1.00 0.00 31 ALA A O 11
ATOM 6606 N N . TRP A 1 32 ? -13.912 13.574 1.620 1.00 0.00 32 TRP A N 11
ATOM 6607 C CA . TRP A 1 32 ? -13.293 12.299 1.940 1.00 0.00 32 TRP A CA 11
ATOM 6608 C C . TRP A 1 32 ? -12.311 11.956 0.818 1.00 0.00 32 TRP A C 11
ATOM 6609 O O . TRP A 1 32 ? -11.671 12.843 0.255 1.00 0.00 32 TRP A O 11
ATOM 6630 N N . GLY A 1 33 ? -12.224 10.666 0.526 1.00 0.00 33 GLY A N 11
ATOM 6631 C CA . GLY A 1 33 ? -11.330 10.195 -0.519 1.00 0.00 33 GLY A CA 11
ATOM 6632 C C . GLY A 1 33 ? -10.996 8.714 -0.328 1.00 0.00 33 GLY A C 11
ATOM 6633 O O . GLY A 1 33 ? -10.567 8.305 0.750 1.00 0.00 33 GLY A O 11
ATOM 6637 N N . GLY A 1 34 ? -11.204 7.951 -1.391 1.00 0.00 34 GLY A N 11
ATOM 6638 C CA . GLY A 1 34 ? -10.930 6.525 -1.353 1.00 0.00 34 GLY A CA 11
ATOM 6639 C C . GLY A 1 34 ? -11.913 5.754 -2.237 1.00 0.00 34 GLY A C 11
ATOM 6640 O O . GLY A 1 34 ? -12.095 6.088 -3.406 1.00 0.00 34 GLY A O 11
ATOM 6644 N N . ARG A 1 35 ? -12.520 4.737 -1.643 1.00 0.00 35 ARG A N 11
ATOM 6645 C CA . ARG A 1 35 ? -13.480 3.917 -2.363 1.00 0.00 35 ARG A CA 11
ATOM 6646 C C . ARG A 1 35 ? -14.644 3.535 -1.446 1.00 0.00 35 ARG A C 11
ATOM 6647 O O . ARG A 1 35 ? -14.504 2.662 -0.590 1.00 0.00 35 ARG A O 11
ATOM 6668 N N . CYS A 1 36 ? -15.765 4.208 -1.655 1.00 0.00 36 CYS A N 11
ATOM 6669 C CA . CYS A 1 36 ? -16.953 3.950 -0.857 1.00 0.00 36 CYS A CA 11
ATOM 6670 C C . CYS A 1 36 ? -18.079 3.520 -1.799 1.00 0.00 36 CYS A C 11
ATOM 6671 O O . CYS A 1 36 ? -18.148 2.360 -2.201 1.00 0.00 36 CYS A O 11
ATOM 6678 N N . TRP A 1 1 ? 13.836 -13.733 -20.413 1.00 0.00 1 TRP A N 12
ATOM 6679 C CA . TRP A 1 1 ? 13.134 -15.005 -20.435 1.00 0.00 1 TRP A CA 12
ATOM 6680 C C . TRP A 1 1 ? 13.533 -15.787 -19.182 1.00 0.00 1 TRP A C 12
ATOM 6681 O O . TRP A 1 1 ? 14.121 -16.863 -19.278 1.00 0.00 1 TRP A O 12
ATOM 6702 N N . GLU A 1 2 ? 13.197 -15.215 -18.035 1.00 0.00 2 GLU A N 12
ATOM 6703 C CA . GLU A 1 2 ? 13.512 -15.846 -16.765 1.00 0.00 2 GLU A CA 12
ATOM 6704 C C . GLU A 1 2 ? 12.245 -16.011 -15.924 1.00 0.00 2 GLU A C 12
ATOM 6705 O O . GLU A 1 2 ? 11.409 -15.110 -15.872 1.00 0.00 2 GLU A O 12
ATOM 6717 N N . TRP A 1 3 ? 12.141 -17.168 -15.287 1.00 0.00 3 TRP A N 12
ATOM 6718 C CA . TRP A 1 3 ? 10.990 -17.462 -14.452 1.00 0.00 3 TRP A CA 12
ATOM 6719 C C . TRP A 1 3 ? 10.892 -16.375 -13.379 1.00 0.00 3 TRP A C 12
ATOM 6720 O O . TRP A 1 3 ? 11.874 -15.821 -12.884 1.00 0.00 3 TRP A O 12
ATOM 6741 N N . PRO A 1 4 ? 9.638 -16.055 -13.005 1.00 0.00 4 PRO A N 12
ATOM 6742 C CA . PRO A 1 4 ? 9.355 -14.914 -12.096 1.00 0.00 4 PRO A CA 12
ATOM 6743 C C . PRO A 1 4 ? 9.907 -14.998 -10.632 1.00 0.00 4 PRO A C 12
ATOM 6744 O O . PRO A 1 4 ? 9.107 -15.470 -9.826 1.00 0.00 4 PRO A O 12
ATOM 6755 N N . TRP A 1 5 ? 11.127 -14.584 -10.322 1.00 0.00 5 TRP A N 12
ATOM 6756 C CA . TRP A 1 5 ? 11.620 -14.662 -8.957 1.00 0.00 5 TRP A CA 12
ATOM 6757 C C . TRP A 1 5 ? 13.002 -14.007 -8.916 1.00 0.00 5 TRP A C 12
ATOM 6758 O O . TRP A 1 5 ? 13.953 -14.588 -8.395 1.00 0.00 5 TRP A O 12
ATOM 6779 N N . ASN A 1 6 ? 13.069 -12.806 -9.471 1.00 0.00 6 ASN A N 12
ATOM 6780 C CA . ASN A 1 6 ? 14.319 -12.065 -9.503 1.00 0.00 6 ASN A CA 12
ATOM 6781 C C . ASN A 1 6 ? 14.276 -10.955 -8.452 1.00 0.00 6 ASN A C 12
ATOM 6782 O O . ASN A 1 6 ? 13.344 -10.152 -8.429 1.00 0.00 6 ASN A O 12
ATOM 6793 N N . ARG A 1 7 ? 15.296 -10.945 -7.606 1.00 0.00 7 ARG A N 12
ATOM 6794 C CA . ARG A 1 7 ? 15.386 -9.945 -6.555 1.00 0.00 7 ARG A CA 12
ATOM 6795 C C . ARG A 1 7 ? 13.994 -9.618 -6.011 1.00 0.00 7 ARG A C 12
ATOM 6796 O O . ARG A 1 7 ? 13.330 -8.707 -6.504 1.00 0.00 7 ARG A O 12
ATOM 6817 N N . LYS A 1 8 ? 13.593 -10.380 -5.005 1.00 0.00 8 LYS A N 12
ATOM 6818 C CA . LYS A 1 8 ? 12.290 -10.184 -4.390 1.00 0.00 8 LYS A CA 12
ATOM 6819 C C . LYS A 1 8 ? 12.017 -8.685 -4.255 1.00 0.00 8 LYS A C 12
ATOM 6820 O O . LYS A 1 8 ? 12.882 -7.875 -3.911 1.00 0.00 8 LYS A O 12
ATOM 6854 N N . THR A 1 10 ? 10.261 -4.774 -3.398 1.00 0.00 10 THR A N 12
ATOM 6855 C CA . THR A 1 10 ? 10.359 -3.897 -2.244 1.00 0.00 10 THR A CA 12
ATOM 6856 C C . THR A 1 10 ? 9.075 -3.962 -1.414 1.00 0.00 10 THR A C 12
ATOM 6857 O O . THR A 1 10 ? 8.128 -4.657 -1.781 1.00 0.00 10 THR A O 12
ATOM 6868 N N . LYS A 1 11 ? 9.083 -3.227 -0.312 1.00 0.00 11 LYS A N 12
ATOM 6869 C CA . LYS A 1 11 ? 7.931 -3.192 0.572 1.00 0.00 11 LYS A CA 12
ATOM 6870 C C . LYS A 1 11 ? 6.746 -2.566 -0.165 1.00 0.00 11 LYS A C 12
ATOM 6871 O O . LYS A 1 11 ? 6.815 -1.415 -0.594 1.00 0.00 11 LYS A O 12
ATOM 6890 N N . PHE A 1 12 ? 5.686 -3.352 -0.291 1.00 0.00 12 PHE A N 12
ATOM 6891 C CA . PHE A 1 12 ? 4.488 -2.888 -0.970 1.00 0.00 12 PHE A CA 12
ATOM 6892 C C . PHE A 1 12 ? 3.835 -1.734 -0.204 1.00 0.00 12 PHE A C 12
ATOM 6893 O O . PHE A 1 12 ? 4.209 -1.379 0.915 1.00 0.00 12 PHE A O 12
ATOM 6925 N N . ILE A 1 14 ? 1.501 0.993 1.820 1.00 0.00 14 ILE A N 12
ATOM 6926 C CA . ILE A 1 14 ? 0.774 1.061 3.077 1.00 0.00 14 ILE A CA 12
ATOM 6927 C C . ILE A 1 14 ? -0.647 0.533 2.868 1.00 0.00 14 ILE A C 12
ATOM 6928 O O . ILE A 1 14 ? -1.349 0.861 1.908 1.00 0.00 14 ILE A O 12
ATOM 6959 N N . SER A 1 16 ? -4.760 -0.828 3.314 1.00 0.00 16 SER A N 12
ATOM 6960 C CA . SER A 1 16 ? -6.014 -0.122 3.119 1.00 0.00 16 SER A CA 12
ATOM 6961 C C . SER A 1 16 ? -7.166 -1.123 2.998 1.00 0.00 16 SER A C 12
ATOM 6962 O O . SER A 1 16 ? -8.179 -1.065 3.698 1.00 0.00 16 SER A O 12
ATOM 6985 N N . ASN A 1 18 ? -9.726 -3.899 3.223 1.00 0.00 18 ASN A N 12
ATOM 6986 C CA . ASN A 1 18 ? -10.336 -4.821 4.166 1.00 0.00 18 ASN A CA 12
ATOM 6987 C C . ASN A 1 18 ? -11.494 -5.551 3.482 1.00 0.00 18 ASN A C 12
ATOM 6988 O O . ASN A 1 18 ? -11.985 -5.177 2.414 1.00 0.00 18 ASN A O 12
ATOM 7014 N N . ARG A 1 20 ? -14.549 -6.779 1.927 1.00 0.00 20 ARG A N 12
ATOM 7015 C CA . ARG A 1 20 ? -15.831 -6.330 1.412 1.00 0.00 20 ARG A CA 12
ATOM 7016 C C . ARG A 1 20 ? -16.416 -5.243 2.315 1.00 0.00 20 ARG A C 12
ATOM 7017 O O . ARG A 1 20 ? -17.633 -5.153 2.476 1.00 0.00 20 ARG A O 12
ATOM 7038 N N . ASP A 1 21 ? -15.524 -4.445 2.881 1.00 0.00 21 ASP A N 12
ATOM 7039 C CA . ASP A 1 21 ? -15.936 -3.368 3.764 1.00 0.00 21 ASP A CA 12
ATOM 7040 C C . ASP A 1 21 ? -16.661 -2.295 2.950 1.00 0.00 21 ASP A C 12
ATOM 7041 O O . ASP A 1 21 ? -16.024 -1.465 2.302 1.00 0.00 21 ASP A O 12
ATOM 7050 N N . LYS A 1 22 ? -17.984 -2.347 3.008 1.00 0.00 22 LYS A N 12
ATOM 7051 C CA . LYS A 1 22 ? -18.802 -1.389 2.284 1.00 0.00 22 LYS A CA 12
ATOM 7052 C C . LYS A 1 22 ? -18.238 -1.207 0.873 1.00 0.00 22 LYS A C 12
ATOM 7053 O O . LYS A 1 22 ? -18.412 -0.152 0.263 1.00 0.00 22 LYS A O 12
ATOM 7072 N N . TRP A 1 23 ? -17.575 -2.250 0.396 1.00 0.00 23 TRP A N 12
ATOM 7073 C CA . TRP A 1 23 ? -16.984 -2.218 -0.932 1.00 0.00 23 TRP A CA 12
ATOM 7074 C C . TRP A 1 23 ? -18.096 -1.908 -1.936 1.00 0.00 23 TRP A C 12
ATOM 7075 O O . TRP A 1 23 ? -19.196 -1.516 -1.550 1.00 0.00 23 TRP A O 12
ATOM 7096 N N . CYS A 1 24 ? -17.770 -2.097 -3.207 1.00 0.00 24 CYS A N 12
ATOM 7097 C CA . CYS A 1 24 ? -18.728 -1.843 -4.269 1.00 0.00 24 CYS A CA 12
ATOM 7098 C C . CYS A 1 24 ? -20.102 -2.329 -3.805 1.00 0.00 24 CYS A C 12
ATOM 7099 O O . CYS A 1 24 ? -20.386 -3.525 -3.839 1.00 0.00 24 CYS A O 12
ATOM 7106 N N . ARG A 1 25 ? -20.918 -1.376 -3.381 1.00 0.00 25 ARG A N 12
ATOM 7107 C CA . ARG A 1 25 ? -22.257 -1.69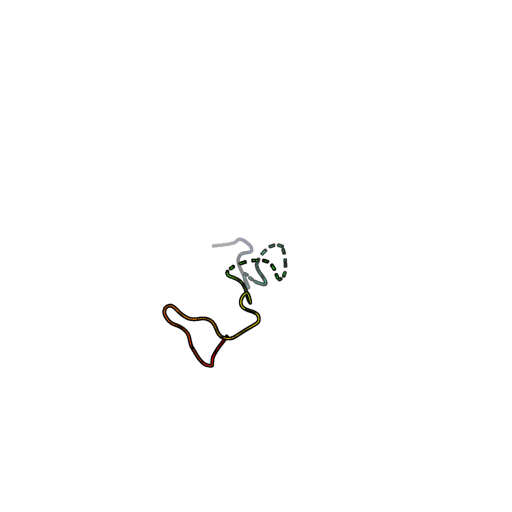2 -2.910 1.00 0.00 25 ARG A CA 12
ATOM 7108 C C . ARG A 1 25 ? -23.305 -1.102 -3.855 1.00 0.00 25 ARG A C 12
ATOM 7109 O O . ARG A 1 25 ? -24.454 -1.542 -3.866 1.00 0.00 25 ARG A O 12
ATOM 7130 N N . LEU A 1 26 ? -22.873 -0.115 -4.626 1.00 0.00 26 LEU A N 12
ATOM 7131 C CA . LEU A 1 26 ? -23.760 0.539 -5.573 1.00 0.00 26 LEU A CA 12
ATOM 7132 C C . LEU A 1 26 ? -22.986 0.858 -6.853 1.00 0.00 26 LEU A C 12
ATOM 7133 O O . LEU A 1 26 ? -21.850 0.418 -7.022 1.00 0.00 26 LEU A O 12
ATOM 7149 N N . ASN A 1 27 ? -23.632 1.622 -7.722 1.00 0.00 27 ASN A N 12
ATOM 7150 C CA . ASN A 1 27 ? -23.018 2.006 -8.983 1.00 0.00 27 ASN A CA 12
ATOM 7151 C C . ASN A 1 27 ? -21.591 2.491 -8.723 1.00 0.00 27 ASN A C 12
ATOM 7152 O O . ASN A 1 27 ? -21.380 3.653 -8.381 1.00 0.00 27 ASN A O 12
ATOM 7163 N N . LEU A 1 28 ? -20.648 1.576 -8.896 1.00 0.00 28 LEU A N 12
ATOM 7164 C CA . LEU A 1 28 ? -19.247 1.897 -8.685 1.00 0.00 28 LEU A CA 12
ATOM 7165 C C . LEU A 1 28 ? -18.791 2.900 -9.748 1.00 0.00 28 LEU A C 12
ATOM 7166 O O . LEU A 1 28 ? -19.617 3.515 -10.419 1.00 0.00 28 LEU A O 12
ATOM 7182 N N . GLY A 1 29 ? -17.479 3.030 -9.868 1.00 0.00 29 GLY A N 12
ATOM 7183 C CA . GLY A 1 29 ? -16.903 3.947 -10.837 1.00 0.00 29 GLY A CA 12
ATOM 7184 C C . GLY A 1 29 ? -15.462 3.558 -11.172 1.00 0.00 29 GLY A C 12
ATOM 7185 O O . GLY A 1 29 ? -15.167 2.655 -11.957 1.00 0.00 29 GLY A O 12
ATOM 7189 N N . PRO A 1 30 ? -14.516 4.281 -10.541 1.00 0.00 30 PRO A N 12
ATOM 7190 C CA . PRO A 1 30 ? -13.072 4.144 -10.868 1.00 0.00 30 PRO A CA 12
ATOM 7191 C C . PRO A 1 30 ? -12.441 2.712 -10.780 1.00 0.00 30 PRO A C 12
ATOM 7192 O O . PRO A 1 30 ? -11.539 2.618 -9.947 1.00 0.00 30 PRO A O 12
ATOM 7203 N N . ALA A 1 31 ? -12.857 1.717 -11.548 1.00 0.00 31 ALA A N 12
ATOM 7204 C CA . ALA A 1 31 ? -12.255 0.398 -11.458 1.00 0.00 31 ALA A CA 12
ATOM 7205 C C . ALA A 1 31 ? -13.259 -0.651 -11.943 1.00 0.00 31 ALA A C 12
ATOM 7206 O O . ALA A 1 31 ? -12.873 -1.755 -12.322 1.00 0.00 31 ALA A O 12
ATOM 7213 N N . TRP A 1 32 ? -14.527 -0.266 -11.917 1.00 0.00 32 TRP A N 12
ATOM 7214 C CA . TRP A 1 32 ? -15.588 -1.159 -12.348 1.00 0.00 32 TRP A CA 12
ATOM 7215 C C . TRP A 1 32 ? -16.325 -0.490 -13.510 1.00 0.00 32 TRP A C 12
ATOM 7216 O O . TRP A 1 32 ? -15.728 0.264 -14.277 1.00 0.00 32 TRP A O 12
ATOM 7237 N N . GLY A 1 33 ? -17.613 -0.789 -13.603 1.00 0.00 33 GLY A N 12
ATOM 7238 C CA . GLY A 1 33 ? -18.437 -0.225 -14.658 1.00 0.00 33 GLY A CA 12
ATOM 7239 C C . GLY A 1 33 ? -19.846 0.083 -14.147 1.00 0.00 33 GLY A C 12
ATOM 7240 O O . GLY A 1 33 ? -20.008 0.730 -13.113 1.00 0.00 33 GLY A O 12
ATOM 7244 N N . GLY A 1 34 ? -20.830 -0.392 -14.896 1.00 0.00 34 GLY A N 12
ATOM 7245 C CA . GLY A 1 34 ? -22.220 -0.174 -14.532 1.00 0.00 34 GLY A CA 12
ATOM 7246 C C . GLY A 1 34 ? -22.602 -1.007 -13.306 1.00 0.00 34 GLY A C 12
ATOM 7247 O O . GLY A 1 34 ? -22.664 -0.487 -12.192 1.00 0.00 34 GLY A O 12
ATOM 7251 N N . ARG A 1 35 ? -22.848 -2.286 -13.551 1.00 0.00 35 ARG A N 12
ATOM 7252 C CA . ARG A 1 35 ? -23.223 -3.194 -12.482 1.00 0.00 35 ARG A CA 12
ATOM 7253 C C . ARG A 1 35 ? -22.256 -3.055 -11.304 1.00 0.00 35 ARG A C 12
ATOM 7254 O O . ARG A 1 35 ? -21.301 -2.282 -11.368 1.00 0.00 35 ARG A O 12
ATOM 7275 N N . CYS A 1 36 ? -22.536 -3.816 -10.256 1.00 0.00 36 CYS A N 12
ATOM 7276 C CA . CYS A 1 36 ? -21.703 -3.787 -9.066 1.00 0.00 36 CYS A CA 12
ATOM 7277 C C . CYS A 1 36 ? -21.506 -2.328 -8.653 1.00 0.00 36 CYS A C 12
ATOM 7278 O O . CYS A 1 36 ? -22.054 -1.883 -7.647 1.00 0.00 36 CYS A O 12
ATOM 7285 N N . TRP A 1 1 ? 14.905 -14.850 4.917 1.00 0.00 1 TRP A N 13
ATOM 7286 C CA . TRP A 1 1 ? 14.723 -15.322 3.555 1.00 0.00 1 TRP A CA 13
ATOM 7287 C C . TRP A 1 1 ? 14.947 -14.139 2.610 1.00 0.00 1 TRP A C 13
ATOM 7288 O O . TRP A 1 1 ? 14.035 -13.344 2.380 1.00 0.00 1 TRP A O 13
ATOM 7309 N N . GLU A 1 2 ? 16.162 -14.059 2.090 1.00 0.00 2 GLU A N 13
ATOM 7310 C CA . GLU A 1 2 ? 16.516 -12.986 1.177 1.00 0.00 2 GLU A CA 13
ATOM 7311 C C . GLU A 1 2 ? 17.773 -13.356 0.386 1.00 0.00 2 GLU A C 13
ATOM 7312 O O . GLU A 1 2 ? 18.562 -12.484 0.026 1.00 0.00 2 GLU A O 13
ATOM 7324 N N . TRP A 1 3 ? 17.919 -14.649 0.139 1.00 0.00 3 TRP A N 13
ATOM 7325 C CA . TRP A 1 3 ? 19.065 -15.144 -0.604 1.00 0.00 3 TRP A CA 13
ATOM 7326 C C . TRP A 1 3 ? 19.217 -14.292 -1.865 1.00 0.00 3 TRP A C 13
ATOM 7327 O O . TRP A 1 3 ? 18.263 -13.807 -2.475 1.00 0.00 3 TRP A O 13
ATOM 7348 N N . PRO A 1 4 ? 20.486 -14.100 -2.275 1.00 0.00 4 PRO A N 13
ATOM 7349 C CA . PRO A 1 4 ? 20.824 -13.171 -3.385 1.00 0.00 4 PRO A CA 13
ATOM 7350 C C . PRO A 1 4 ? 20.285 -13.521 -4.814 1.00 0.00 4 PRO A C 13
ATOM 7351 O O . PRO A 1 4 ? 21.090 -14.139 -5.510 1.00 0.00 4 PRO A O 13
ATOM 7362 N N . TRP A 1 5 ? 19.071 -13.165 -5.208 1.00 0.00 5 TRP A N 13
ATOM 7363 C CA . TRP A 1 5 ? 18.590 -13.491 -6.539 1.00 0.00 5 TRP A CA 13
ATOM 7364 C C . TRP A 1 5 ? 18.136 -12.193 -7.210 1.00 0.00 5 TRP A C 13
ATOM 7365 O O . TRP A 1 5 ? 18.949 -11.309 -7.471 1.00 0.00 5 TRP A O 13
ATOM 7386 N N . ASN A 1 6 ? 16.838 -12.121 -7.468 1.00 0.00 6 ASN A N 13
ATOM 7387 C CA . ASN A 1 6 ? 16.266 -10.946 -8.103 1.00 0.00 6 ASN A CA 13
ATOM 7388 C C . ASN A 1 6 ? 16.044 -9.859 -7.048 1.00 0.00 6 ASN A C 13
ATOM 7389 O O . ASN A 1 6 ? 16.042 -10.142 -5.851 1.00 0.00 6 ASN A O 13
ATOM 7400 N N . ARG A 1 7 ? 15.863 -8.639 -7.533 1.00 0.00 7 ARG A N 13
ATOM 7401 C CA . ARG A 1 7 ? 15.640 -7.508 -6.647 1.00 0.00 7 ARG A CA 13
ATOM 7402 C C . ARG A 1 7 ? 14.211 -6.984 -6.804 1.00 0.00 7 ARG A C 13
ATOM 7403 O O . ARG A 1 7 ? 14.008 -5.818 -7.140 1.00 0.00 7 ARG A O 13
ATOM 7424 N N . LYS A 1 8 ? 13.260 -7.870 -6.552 1.00 0.00 8 LYS A N 13
ATOM 7425 C CA . LYS A 1 8 ? 11.856 -7.511 -6.662 1.00 0.00 8 LYS A CA 13
ATOM 7426 C C . LYS A 1 8 ? 11.643 -6.115 -6.073 1.00 0.00 8 LYS A C 13
ATOM 7427 O O . LYS A 1 8 ? 12.447 -5.585 -5.303 1.00 0.00 8 LYS A O 13
ATOM 7461 N N . THR A 1 10 ? 9.685 -2.576 -4.264 1.00 0.00 10 THR A N 13
ATOM 7462 C CA . THR A 1 10 ? 9.412 -2.198 -2.888 1.00 0.00 10 THR A CA 13
ATOM 7463 C C . THR A 1 10 ? 8.317 -3.087 -2.297 1.00 0.00 10 THR A C 13
ATOM 7464 O O . THR A 1 10 ? 7.768 -3.944 -2.989 1.00 0.00 10 THR A O 13
ATOM 7475 N N . LYS A 1 11 ? 8.032 -2.854 -1.025 1.00 0.00 11 LYS A N 13
ATOM 7476 C CA . LYS A 1 11 ? 7.012 -3.624 -0.333 1.00 0.00 11 LYS A CA 13
ATOM 7477 C C . LYS A 1 11 ? 5.629 -3.104 -0.731 1.00 0.00 11 LYS A C 13
ATOM 7478 O O . LYS A 1 11 ? 5.493 -1.962 -1.170 1.00 0.00 11 LYS A O 13
ATOM 7497 N N . PHE A 1 12 ? 4.638 -3.966 -0.565 1.00 0.00 12 PHE A N 13
ATOM 7498 C CA . PHE A 1 12 ? 3.270 -3.609 -0.901 1.00 0.00 12 PHE A CA 13
ATOM 7499 C C . PHE A 1 12 ? 2.944 -2.189 -0.434 1.00 0.00 12 PHE A C 13
ATOM 7500 O O . PHE A 1 12 ? 3.669 -1.555 0.336 1.00 0.00 12 PHE A O 13
ATOM 7532 N N . ILE A 1 14 ? 0.943 1.403 1.010 1.00 0.00 14 ILE A N 13
ATOM 7533 C CA . ILE A 1 14 ? 0.540 1.901 2.314 1.00 0.00 14 ILE A CA 13
ATOM 7534 C C . ILE A 1 14 ? -0.698 1.136 2.788 1.00 0.00 14 ILE A C 13
ATOM 7535 O O . ILE A 1 14 ? -1.678 0.938 2.067 1.00 0.00 14 ILE A O 13
ATOM 7566 N N . SER A 1 16 ? -3.982 -0.762 4.232 1.00 0.00 16 SER A N 13
ATOM 7567 C CA . SER A 1 16 ? -5.414 -0.542 4.122 1.00 0.00 16 SER A CA 13
ATOM 7568 C C . SER A 1 16 ? -6.142 -1.884 4.030 1.00 0.00 16 SER A C 13
ATOM 7569 O O . SER A 1 16 ? -5.552 -2.966 4.012 1.00 0.00 16 SER A O 13
ATOM 7592 N N . ASN A 1 18 ? -9.275 -4.746 2.570 1.00 0.00 18 ASN A N 13
ATOM 7593 C CA . ASN A 1 18 ? -9.317 -5.615 1.405 1.00 0.00 18 ASN A CA 13
ATOM 7594 C C . ASN A 1 18 ? -10.179 -4.966 0.321 1.00 0.00 18 ASN A C 13
ATOM 7595 O O . ASN A 1 18 ? -10.866 -3.961 0.525 1.00 0.00 18 ASN A O 13
ATOM 7621 N N . ARG A 1 20 ? -12.903 -5.387 -0.922 1.00 0.00 20 ARG A N 13
ATOM 7622 C CA . ARG A 1 20 ? -14.342 -5.326 -0.729 1.00 0.00 20 ARG A CA 13
ATOM 7623 C C . ARG A 1 20 ? -14.669 -5.076 0.745 1.00 0.00 20 ARG A C 13
ATOM 7624 O O . ARG A 1 20 ? -15.745 -5.444 1.215 1.00 0.00 20 ARG A O 13
ATOM 7645 N N . ASP A 1 21 ? -13.723 -4.455 1.432 1.00 0.00 21 ASP A N 13
ATOM 7646 C CA . ASP A 1 21 ? -13.898 -4.153 2.842 1.00 0.00 21 ASP A CA 13
ATOM 7647 C C . ASP A 1 21 ? -14.826 -2.946 2.989 1.00 0.00 21 ASP A C 13
ATOM 7648 O O . ASP A 1 21 ? -14.494 -1.846 2.549 1.00 0.00 21 ASP A O 13
ATOM 7657 N N . LYS A 1 22 ? -15.970 -3.192 3.611 1.00 0.00 22 LYS A N 13
ATOM 7658 C CA . LYS A 1 22 ? -16.948 -2.139 3.822 1.00 0.00 22 LYS A CA 13
ATOM 7659 C C . LYS A 1 22 ? -16.990 -1.233 2.589 1.00 0.00 22 LYS A C 13
ATOM 7660 O O . LYS A 1 22 ? -17.261 -0.038 2.701 1.00 0.00 22 LYS A O 13
ATOM 7679 N N . TRP A 1 23 ? -16.719 -1.837 1.442 1.00 0.00 23 TRP A N 13
ATOM 7680 C CA . TRP A 1 23 ? -16.723 -1.100 0.189 1.00 0.00 23 TRP A CA 13
ATOM 7681 C C . TRP A 1 23 ? -18.140 -0.573 -0.045 1.00 0.00 23 TRP A C 13
ATOM 7682 O O . TRP A 1 23 ? -19.014 -0.732 0.806 1.00 0.00 23 TRP A O 13
ATOM 7703 N N . CYS A 1 24 ? -18.323 0.042 -1.205 1.00 0.00 24 CYS A N 13
ATOM 7704 C CA . CYS A 1 24 ? -19.619 0.593 -1.562 1.00 0.00 24 CYS A CA 13
ATOM 7705 C C . CYS A 1 24 ? -20.235 -0.293 -2.647 1.00 0.00 24 CYS A C 13
ATOM 7706 O O . CYS A 1 24 ? -20.013 -0.070 -3.837 1.00 0.00 24 CYS A O 13
ATOM 7713 N N . ARG A 1 25 ? -20.997 -1.281 -2.199 1.00 0.00 25 ARG A N 13
ATOM 7714 C CA . ARG A 1 25 ? -21.645 -2.201 -3.116 1.00 0.00 25 ARG A CA 13
ATOM 7715 C C . ARG A 1 25 ? -22.944 -1.591 -3.650 1.00 0.00 25 ARG A C 13
ATOM 7716 O O . ARG A 1 25 ? -23.384 -1.926 -4.749 1.00 0.00 25 ARG A O 13
ATOM 7737 N N . LEU A 1 26 ? -23.520 -0.709 -2.847 1.00 0.00 26 LEU A N 13
ATOM 7738 C CA . LEU A 1 26 ? -24.759 -0.050 -3.225 1.00 0.00 26 LEU A CA 13
ATOM 7739 C C . LEU A 1 26 ? -24.752 1.382 -2.688 1.00 0.00 26 LEU A C 13
ATOM 7740 O O . LEU A 1 26 ? -23.735 1.857 -2.186 1.00 0.00 26 LEU A O 13
ATOM 7756 N N . ASN A 1 27 ? -25.901 2.032 -2.813 1.00 0.00 27 ASN A N 13
ATOM 7757 C CA . ASN A 1 27 ? -26.041 3.401 -2.347 1.00 0.00 27 ASN A CA 13
ATOM 7758 C C . ASN A 1 27 ? -25.473 3.514 -0.931 1.00 0.00 27 ASN A C 13
ATOM 7759 O O . ASN A 1 27 ? -26.153 3.194 0.042 1.00 0.00 27 ASN A O 13
ATOM 7770 N N . LEU A 1 28 ? -24.232 3.971 -0.861 1.00 0.00 28 LEU A N 13
ATOM 7771 C CA . LEU A 1 28 ? -23.563 4.130 0.419 1.00 0.00 28 LEU A CA 13
ATOM 7772 C C . LEU A 1 28 ? -24.340 5.135 1.273 1.00 0.00 28 LEU A C 13
ATOM 7773 O O . LEU A 1 28 ? -25.492 5.447 0.977 1.00 0.00 28 LEU A O 13
ATOM 7789 N N . GLY A 1 29 ? -23.677 5.615 2.315 1.00 0.00 29 GLY A N 13
ATOM 7790 C CA . GLY A 1 29 ? -24.289 6.578 3.213 1.00 0.00 29 GLY A CA 13
ATOM 7791 C C . GLY A 1 29 ? -23.244 7.216 4.130 1.00 0.00 29 GLY A C 13
ATOM 7792 O O . GLY A 1 29 ? -22.491 8.124 3.774 1.00 0.00 29 GLY A O 13
ATOM 7796 N N . PRO A 1 30 ? -23.196 6.710 5.378 1.00 0.00 30 PRO A N 13
ATOM 7797 C CA . PRO A 1 30 ? -22.354 7.316 6.443 1.00 0.00 30 PRO A CA 13
ATOM 7798 C C . PRO A 1 30 ? -20.825 7.488 6.148 1.00 0.00 30 PRO A C 13
ATOM 7799 O O . PRO A 1 30 ? -20.099 6.847 6.907 1.00 0.00 30 PRO A O 13
ATOM 7810 N N . ALA A 1 31 ? -20.386 8.262 5.167 1.00 0.00 31 ALA A N 13
ATOM 7811 C CA . ALA A 1 31 ? -18.964 8.415 4.912 1.00 0.00 31 ALA A CA 13
ATOM 7812 C C . ALA A 1 31 ? -18.752 8.832 3.455 1.00 0.00 31 ALA A C 13
ATOM 7813 O O . ALA A 1 31 ? -17.714 9.396 3.111 1.00 0.00 31 ALA A O 13
ATOM 7820 N N . TRP A 1 32 ? -19.754 8.540 2.638 1.00 0.00 32 TRP A N 13
ATOM 7821 C CA . TRP A 1 32 ? -19.691 8.877 1.226 1.00 0.00 32 TRP A CA 13
ATOM 7822 C C . TRP A 1 32 ? -20.959 9.657 0.870 1.00 0.00 32 TRP A C 13
ATOM 7823 O O . TRP A 1 32 ? -21.494 10.392 1.698 1.00 0.00 32 TRP A O 13
ATOM 7844 N N . GLY A 1 33 ? -21.403 9.468 -0.364 1.00 0.00 33 GLY A N 13
ATOM 7845 C CA . GLY A 1 33 ? -22.598 10.144 -0.841 1.00 0.00 33 GLY A CA 13
ATOM 7846 C C . GLY A 1 33 ? -23.445 9.212 -1.710 1.00 0.00 33 GLY A C 13
ATOM 7847 O O . GLY A 1 33 ? -23.735 8.084 -1.317 1.00 0.00 33 GLY A O 13
ATOM 7851 N N . GLY A 1 34 ? -23.817 9.719 -2.877 1.00 0.00 34 GLY A N 13
ATOM 7852 C CA . GLY A 1 34 ? -24.624 8.947 -3.805 1.00 0.00 34 GLY A CA 13
ATOM 7853 C C . GLY A 1 34 ? -23.742 8.123 -4.744 1.00 0.00 34 GLY A C 13
ATOM 7854 O O . GLY A 1 34 ? -22.640 7.720 -4.374 1.00 0.00 34 GLY A O 13
ATOM 7858 N N . ARG A 1 35 ? -24.259 7.896 -5.943 1.00 0.00 35 ARG A N 13
ATOM 7859 C CA . ARG A 1 35 ? -23.532 7.127 -6.939 1.00 0.00 35 ARG A CA 13
ATOM 7860 C C . ARG A 1 35 ? -23.020 5.820 -6.331 1.00 0.00 35 ARG A C 13
ATOM 7861 O O . ARG A 1 35 ? -23.253 5.546 -5.155 1.00 0.00 35 ARG A O 13
ATOM 7882 N N . CYS A 1 36 ? -22.330 5.050 -7.158 1.00 0.00 36 CYS A N 13
ATOM 7883 C CA . CYS A 1 36 ? -21.783 3.779 -6.717 1.00 0.00 36 CYS A CA 13
ATOM 7884 C C . CYS A 1 36 ? -22.868 3.033 -5.937 1.00 0.00 36 CYS A C 13
ATOM 7885 O O . CYS A 1 36 ? -23.792 2.478 -6.530 1.00 0.00 36 CYS A O 13
ATOM 7892 N N . TRP A 1 1 ? 31.686 -6.429 4.215 1.00 0.00 1 TRP A N 14
ATOM 7893 C CA . TRP A 1 1 ? 31.139 -6.107 2.909 1.00 0.00 1 TRP A CA 14
ATOM 7894 C C . TRP A 1 1 ? 30.018 -7.104 2.607 1.00 0.00 1 TRP A C 14
ATOM 7895 O O . TRP A 1 1 ? 30.011 -7.736 1.552 1.00 0.00 1 TRP A O 14
ATOM 7916 N N . GLU A 1 2 ? 29.096 -7.213 3.553 1.00 0.00 2 GLU A N 14
ATOM 7917 C CA . GLU A 1 2 ? 27.973 -8.122 3.400 1.00 0.00 2 GLU A CA 14
ATOM 7918 C C . GLU A 1 2 ? 26.657 -7.390 3.671 1.00 0.00 2 GLU A C 14
ATOM 7919 O O . GLU A 1 2 ? 26.424 -6.914 4.780 1.00 0.00 2 GLU A O 14
ATOM 7931 N N . TRP A 1 3 ? 25.831 -7.323 2.637 1.00 0.00 3 TRP A N 14
ATOM 7932 C CA . TRP A 1 3 ? 24.545 -6.656 2.749 1.00 0.00 3 TRP A CA 14
ATOM 7933 C C . TRP A 1 3 ? 23.467 -7.625 2.260 1.00 0.00 3 TRP A C 14
ATOM 7934 O O . TRP A 1 3 ? 22.791 -7.436 1.247 1.00 0.00 3 TRP A O 14
ATOM 7955 N N . PRO A 1 4 ? 23.299 -8.723 3.024 1.00 0.00 4 PRO A N 14
ATOM 7956 C CA . PRO A 1 4 ? 22.409 -9.842 2.611 1.00 0.00 4 PRO A CA 14
ATOM 7957 C C . PRO A 1 4 ? 20.878 -9.537 2.472 1.00 0.00 4 PRO A C 14
ATOM 7958 O O . PRO A 1 4 ? 20.177 -10.546 2.406 1.00 0.00 4 PRO A O 14
ATOM 7969 N N . TRP A 1 5 ? 20.414 -8.297 2.428 1.00 0.00 5 TRP A N 14
ATOM 7970 C CA . TRP A 1 5 ? 18.992 -8.034 2.293 1.00 0.00 5 TRP A CA 14
ATOM 7971 C C . TRP A 1 5 ? 18.386 -7.977 3.696 1.00 0.00 5 TRP A C 14
ATOM 7972 O O . TRP A 1 5 ? 17.281 -7.468 3.879 1.00 0.00 5 TRP A O 14
ATOM 7993 N N . ASN A 1 6 ? 19.137 -8.504 4.652 1.00 0.00 6 ASN A N 14
ATOM 7994 C CA . ASN A 1 6 ? 18.688 -8.518 6.034 1.00 0.00 6 ASN A CA 14
ATOM 7995 C C . ASN A 1 6 ? 18.075 -7.161 6.381 1.00 0.00 6 ASN A C 14
ATOM 7996 O O . ASN A 1 6 ? 18.707 -6.123 6.188 1.00 0.00 6 ASN A O 14
ATOM 8007 N N . ARG A 1 7 ? 16.852 -7.211 6.889 1.00 0.00 7 ARG A N 14
ATOM 8008 C CA . ARG A 1 7 ? 16.147 -5.997 7.264 1.00 0.00 7 ARG A CA 14
ATOM 8009 C C . ARG A 1 7 ? 16.472 -4.869 6.283 1.00 0.00 7 ARG A C 14
ATOM 8010 O O . ARG A 1 7 ? 17.356 -4.055 6.539 1.00 0.00 7 ARG A O 14
ATOM 8031 N N . LYS A 1 8 ? 15.738 -4.859 5.180 1.00 0.00 8 LYS A N 14
ATOM 8032 C CA . LYS A 1 8 ? 15.936 -3.843 4.159 1.00 0.00 8 LYS A CA 14
ATOM 8033 C C . LYS A 1 8 ? 14.575 -3.372 3.643 1.00 0.00 8 LYS A C 14
ATOM 8034 O O . LYS A 1 8 ? 14.188 -3.578 2.490 1.00 0.00 8 LYS A O 14
ATOM 8068 N N . THR A 1 10 ? 11.270 -1.533 2.292 1.00 0.00 10 THR A N 14
ATOM 8069 C CA . THR A 1 10 ? 10.873 -0.601 1.252 1.00 0.00 10 THR A CA 14
ATOM 8070 C C . THR A 1 10 ? 9.426 -0.152 1.462 1.00 0.00 10 THR A C 14
ATOM 8071 O O . THR A 1 10 ? 8.732 -0.669 2.336 1.00 0.00 10 THR A O 14
ATOM 8082 N N . LYS A 1 11 ? 9.013 0.807 0.645 1.00 0.00 11 LYS A N 14
ATOM 8083 C CA . LYS A 1 11 ? 7.661 1.331 0.730 1.00 0.00 11 LYS A CA 14
ATOM 8084 C C . LYS A 1 11 ? 6.679 0.292 0.186 1.00 0.00 11 LYS A C 14
ATOM 8085 O O . LYS A 1 11 ? 6.474 0.199 -1.023 1.00 0.00 11 LYS A O 14
ATOM 8104 N N . PHE A 1 12 ? 6.099 -0.466 1.105 1.00 0.00 12 PHE A N 14
ATOM 8105 C CA . PHE A 1 12 ? 5.144 -1.496 0.733 1.00 0.00 12 PHE A CA 14
ATOM 8106 C C . PHE A 1 12 ? 3.814 -0.878 0.296 1.00 0.00 12 PHE A C 14
ATOM 8107 O O . PHE A 1 12 ? 3.572 0.327 0.393 1.00 0.00 12 PHE A O 14
ATOM 8139 N N . ILE A 1 14 ? -0.418 -0.077 -0.398 1.00 0.00 14 ILE A N 14
ATOM 8140 C CA . ILE A 1 14 ? -1.501 0.488 0.389 1.00 0.00 14 ILE A CA 14
ATOM 8141 C C . ILE A 1 14 ? -1.830 -0.456 1.547 1.00 0.00 14 ILE A C 14
ATOM 8142 O O . ILE A 1 14 ? -1.947 -1.676 1.404 1.00 0.00 14 ILE A O 14
ATOM 8173 N N . SER A 1 16 ? -3.439 -2.359 5.122 1.00 0.00 16 SER A N 14
ATOM 8174 C CA . SER A 1 16 ? -4.502 -3.338 5.272 1.00 0.00 16 SER A CA 14
ATOM 8175 C C . SER A 1 16 ? -5.770 -2.845 4.572 1.00 0.00 16 SER A C 14
ATOM 8176 O O . SER A 1 16 ? -6.590 -2.103 5.117 1.00 0.00 16 SER A O 14
ATOM 8199 N N . ASN A 1 18 ? -9.428 -2.513 2.260 1.00 0.00 18 ASN A N 14
ATOM 8200 C CA . ASN A 1 18 ? -10.828 -2.824 2.495 1.00 0.00 18 ASN A CA 14
ATOM 8201 C C . ASN A 1 18 ? -11.687 -1.628 2.080 1.00 0.00 18 ASN A C 14
ATOM 8202 O O . ASN A 1 18 ? -12.748 -1.749 1.462 1.00 0.00 18 ASN A O 14
ATOM 8228 N N . ARG A 1 20 ? -11.874 0.326 -0.129 1.00 0.00 20 ARG A N 14
ATOM 8229 C CA . ARG A 1 20 ? -12.214 0.488 -1.532 1.00 0.00 20 ARG A CA 14
ATOM 8230 C C . ARG A 1 20 ? -12.735 -0.832 -2.107 1.00 0.00 20 ARG A C 14
ATOM 8231 O O . ARG A 1 20 ? -12.611 -1.083 -3.304 1.00 0.00 20 ARG A O 14
ATOM 8252 N N . ASP A 1 21 ? -13.305 -1.640 -1.226 1.00 0.00 21 ASP A N 14
ATOM 8253 C CA . ASP A 1 21 ? -13.844 -2.927 -1.631 1.00 0.00 21 ASP A CA 14
ATOM 8254 C C . ASP A 1 21 ? -15.251 -3.091 -1.052 1.00 0.00 21 ASP A C 14
ATOM 8255 O O . ASP A 1 21 ? -15.445 -2.988 0.158 1.00 0.00 21 ASP A O 14
ATOM 8264 N N . LYS A 1 22 ? -16.198 -3.341 -1.945 1.00 0.00 22 LYS A N 14
ATOM 8265 C CA . LYS A 1 22 ? -17.581 -3.519 -1.538 1.00 0.00 22 LYS A CA 14
ATOM 8266 C C . LYS A 1 22 ? -18.106 -2.211 -0.943 1.00 0.00 22 LYS A C 14
ATOM 8267 O O . LYS A 1 22 ? -19.184 -2.183 -0.351 1.00 0.00 22 LYS A O 14
ATOM 8286 N N . TRP A 1 23 ? -17.321 -1.159 -1.123 1.00 0.00 23 TRP A N 14
ATOM 8287 C CA . TRP A 1 23 ? -17.693 0.149 -0.611 1.00 0.00 23 TRP A CA 14
ATOM 8288 C C . TRP A 1 23 ? -18.912 0.635 -1.399 1.00 0.00 23 TRP A C 14
ATOM 8289 O O . TRP A 1 23 ? -19.316 0.006 -2.376 1.00 0.00 23 TRP A O 14
ATOM 8310 N N . CYS A 1 24 ? -19.464 1.750 -0.944 1.00 0.00 24 CYS A N 14
ATOM 8311 C CA . CYS A 1 24 ? -20.628 2.328 -1.593 1.00 0.00 24 CYS A CA 14
ATOM 8312 C C . CYS A 1 24 ? -21.231 3.375 -0.654 1.00 0.00 24 CYS A C 14
ATOM 8313 O O . CYS A 1 24 ? -21.925 3.030 0.301 1.00 0.00 24 CYS A O 14
ATOM 8320 N N . ARG A 1 25 ? -20.945 4.632 -0.959 1.00 0.00 25 ARG A N 14
ATOM 8321 C CA . ARG A 1 25 ? -21.451 5.731 -0.155 1.00 0.00 25 ARG A CA 14
ATOM 8322 C C . ARG A 1 25 ? -22.971 5.834 -0.294 1.00 0.00 25 ARG A C 14
ATOM 8323 O O . ARG A 1 25 ? -23.633 6.452 0.540 1.00 0.00 25 ARG A O 14
ATOM 8344 N N . LEU A 1 26 ? -23.480 5.220 -1.351 1.00 0.00 26 LEU A N 14
ATOM 8345 C CA . LEU A 1 26 ? -24.910 5.235 -1.608 1.00 0.00 26 LEU A CA 14
ATOM 8346 C C . LEU A 1 26 ? -25.591 4.175 -0.740 1.00 0.00 26 LEU A C 14
ATOM 8347 O O . LEU A 1 26 ? -25.034 3.741 0.266 1.00 0.00 26 LEU A O 14
ATOM 8363 N N . ASN A 1 27 ? -26.787 3.791 -1.161 1.00 0.00 27 ASN A N 14
ATOM 8364 C CA . ASN A 1 27 ? -27.551 2.791 -0.433 1.00 0.00 27 ASN A CA 14
ATOM 8365 C C . ASN A 1 27 ? -26.870 1.429 -0.582 1.00 0.00 27 ASN A C 14
ATOM 8366 O O . ASN A 1 27 ? -26.394 1.084 -1.663 1.00 0.00 27 ASN A O 14
ATOM 8377 N N . LEU A 1 28 ? -26.846 0.692 0.518 1.00 0.00 28 LEU A N 14
ATOM 8378 C CA . LEU A 1 28 ? -26.232 -0.625 0.524 1.00 0.00 28 LEU A CA 14
ATOM 8379 C C . LEU A 1 28 ? -27.208 -1.635 1.130 1.00 0.00 28 LEU A C 14
ATOM 8380 O O . LEU A 1 28 ? -28.414 -1.399 1.156 1.00 0.00 28 LEU A O 14
ATOM 8396 N N . GLY A 1 29 ? -26.649 -2.740 1.603 1.00 0.00 29 GLY A N 14
ATOM 8397 C CA . GLY A 1 29 ? -27.454 -3.786 2.208 1.00 0.00 29 GLY A CA 14
ATOM 8398 C C . GLY A 1 29 ? -27.271 -3.812 3.727 1.00 0.00 29 GLY A C 14
ATOM 8399 O O . GLY A 1 29 ? -27.473 -2.836 4.452 1.00 0.00 29 GLY A O 14
ATOM 8403 N N . PRO A 1 30 ? -26.866 -4.994 4.232 1.00 0.00 30 PRO A N 14
ATOM 8404 C CA . PRO A 1 30 ? -26.792 -5.240 5.696 1.00 0.00 30 PRO A CA 14
ATOM 8405 C C . PRO A 1 30 ? -25.963 -4.230 6.562 1.00 0.00 30 PRO A C 14
ATOM 8406 O O . PRO A 1 30 ? -24.999 -4.741 7.131 1.00 0.00 30 PRO A O 14
ATOM 8417 N N . ALA A 1 31 ? -26.298 -2.952 6.654 1.00 0.00 31 ALA A N 14
ATOM 8418 C CA . ALA A 1 31 ? -25.522 -2.031 7.467 1.00 0.00 31 ALA A CA 14
ATOM 8419 C C . ALA A 1 31 ? -25.698 -0.609 6.929 1.00 0.00 31 ALA A C 14
ATOM 8420 O O . ALA A 1 31 ? -25.455 0.362 7.642 1.00 0.00 31 ALA A O 14
ATOM 8427 N N . TRP A 1 32 ? -26.121 -0.533 5.676 1.00 0.00 32 TRP A N 14
ATOM 8428 C CA . TRP A 1 32 ? -26.334 0.753 5.034 1.00 0.00 32 TRP A CA 14
ATOM 8429 C C . TRP A 1 32 ? -27.805 0.839 4.625 1.00 0.00 32 TRP A C 14
ATOM 8430 O O . TRP A 1 32 ? -28.674 0.288 5.298 1.00 0.00 32 TRP A O 14
ATOM 8451 N N . GLY A 1 33 ? -28.039 1.535 3.521 1.00 0.00 33 GLY A N 14
ATOM 8452 C CA . GLY A 1 33 ? -29.390 1.700 3.013 1.00 0.00 33 GLY A CA 14
ATOM 8453 C C . GLY A 1 33 ? -29.934 0.381 2.462 1.00 0.00 33 GLY A C 14
ATOM 8454 O O . GLY A 1 33 ? -29.978 -0.622 3.173 1.00 0.00 33 GLY A O 14
ATOM 8458 N N . GLY A 1 34 ? -30.336 0.424 1.200 1.00 0.00 34 GLY A N 14
ATOM 8459 C CA . GLY A 1 34 ? -30.875 -0.755 0.545 1.00 0.00 34 GLY A CA 14
ATOM 8460 C C . GLY A 1 34 ? -30.360 -0.869 -0.892 1.00 0.00 34 GLY A C 14
ATOM 8461 O O . GLY A 1 34 ? -30.781 -0.114 -1.766 1.00 0.00 34 GLY A O 14
ATOM 8465 N N . ARG A 1 35 ? -29.458 -1.819 -1.089 1.00 0.00 35 ARG A N 14
ATOM 8466 C CA . ARG A 1 35 ? -28.882 -2.041 -2.404 1.00 0.00 35 ARG A CA 14
ATOM 8467 C C . ARG A 1 35 ? -28.163 -0.780 -2.889 1.00 0.00 35 ARG A C 14
ATOM 8468 O O . ARG A 1 35 ? -28.565 0.334 -2.557 1.00 0.00 35 ARG A O 14
ATOM 8489 N N . CYS A 1 36 ? -27.114 -0.998 -3.666 1.00 0.00 36 CYS A N 14
ATOM 8490 C CA . CYS A 1 36 ? -26.335 0.107 -4.199 1.00 0.00 36 CYS A CA 14
ATOM 8491 C C . CYS A 1 36 ? -26.418 0.060 -5.727 1.00 0.00 36 CYS A C 14
ATOM 8492 O O . CYS A 1 36 ? -26.688 1.074 -6.369 1.00 0.00 36 CYS A O 14
ATOM 8499 N N . TRP A 1 1 ? 24.599 -13.041 -5.967 1.00 0.00 1 TRP A N 15
ATOM 8500 C CA . TRP A 1 1 ? 24.164 -14.200 -5.207 1.00 0.00 1 TRP A CA 15
ATOM 8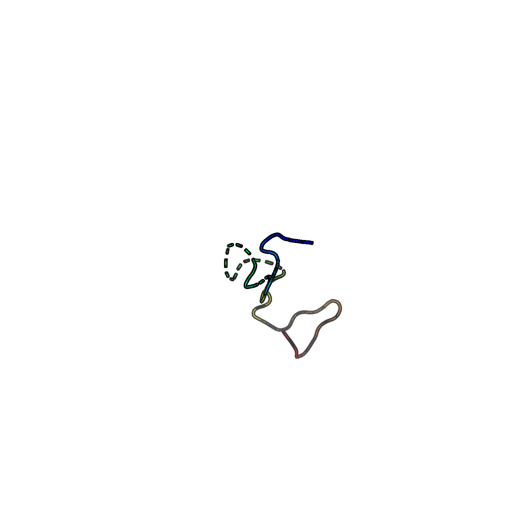501 C C . TRP A 1 1 ? 22.699 -13.988 -4.820 1.00 0.00 1 TRP A C 15
ATOM 8502 O O . TRP A 1 1 ? 21.826 -14.744 -5.244 1.00 0.00 1 TRP A O 15
ATOM 8523 N N . GLU A 1 2 ? 22.474 -12.957 -4.019 1.00 0.00 2 GLU A N 15
ATOM 8524 C CA . GLU A 1 2 ? 21.130 -12.637 -3.571 1.00 0.00 2 GLU A CA 15
ATOM 8525 C C . GLU A 1 2 ? 21.124 -11.303 -2.822 1.00 0.00 2 GLU A C 15
ATOM 8526 O O . GLU A 1 2 ? 20.589 -11.208 -1.718 1.00 0.00 2 GLU A O 15
ATOM 8538 N N . TRP A 1 3 ? 21.727 -10.304 -3.451 1.00 0.00 3 TRP A N 15
ATOM 8539 C CA . TRP A 1 3 ? 21.798 -8.980 -2.858 1.00 0.00 3 TRP A CA 15
ATOM 8540 C C . TRP A 1 3 ? 20.377 -8.420 -2.780 1.00 0.00 3 TRP A C 15
ATOM 8541 O O . TRP A 1 3 ? 19.455 -8.803 -3.501 1.00 0.00 3 TRP A O 15
ATOM 8562 N N . PRO A 1 4 ? 20.192 -7.461 -1.851 1.00 0.00 4 PRO A N 15
ATOM 8563 C CA . PRO A 1 4 ? 18.844 -6.921 -1.533 1.00 0.00 4 PRO A CA 15
ATOM 8564 C C . PRO A 1 4 ? 18.083 -6.152 -2.666 1.00 0.00 4 PRO A C 15
ATOM 8565 O O . PRO A 1 4 ? 17.291 -5.309 -2.247 1.00 0.00 4 PRO A O 15
ATOM 8576 N N . TRP A 1 5 ? 18.294 -6.413 -3.948 1.00 0.00 5 TRP A N 15
ATOM 8577 C CA . TRP A 1 5 ? 17.574 -5.695 -4.986 1.00 0.00 5 TRP A CA 15
ATOM 8578 C C . TRP A 1 5 ? 16.882 -6.724 -5.882 1.00 0.00 5 TRP A C 15
ATOM 8579 O O . TRP A 1 5 ? 15.986 -7.438 -5.434 1.00 0.00 5 TRP A O 15
ATOM 8600 N N . ASN A 1 6 ? 17.325 -6.768 -7.129 1.00 0.00 6 ASN A N 15
ATOM 8601 C CA . ASN A 1 6 ? 16.760 -7.699 -8.092 1.00 0.00 6 ASN A CA 15
ATOM 8602 C C . ASN A 1 6 ? 15.309 -7.308 -8.380 1.00 0.00 6 ASN A C 15
ATOM 8603 O O . ASN A 1 6 ? 14.799 -6.338 -7.819 1.00 0.00 6 ASN A O 15
ATOM 8614 N N . ARG A 1 7 ? 14.684 -8.081 -9.257 1.00 0.00 7 ARG A N 15
ATOM 8615 C CA . ARG A 1 7 ? 13.302 -7.828 -9.628 1.00 0.00 7 ARG A CA 15
ATOM 8616 C C . ARG A 1 7 ? 12.355 -8.541 -8.661 1.00 0.00 7 ARG A C 15
ATOM 8617 O O . ARG A 1 7 ? 11.423 -9.222 -9.088 1.00 0.00 7 ARG A O 15
ATOM 8638 N N . LYS A 1 8 ? 12.624 -8.360 -7.376 1.00 0.00 8 LYS A N 15
ATOM 8639 C CA . LYS A 1 8 ? 11.807 -8.977 -6.346 1.00 0.00 8 LYS A CA 15
ATOM 8640 C C . LYS A 1 8 ? 10.935 -7.908 -5.683 1.00 0.00 8 LYS A C 15
ATOM 8641 O O . LYS A 1 8 ? 11.191 -6.704 -5.746 1.00 0.00 8 LYS A O 15
ATOM 8675 N N . THR A 1 10 ? 8.886 -5.274 -3.486 1.00 0.00 10 THR A N 15
ATOM 8676 C CA . THR A 1 10 ? 9.145 -4.254 -2.485 1.00 0.00 10 THR A CA 15
ATOM 8677 C C . THR A 1 10 ? 7.961 -4.135 -1.524 1.00 0.00 10 THR A C 15
ATOM 8678 O O . THR A 1 10 ? 6.941 -4.798 -1.706 1.00 0.00 10 THR A O 15
ATOM 8689 N N . LYS A 1 11 ? 8.135 -3.287 -0.521 1.00 0.00 11 LYS A N 15
ATOM 8690 C CA . LYS A 1 11 ? 7.093 -3.074 0.469 1.00 0.00 11 LYS A CA 15
ATOM 8691 C C . LYS A 1 11 ? 6.126 -2.003 -0.038 1.00 0.00 11 LYS A C 15
ATOM 8692 O O . LYS A 1 11 ? 5.886 -1.006 0.642 1.00 0.00 11 LYS A O 15
ATOM 8711 N N . PHE A 1 12 ? 5.596 -2.245 -1.228 1.00 0.00 12 PHE A N 15
ATOM 8712 C CA . PHE A 1 12 ? 4.660 -1.312 -1.835 1.00 0.00 12 PHE A CA 15
ATOM 8713 C C . PHE A 1 12 ? 3.422 -1.129 -0.954 1.00 0.00 12 PHE A C 15
ATOM 8714 O O . PHE A 1 12 ? 3.203 -0.098 -0.316 1.00 0.00 12 PHE A O 15
ATOM 8746 N N . ILE A 1 14 ? -0.165 -0.388 0.518 1.00 0.00 14 ILE A N 15
ATOM 8747 C CA . ILE A 1 14 ? -0.626 0.655 1.419 1.00 0.00 14 ILE A CA 15
ATOM 8748 C C . ILE A 1 14 ? -1.534 0.037 2.484 1.00 0.00 14 ILE A C 15
ATOM 8749 O O . ILE A 1 14 ? -2.420 -0.779 2.216 1.00 0.00 14 ILE A O 15
ATOM 8780 N N . SER A 1 16 ? -4.094 -0.925 5.810 1.00 0.00 16 SER A N 15
ATOM 8781 C CA . SER A 1 16 ? -5.540 -1.012 5.920 1.00 0.00 16 SER A CA 15
ATO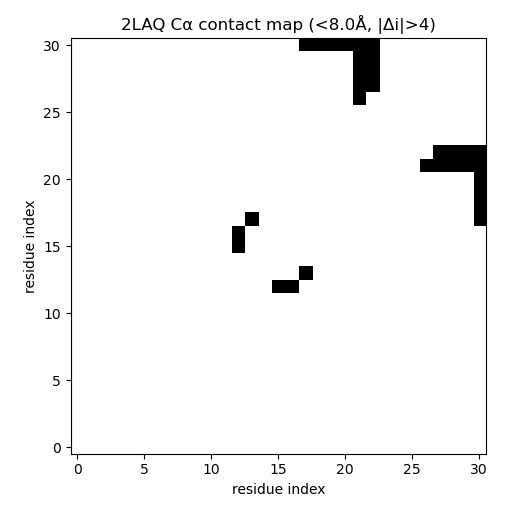M 8782 C C . SER A 1 16 ? -6.091 -1.953 4.847 1.00 0.00 16 SER A C 15
ATOM 8783 O O . SER A 1 16 ? -5.402 -2.390 3.922 1.00 0.00 16 SER A O 15
ATOM 8806 N N . ASN A 1 18 ? -8.928 -3.699 1.878 1.00 0.00 18 ASN A N 15
ATOM 8807 C CA . ASN A 1 18 ? -9.214 -3.399 0.485 1.00 0.00 18 ASN A CA 15
ATOM 8808 C C . ASN A 1 18 ? -9.908 -4.600 -0.159 1.00 0.00 18 ASN A C 15
ATOM 8809 O O . ASN A 1 18 ? -10.965 -4.504 -0.788 1.00 0.00 18 ASN A O 15
ATOM 8835 N N . ARG A 1 20 ? -12.033 -7.451 -1.198 1.00 0.00 20 ARG A N 15
ATOM 8836 C CA . ARG A 1 20 ? -13.362 -8.016 -1.047 1.00 0.00 20 ARG A CA 15
ATOM 8837 C C . ARG A 1 20 ? -13.756 -8.061 0.431 1.00 0.00 20 ARG A C 15
ATOM 8838 O O . ARG A 1 20 ? -14.252 -9.077 0.914 1.00 0.00 20 ARG A O 15
ATOM 8859 N N . ASP A 1 21 ? -13.519 -6.947 1.107 1.00 0.00 21 ASP A N 15
ATOM 8860 C CA . ASP A 1 21 ? -13.842 -6.845 2.520 1.00 0.00 21 ASP A CA 15
ATOM 8861 C C . ASP A 1 21 ? -14.706 -5.604 2.754 1.00 0.00 21 ASP A C 15
ATOM 8862 O O . ASP A 1 21 ? -14.298 -4.490 2.429 1.00 0.00 21 ASP A O 15
ATOM 8871 N N . LYS A 1 22 ? -15.882 -5.838 3.316 1.00 0.00 22 LYS A N 15
ATOM 8872 C CA . LYS A 1 22 ? -16.807 -4.752 3.598 1.00 0.00 22 LYS A CA 15
ATOM 8873 C C . LYS A 1 22 ? -17.237 -4.101 2.281 1.00 0.00 22 LYS A C 15
ATOM 8874 O O . LYS A 1 22 ? -17.846 -3.033 2.284 1.00 0.00 22 LYS A O 15
ATOM 8893 N N . TRP A 1 23 ? -16.905 -4.772 1.189 1.00 0.00 23 TRP A N 15
ATOM 8894 C CA . TRP A 1 23 ? -17.250 -4.273 -0.130 1.00 0.00 23 TRP A CA 15
ATOM 8895 C C . TRP A 1 23 ? -18.768 -4.371 -0.292 1.00 0.00 23 TRP A C 15
ATOM 8896 O O . TRP A 1 23 ? -19.453 -4.916 0.574 1.00 0.00 23 TRP A O 15
ATOM 8917 N N . CYS A 1 24 ? -19.249 -3.836 -1.404 1.00 0.00 24 CYS A N 15
ATOM 8918 C CA . CYS A 1 24 ? -20.673 -3.857 -1.689 1.00 0.00 24 CYS A CA 15
ATOM 8919 C C . CYS A 1 24 ? -20.980 -2.739 -2.687 1.00 0.00 24 CYS A C 15
ATOM 8920 O O . CYS A 1 24 ? -21.656 -1.769 -2.350 1.00 0.00 24 CYS A O 15
ATOM 8927 N N . ARG A 1 25 ? -20.469 -2.914 -3.897 1.00 0.00 25 ARG A N 15
ATOM 8928 C CA . ARG A 1 25 ? -20.679 -1.932 -4.948 1.00 0.00 25 ARG A CA 15
ATOM 8929 C C . ARG A 1 25 ? -21.906 -2.302 -5.782 1.00 0.00 25 ARG A C 15
ATOM 8930 O O . ARG A 1 25 ? -22.527 -1.437 -6.397 1.00 0.00 25 ARG A O 15
ATOM 8951 N N . LEU A 1 26 ? -22.220 -3.589 -5.775 1.00 0.00 26 LEU A N 15
ATOM 8952 C CA . LEU A 1 26 ? -23.363 -4.085 -6.525 1.00 0.00 26 LEU A CA 15
ATOM 8953 C C . LEU A 1 26 ? -24.110 -5.119 -5.680 1.00 0.00 26 LEU A C 15
ATOM 8954 O O . LEU A 1 26 ? -23.810 -5.297 -4.502 1.00 0.00 26 LEU A O 15
ATOM 8970 N N . ASN A 1 27 ? -25.069 -5.775 -6.319 1.00 0.00 27 ASN A N 15
ATOM 8971 C CA . ASN A 1 27 ? -25.861 -6.787 -5.642 1.00 0.00 27 ASN A CA 15
ATOM 8972 C C . ASN A 1 27 ? -24.944 -7.650 -4.773 1.00 0.00 27 ASN A C 15
ATOM 8973 O O . ASN A 1 27 ? -24.075 -8.353 -5.289 1.00 0.00 27 ASN A O 15
ATOM 8984 N N . LEU A 1 28 ? -25.168 -7.570 -3.470 1.00 0.00 28 LEU A N 15
ATOM 8985 C CA . LEU A 1 28 ? -24.372 -8.334 -2.525 1.00 0.00 28 LEU A CA 15
ATOM 8986 C C . LEU A 1 28 ? -24.940 -9.752 -2.416 1.00 0.00 28 LEU A C 15
ATOM 8987 O O . LEU A 1 28 ? -25.716 -10.181 -3.269 1.00 0.00 28 LEU A O 15
ATOM 9003 N N . GLY A 1 29 ? -24.533 -10.438 -1.358 1.00 0.00 29 GLY A N 15
ATOM 9004 C CA . GLY A 1 29 ? -24.992 -11.797 -1.127 1.00 0.00 29 GLY A CA 15
ATOM 9005 C C . GLY A 1 29 ? -26.462 -11.815 -0.706 1.00 0.00 29 GLY A C 15
ATOM 9006 O O . GLY A 1 29 ? -27.170 -10.807 -0.664 1.00 0.00 29 GLY A O 15
ATOM 9010 N N . PRO A 1 30 ? -26.946 -13.030 -0.377 1.00 0.00 30 PRO A N 15
ATOM 9011 C CA . PRO A 1 30 ? -28.389 -13.253 -0.100 1.00 0.00 30 PRO A CA 15
ATOM 9012 C C . PRO A 1 30 ? -29.032 -12.460 1.089 1.00 0.00 30 PRO A C 15
ATOM 9013 O O . PRO A 1 30 ? -29.843 -13.115 1.742 1.00 0.00 30 PRO A O 15
ATOM 9024 N N . ALA A 1 31 ? -28.714 -11.199 1.338 1.00 0.00 31 ALA A N 15
ATOM 9025 C CA . ALA A 1 31 ? -29.324 -10.476 2.441 1.00 0.00 31 ALA A CA 15
ATOM 9026 C C . ALA A 1 31 ? -28.871 -9.015 2.402 1.00 0.00 31 ALA A C 15
ATOM 9027 O O . ALA A 1 31 ? -28.690 -8.389 3.444 1.00 0.00 31 ALA A O 15
ATOM 9034 N N . TRP A 1 32 ? -28.701 -8.515 1.186 1.00 0.00 32 TRP A N 15
ATOM 9035 C CA . TRP A 1 32 ? -28.273 -7.139 0.997 1.00 0.00 32 TRP A CA 15
ATOM 9036 C C . TRP A 1 32 ? -29.047 -6.562 -0.190 1.00 0.00 32 TRP A C 15
ATOM 9037 O O . TRP A 1 32 ? -30.148 -7.017 -0.498 1.00 0.00 32 TRP A O 15
ATOM 9058 N N . GLY A 1 33 ? -28.442 -5.569 -0.824 1.00 0.00 33 GLY A N 15
ATOM 9059 C CA . GLY A 1 33 ? -29.060 -4.925 -1.970 1.00 0.00 33 GLY A CA 15
ATOM 9060 C C . GLY A 1 33 ? -29.315 -3.442 -1.695 1.00 0.00 33 GLY A C 15
ATOM 9061 O O . GLY A 1 33 ? -29.877 -3.087 -0.660 1.00 0.00 33 GLY A O 15
ATOM 9065 N N . GLY A 1 34 ? -28.890 -2.615 -2.639 1.00 0.00 34 GLY A N 15
ATOM 9066 C CA . GLY A 1 34 ? -29.066 -1.179 -2.511 1.00 0.00 34 GLY A CA 15
ATOM 9067 C C . GLY A 1 34 ? -27.961 -0.566 -1.647 1.00 0.00 34 GLY A C 15
ATOM 9068 O O . GLY A 1 34 ? -26.807 -0.495 -2.067 1.00 0.00 34 GLY A O 15
ATOM 9072 N N . ARG A 1 35 ? -28.354 -0.140 -0.456 1.00 0.00 35 ARG A N 15
ATOM 9073 C CA . ARG A 1 35 ? -27.412 0.464 0.471 1.00 0.00 35 ARG A CA 15
ATOM 9074 C C . ARG A 1 35 ? -26.298 -0.527 0.816 1.00 0.00 35 ARG A C 15
ATOM 9075 O O . ARG A 1 35 ? -26.440 -1.332 1.735 1.00 0.00 35 ARG A O 15
ATOM 9096 N N . CYS A 1 36 ? -25.213 -0.434 0.060 1.00 0.00 36 CYS A N 15
ATOM 9097 C CA . CYS A 1 36 ? -24.075 -1.312 0.275 1.00 0.00 36 CYS A CA 15
ATOM 9098 C C . CYS A 1 36 ? -24.585 -2.753 0.332 1.00 0.00 36 CYS A C 15
ATOM 9099 O O . CYS A 1 36 ? -25.238 -3.223 -0.597 1.00 0.00 36 CYS A O 15
ATOM 9106 N N . TRP A 1 1 ? 17.724 -18.210 7.219 1.00 0.00 1 TRP A N 16
ATOM 9107 C CA . TRP A 1 1 ? 18.997 -17.843 7.814 1.00 0.00 1 TRP A CA 16
ATOM 9108 C C . TRP A 1 1 ? 18.861 -16.433 8.390 1.00 0.00 1 TRP A C 16
ATOM 9109 O O . TRP A 1 1 ? 19.578 -15.520 7.983 1.00 0.00 1 TRP A O 16
ATOM 9130 N N . GLU A 1 2 ? 17.934 -16.298 9.328 1.00 0.00 2 GLU A N 16
ATOM 9131 C CA . GLU A 1 2 ? 17.695 -15.013 9.963 1.00 0.00 2 GLU A CA 16
ATOM 9132 C C . GLU A 1 2 ? 16.584 -15.137 11.008 1.00 0.00 2 GLU A C 16
ATOM 9133 O O . GLU A 1 2 ? 15.925 -16.172 11.099 1.00 0.00 2 GLU A O 16
ATOM 9145 N N . TRP A 1 3 ? 16.410 -14.067 11.769 1.00 0.00 3 TRP A N 16
ATOM 9146 C CA . TRP A 1 3 ? 15.390 -14.043 12.804 1.00 0.00 3 TRP A CA 16
ATOM 9147 C C . TRP A 1 3 ? 14.122 -14.681 12.233 1.00 0.00 3 TRP A C 16
ATOM 9148 O O . TRP A 1 3 ? 13.325 -14.081 11.511 1.00 0.00 3 TRP A O 16
ATOM 9169 N N . PRO A 1 4 ? 13.927 -15.970 12.578 1.00 0.00 4 PRO A N 16
ATOM 9170 C CA . PRO A 1 4 ? 12.836 -16.787 11.986 1.00 0.00 4 PRO A CA 16
ATOM 9171 C C . PRO A 1 4 ? 11.361 -16.329 12.249 1.00 0.00 4 PRO A C 16
ATOM 9172 O O . PRO A 1 4 ? 10.850 -16.849 13.241 1.00 0.00 4 PRO A O 16
ATOM 9183 N N . TRP A 1 5 ? 10.747 -15.465 11.455 1.00 0.00 5 TRP A N 16
ATOM 9184 C CA . TRP A 1 5 ? 9.377 -15.057 11.709 1.00 0.00 5 TRP A CA 16
ATOM 9185 C C . TRP A 1 5 ? 8.603 -15.148 10.393 1.00 0.00 5 TRP A C 16
ATOM 9186 O O . TRP A 1 5 ? 8.414 -16.238 9.855 1.00 0.00 5 TRP A O 16
ATOM 9207 N N . ASN A 1 6 ? 8.177 -13.990 9.911 1.00 0.00 6 ASN A N 16
ATOM 9208 C CA . ASN A 1 6 ? 7.428 -13.926 8.668 1.00 0.00 6 ASN A CA 16
ATOM 9209 C C . ASN A 1 6 ? 7.099 -12.466 8.349 1.00 0.00 6 ASN A C 16
ATOM 9210 O O . ASN A 1 6 ? 5.933 -12.076 8.343 1.00 0.00 6 ASN A O 16
ATOM 9221 N N . ARG A 1 7 ? 8.149 -11.699 8.093 1.00 0.00 7 ARG A N 16
ATOM 9222 C CA . ARG A 1 7 ? 7.987 -10.291 7.775 1.00 0.00 7 ARG A CA 16
ATOM 9223 C C . ARG A 1 7 ? 9.174 -9.794 6.947 1.00 0.00 7 ARG A C 16
ATOM 9224 O O . ARG A 1 7 ? 10.218 -9.448 7.497 1.00 0.00 7 ARG A O 16
ATOM 9245 N N . LYS A 1 8 ? 8.974 -9.775 5.638 1.00 0.00 8 LYS A N 16
ATOM 9246 C CA . LYS A 1 8 ? 10.015 -9.327 4.728 1.00 0.00 8 LYS A CA 16
ATOM 9247 C C . LYS A 1 8 ? 9.399 -8.419 3.661 1.00 0.00 8 LYS A C 16
ATOM 9248 O O . LYS A 1 8 ? 9.318 -8.741 2.474 1.00 0.00 8 LYS A O 16
ATOM 9282 N N . THR A 1 10 ? 8.295 -5.564 0.953 1.00 0.00 10 THR A N 16
ATOM 9283 C CA . THR A 1 10 ? 8.842 -4.903 -0.220 1.00 0.00 10 THR A CA 16
ATOM 9284 C C . THR A 1 10 ? 8.065 -3.620 -0.521 1.00 0.00 10 THR A C 16
ATOM 9285 O O . THR A 1 10 ? 7.049 -3.342 0.115 1.00 0.00 10 THR A O 16
ATOM 9296 N N . LYS A 1 11 ? 8.571 -2.872 -1.489 1.00 0.00 11 LYS A N 16
ATOM 9297 C CA . LYS A 1 11 ? 7.938 -1.625 -1.882 1.00 0.00 11 LYS A CA 16
ATOM 9298 C C . LYS A 1 11 ? 6.576 -1.926 -2.510 1.00 0.00 11 LYS A C 16
ATOM 9299 O O . LYS A 1 11 ? 6.497 -2.607 -3.532 1.00 0.00 11 LYS A O 16
ATOM 9318 N N . PHE A 1 12 ? 5.538 -1.405 -1.874 1.00 0.00 12 PHE A N 16
ATOM 9319 C CA . PHE A 1 12 ? 4.183 -1.610 -2.358 1.00 0.00 12 PHE A CA 16
ATOM 9320 C C . PHE A 1 12 ? 3.158 -1.306 -1.263 1.00 0.00 12 PHE A C 16
ATOM 9321 O O . PHE A 1 12 ? 2.516 -0.253 -1.221 1.00 0.00 12 PHE A O 16
ATOM 9353 N N . ILE A 1 14 ? -0.079 -1.008 0.913 1.00 0.00 14 ILE A N 16
ATOM 9354 C CA . ILE A 1 14 ? -0.922 0.134 1.225 1.00 0.00 14 ILE A CA 16
ATOM 9355 C C . ILE A 1 14 ? -1.737 -0.167 2.484 1.00 0.00 14 ILE A C 16
ATOM 9356 O O . ILE A 1 14 ? -2.321 -1.238 2.662 1.00 0.00 14 ILE A O 16
ATOM 9387 N N . SER A 1 16 ? -4.048 -0.730 5.777 1.00 0.00 16 SER A N 16
ATOM 9388 C CA . SER A 1 16 ? -5.370 -1.284 6.019 1.00 0.00 16 SER A CA 16
ATOM 9389 C C . SER A 1 16 ? -5.864 -2.023 4.773 1.00 0.00 16 SER A C 16
ATOM 9390 O O . SER A 1 16 ? -5.312 -1.924 3.674 1.00 0.00 16 SER A O 16
ATOM 9413 N N . ASN A 1 18 ? -8.866 -3.688 1.884 1.00 0.00 18 ASN A N 16
ATOM 9414 C CA . ASN A 1 18 ? -9.551 -3.100 0.746 1.00 0.00 18 ASN A CA 16
ATOM 9415 C C . ASN A 1 18 ? -10.185 -4.212 -0.093 1.00 0.00 18 ASN A C 16
ATOM 9416 O O . ASN A 1 18 ? -11.370 -4.201 -0.432 1.00 0.00 18 ASN A O 16
ATOM 9442 N N . ARG A 1 20 ? -12.013 -7.092 -1.536 1.00 0.00 20 ARG A N 16
ATOM 9443 C CA . ARG A 1 20 ? -13.149 -7.970 -1.310 1.00 0.00 20 ARG A CA 16
ATOM 9444 C C . ARG A 1 20 ? -13.094 -8.553 0.103 1.00 0.00 20 ARG A C 16
ATOM 9445 O O . ARG A 1 20 ? -13.220 -9.763 0.285 1.00 0.00 20 ARG A O 16
ATOM 9466 N N . ASP A 1 21 ? -12.909 -7.665 1.069 1.00 0.00 21 ASP A N 16
ATOM 9467 C CA . ASP A 1 21 ? -12.837 -8.076 2.461 1.00 0.00 21 ASP A CA 16
ATOM 9468 C C . ASP A 1 21 ? -14.251 -8.154 3.039 1.00 0.00 21 ASP A C 16
ATOM 9469 O O . ASP A 1 21 ? -14.783 -7.156 3.525 1.00 0.00 21 ASP A O 16
ATOM 9478 N N . LYS A 1 22 ? -14.821 -9.348 2.967 1.00 0.00 22 LYS A N 16
ATOM 9479 C CA . LYS A 1 22 ? -16.164 -9.568 3.477 1.00 0.00 22 LYS A CA 16
ATOM 9480 C C . LYS A 1 22 ? -17.119 -8.557 2.841 1.00 0.00 22 LYS A C 16
ATOM 9481 O O . LYS A 1 22 ? -18.200 -8.299 3.370 1.00 0.00 22 LYS A O 16
ATOM 9500 N N . TRP A 1 23 ? -16.686 -8.010 1.714 1.00 0.00 23 TRP A N 16
ATOM 9501 C CA . TRP A 1 23 ? -17.490 -7.032 0.999 1.00 0.00 23 TRP A CA 16
ATOM 9502 C C . TRP A 1 23 ? -18.854 -7.662 0.709 1.00 0.00 23 TRP A C 16
ATOM 9503 O O . TRP A 1 23 ? -19.166 -8.738 1.220 1.00 0.00 23 TRP A O 16
ATOM 9524 N N . CYS A 1 24 ? -19.630 -6.966 -0.108 1.00 0.00 24 CYS A N 16
ATOM 9525 C CA . CYS A 1 24 ? -20.953 -7.443 -0.472 1.00 0.00 24 CYS A CA 16
ATOM 9526 C C . CYS A 1 24 ? -21.649 -7.943 0.796 1.00 0.00 24 CYS A C 16
ATOM 9527 O O . CYS A 1 24 ? -21.600 -9.132 1.108 1.00 0.00 24 CYS A O 16
ATOM 9534 N N . ARG A 1 25 ? -22.280 -7.009 1.493 1.00 0.00 25 ARG A N 16
ATOM 9535 C CA . ARG A 1 25 ? -22.984 -7.339 2.720 1.00 0.00 25 ARG A CA 16
ATOM 9536 C C . ARG A 1 25 ? -24.261 -8.121 2.405 1.00 0.00 25 ARG A C 16
ATOM 9537 O O . ARG A 1 25 ? -24.799 -8.813 3.269 1.00 0.00 25 ARG A O 16
ATOM 9558 N N . LEU A 1 26 ? -24.708 -7.988 1.165 1.00 0.00 26 LEU A N 16
ATOM 9559 C CA . LEU A 1 26 ? -25.911 -8.673 0.725 1.00 0.00 26 LEU A CA 16
ATOM 9560 C C . LEU A 1 26 ? -25.605 -9.466 -0.547 1.00 0.00 26 LEU A C 16
ATOM 9561 O O . LEU A 1 26 ? -24.450 -9.567 -0.956 1.00 0.00 26 LEU A O 16
ATOM 9577 N N . ASN A 1 27 ? -26.660 -10.009 -1.137 1.00 0.00 27 ASN A N 16
ATOM 9578 C CA . ASN A 1 27 ? -26.518 -10.789 -2.354 1.00 0.00 27 ASN A CA 16
ATOM 9579 C C . ASN A 1 27 ? -25.791 -9.953 -3.409 1.00 0.00 27 ASN A C 16
ATOM 9580 O O . ASN A 1 27 ? -25.846 -8.725 -3.379 1.00 0.00 27 ASN A O 16
ATOM 9591 N N . LEU A 1 28 ? -25.126 -10.653 -4.317 1.00 0.00 28 LEU A N 16
ATOM 9592 C CA . LEU A 1 28 ? -24.389 -9.991 -5.379 1.00 0.00 28 LEU A CA 16
ATOM 9593 C C . LEU A 1 28 ? -24.883 -10.504 -6.733 1.00 0.00 28 LEU A C 16
ATOM 9594 O O . LEU A 1 28 ? -25.958 -11.095 -6.823 1.00 0.00 28 LEU A O 16
ATOM 9610 N N . GLY A 1 29 ? -24.073 -10.260 -7.754 1.00 0.00 29 GLY A N 16
ATOM 9611 C CA . GLY A 1 29 ? -24.414 -10.690 -9.099 1.00 0.00 29 GLY A CA 16
ATOM 9612 C C . GLY A 1 29 ? -24.469 -12.216 -9.189 1.00 0.00 29 GLY A C 16
ATOM 9613 O O . GLY A 1 29 ? -24.366 -12.958 -8.211 1.00 0.00 29 GLY A O 16
ATOM 9617 N N . PRO A 1 30 ? -24.641 -12.708 -10.431 1.00 0.00 30 PRO A N 16
ATOM 9618 C CA . PRO A 1 30 ? -24.875 -14.155 -10.681 1.00 0.00 30 PRO A CA 16
ATOM 9619 C C . PRO A 1 30 ? -23.757 -15.158 -10.237 1.00 0.00 30 PRO A C 16
ATOM 9620 O O . PRO A 1 30 ? -23.576 -16.082 -11.028 1.00 0.00 30 PRO A O 16
ATOM 9631 N N . ALA A 1 31 ? -23.090 -15.001 -9.103 1.00 0.00 31 ALA A N 16
ATOM 9632 C CA . ALA A 1 31 ? -22.061 -15.945 -8.702 1.00 0.00 31 ALA A CA 16
ATOM 9633 C C . ALA A 1 31 ? -21.592 -15.612 -7.284 1.00 0.00 31 ALA A C 16
ATOM 9634 O O . ALA A 1 31 ? -20.419 -15.787 -6.958 1.00 0.00 31 ALA A O 16
ATOM 9641 N N . TRP A 1 32 ? -22.532 -15.137 -6.482 1.00 0.00 32 TRP A N 16
ATOM 9642 C CA . TRP A 1 32 ? -22.230 -14.777 -5.106 1.00 0.00 32 TRP A CA 16
ATOM 9643 C C . TRP A 1 32 ? -23.437 -15.151 -4.244 1.00 0.00 32 TRP A C 16
ATOM 9644 O O . TRP A 1 32 ? -24.194 -16.058 -4.590 1.00 0.00 32 TRP A O 16
ATOM 9665 N N . GLY A 1 33 ? -23.578 -14.437 -3.137 1.00 0.00 33 GLY A N 16
ATOM 9666 C CA . GLY A 1 33 ? -24.680 -14.683 -2.222 1.00 0.00 33 GLY A CA 16
ATOM 9667 C C . GLY A 1 33 ? -24.238 -15.574 -1.060 1.00 0.00 33 GLY A C 16
ATOM 9668 O O . GLY A 1 33 ? -23.647 -16.632 -1.274 1.00 0.00 33 GLY A O 16
ATOM 9672 N N . GLY A 1 34 ? -24.543 -15.115 0.145 1.00 0.00 34 GLY A N 16
ATOM 9673 C CA . GLY A 1 34 ? -24.185 -15.859 1.341 1.00 0.00 34 GLY A CA 16
ATOM 9674 C C . GLY A 1 34 ? -22.762 -15.521 1.792 1.00 0.00 34 GLY A C 16
ATOM 9675 O O . GLY A 1 34 ? -22.432 -14.353 1.992 1.00 0.00 34 GLY A O 16
ATOM 9679 N N . ARG A 1 35 ? -21.959 -16.564 1.936 1.00 0.00 35 ARG A N 16
ATOM 9680 C CA . ARG A 1 35 ? -20.579 -16.392 2.358 1.00 0.00 35 ARG A CA 16
ATOM 9681 C C . ARG A 1 35 ? -19.888 -15.333 1.498 1.00 0.00 35 ARG A C 16
ATOM 9682 O O . ARG A 1 35 ? -19.329 -15.650 0.449 1.00 0.00 35 ARG A O 16
ATOM 9703 N N . CYS A 1 36 ? -19.948 -14.098 1.973 1.00 0.00 36 CYS A N 16
ATOM 9704 C CA . CYS A 1 36 ? -19.335 -12.990 1.260 1.00 0.00 36 CYS A CA 16
ATOM 9705 C C . CYS A 1 36 ? -17.988 -12.684 1.915 1.00 0.00 36 CYS A C 16
ATOM 9706 O O . CYS A 1 36 ? -17.118 -13.550 1.989 1.00 0.00 36 CYS A O 16
ATOM 9713 N N . TRP A 1 1 ? 25.762 10.868 4.692 1.00 0.00 1 TRP A N 17
ATOM 9714 C CA . TRP A 1 1 ? 24.972 9.723 4.272 1.00 0.00 1 TRP A CA 17
ATOM 9715 C C . TRP A 1 1 ? 23.910 10.217 3.288 1.00 0.00 1 TRP A C 17
ATOM 9716 O O . TRP A 1 1 ? 22.740 9.854 3.398 1.00 0.00 1 TRP A O 17
ATOM 9737 N N . GLU A 1 2 ? 24.355 11.036 2.347 1.00 0.00 2 GLU A N 17
ATOM 9738 C CA . GLU A 1 2 ? 23.458 11.583 1.345 1.00 0.00 2 GLU A CA 17
ATOM 9739 C C . GLU A 1 2 ? 22.152 12.043 1.996 1.00 0.00 2 GLU A C 17
ATOM 9740 O O . GLU A 1 2 ? 22.085 12.210 3.212 1.00 0.00 2 GLU A O 17
ATOM 9752 N N . TRP A 1 3 ? 21.146 12.236 1.155 1.00 0.00 3 TRP A N 17
ATOM 9753 C CA . TRP A 1 3 ? 19.845 12.673 1.634 1.00 0.00 3 TRP A CA 17
ATOM 9754 C C . TRP A 1 3 ? 19.349 11.650 2.658 1.00 0.00 3 TRP A C 17
ATOM 9755 O O . TRP A 1 3 ? 19.596 10.444 2.587 1.00 0.00 3 TRP A O 17
ATOM 9776 N N . PRO A 1 4 ? 18.609 12.161 3.662 1.00 0.00 4 PRO A N 17
ATOM 9777 C CA . PRO A 1 4 ? 18.182 11.336 4.823 1.00 0.00 4 PRO A CA 17
ATOM 9778 C C . PRO A 1 4 ? 17.164 10.177 4.555 1.00 0.00 4 PRO A C 17
ATOM 9779 O O . PRO A 1 4 ? 16.554 9.810 5.558 1.00 0.00 4 PRO A O 17
ATOM 9790 N N . TRP A 1 5 ? 17.002 9.656 3.347 1.00 0.00 5 TRP A N 17
ATOM 9791 C CA . TRP A 1 5 ? 16.058 8.575 3.118 1.00 0.00 5 TRP A CA 17
ATOM 9792 C C . TRP A 1 5 ? 14.785 8.885 3.909 1.00 0.00 5 TRP A C 17
ATOM 9793 O O . TRP A 1 5 ? 14.091 7.973 4.356 1.00 0.00 5 TRP A O 17
ATOM 9814 N N . ASN A 1 6 ? 14.517 10.174 4.055 1.00 0.00 6 ASN A N 17
ATOM 9815 C CA . ASN A 1 6 ? 13.339 10.615 4.784 1.00 0.00 6 ASN A CA 17
ATOM 9816 C C . ASN A 1 6 ? 12.148 9.734 4.401 1.00 0.00 6 ASN A C 17
ATOM 9817 O O . ASN A 1 6 ? 11.720 9.729 3.248 1.00 0.00 6 ASN A O 17
ATOM 9828 N N . ARG A 1 7 ? 11.646 9.010 5.390 1.00 0.00 7 ARG A N 17
ATOM 9829 C CA . ARG A 1 7 ? 10.513 8.127 5.171 1.00 0.00 7 ARG A CA 17
ATOM 9830 C C . ARG A 1 7 ? 10.600 7.486 3.785 1.00 0.00 7 ARG A C 17
ATOM 9831 O O . ARG A 1 7 ? 9.990 7.971 2.834 1.00 0.00 7 ARG A O 17
ATOM 9852 N N . LYS A 1 8 ? 11.364 6.405 3.715 1.00 0.00 8 LYS A N 17
ATOM 9853 C CA . LYS A 1 8 ? 11.538 5.692 2.460 1.00 0.00 8 LYS A CA 17
ATOM 9854 C C . LYS A 1 8 ? 11.412 4.188 2.712 1.00 0.00 8 LYS A C 17
ATOM 9855 O O . LYS A 1 8 ? 12.373 3.417 2.652 1.00 0.00 8 LYS A O 17
ATOM 9889 N N . THR A 1 10 ? 9.651 0.079 2.586 1.00 0.00 10 THR A N 17
ATOM 9890 C CA . THR A 1 10 ? 9.715 -0.991 1.606 1.00 0.00 10 THR A CA 17
ATOM 9891 C C . THR A 1 10 ? 8.930 -0.611 0.349 1.00 0.00 10 THR A C 17
ATOM 9892 O O . THR A 1 10 ? 7.851 -0.025 0.439 1.00 0.00 10 THR A O 17
ATOM 9903 N N . LYS A 1 11 ? 9.500 -0.960 -0.795 1.00 0.00 11 LYS A N 17
ATOM 9904 C CA . LYS A 1 11 ? 8.866 -0.663 -2.069 1.00 0.00 11 LYS A CA 17
ATOM 9905 C C . LYS A 1 11 ? 7.628 -1.546 -2.235 1.00 0.00 11 LYS A C 17
ATOM 9906 O O . LYS A 1 11 ? 7.538 -2.323 -3.185 1.00 0.00 11 LYS A O 17
ATOM 9925 N N . PHE A 1 12 ? 6.703 -1.398 -1.298 1.00 0.00 12 PHE A N 17
ATOM 9926 C CA . PHE A 1 12 ? 5.474 -2.171 -1.329 1.00 0.00 12 PHE A CA 17
ATOM 9927 C C . PHE A 1 12 ? 4.295 -1.349 -0.807 1.00 0.00 12 PHE A C 17
ATOM 9928 O O . PHE A 1 12 ? 4.433 -0.244 -0.275 1.00 0.00 12 PHE A O 17
ATOM 9960 N N . ILE A 1 14 ? 1.004 0.349 0.999 1.00 0.00 14 ILE A N 17
ATOM 9961 C CA . ILE A 1 14 ? 0.637 0.830 2.321 1.00 0.00 14 ILE A CA 17
ATOM 9962 C C . ILE A 1 14 ? -0.725 0.253 2.710 1.00 0.00 14 ILE A C 17
ATOM 9963 O O . ILE A 1 14 ? -1.687 0.228 1.936 1.00 0.00 14 ILE A O 17
ATOM 9994 N N . SER A 1 16 ? -4.406 -1.066 4.327 1.00 0.00 16 SER A N 17
ATOM 9995 C CA . SER A 1 16 ? -5.761 -0.551 4.241 1.00 0.00 16 SER A CA 17
ATOM 9996 C C . SER A 1 16 ? -6.743 -1.698 3.992 1.00 0.00 16 SER A C 17
ATOM 9997 O O . SER A 1 16 ? -6.379 -2.827 3.652 1.00 0.00 16 SER A O 17
ATOM 10020 N N . ASN A 1 18 ? -10.247 -4.029 2.692 1.00 0.00 18 ASN A N 17
ATOM 10021 C CA . ASN A 1 18 ? -10.636 -4.664 1.445 1.00 0.00 18 ASN A CA 17
ATOM 10022 C C . ASN A 1 18 ? -11.464 -5.914 1.752 1.00 0.00 18 ASN A C 17
ATOM 10023 O O . ASN A 1 18 ? -12.536 -6.161 1.196 1.00 0.00 18 ASN A O 17
ATOM 10049 N N . ARG A 1 20 ? -13.451 -6.806 3.803 1.00 0.00 20 ARG A N 17
ATOM 10050 C CA . ARG A 1 20 ? -14.817 -6.630 4.267 1.00 0.00 20 ARG A CA 17
ATOM 10051 C C . ARG A 1 20 ? -15.725 -6.228 3.103 1.00 0.00 20 ARG A C 17
ATOM 10052 O O . ARG A 1 20 ? -16.783 -5.637 3.313 1.00 0.00 20 ARG A O 17
ATOM 10073 N N . ASP A 1 21 ? -15.279 -6.566 1.902 1.00 0.00 21 ASP A N 17
ATOM 10074 C CA . ASP A 1 21 ? -16.038 -6.247 0.705 1.00 0.00 21 ASP A CA 17
ATOM 10075 C C . ASP A 1 21 ? -16.508 -7.545 0.043 1.00 0.00 21 ASP A C 17
ATOM 10076 O O . ASP A 1 21 ? -15.696 -8.413 -0.271 1.00 0.00 21 ASP A O 17
ATOM 10085 N N . LYS A 1 22 ? -17.816 -7.635 -0.147 1.00 0.00 22 LYS A N 17
ATOM 10086 C CA . LYS A 1 22 ? -18.403 -8.812 -0.764 1.00 0.00 22 LYS A CA 17
ATOM 10087 C C . LYS A 1 22 ? -18.124 -10.034 0.111 1.00 0.00 22 LYS A C 17
ATOM 10088 O O . LYS A 1 22 ? -18.316 -11.170 -0.322 1.00 0.00 22 LYS A O 17
ATOM 10107 N N . TRP A 1 23 ? -17.676 -9.762 1.328 1.00 0.00 23 TRP A N 17
ATOM 10108 C CA . TRP A 1 23 ? -17.368 -10.826 2.268 1.00 0.00 23 TRP A CA 17
ATOM 10109 C C . TRP A 1 23 ? -18.673 -11.554 2.601 1.00 0.00 23 TRP A C 17
ATOM 10110 O O . TRP A 1 23 ? -19.714 -11.270 2.011 1.00 0.00 23 TRP A O 17
ATOM 10131 N N . CYS A 1 24 ? -18.572 -12.478 3.545 1.00 0.00 24 CYS A N 17
ATOM 10132 C CA . CYS A 1 24 ? -19.731 -13.249 3.964 1.00 0.00 24 CYS A CA 17
ATOM 10133 C C . CYS A 1 24 ? -20.256 -12.654 5.271 1.00 0.00 24 CYS A C 17
ATOM 10134 O O . CYS A 1 24 ? -19.939 -13.146 6.353 1.00 0.00 24 CYS A O 17
ATOM 10141 N N . ARG A 1 25 ? -21.051 -11.604 5.129 1.00 0.00 25 ARG A N 17
ATOM 10142 C CA . ARG A 1 25 ? -21.623 -10.936 6.286 1.00 0.00 25 ARG A CA 17
ATOM 10143 C C . ARG A 1 25 ? -22.936 -11.610 6.692 1.00 0.00 25 ARG A C 17
ATOM 10144 O O . ARG A 1 25 ? -23.305 -11.602 7.866 1.00 0.00 25 ARG A O 17
ATOM 10165 N N . LEU A 1 26 ? -23.605 -12.176 5.699 1.00 0.00 26 LEU A N 17
ATOM 10166 C CA . LEU A 1 26 ? -24.868 -12.854 5.937 1.00 0.00 26 LEU A CA 17
ATOM 10167 C C . LEU A 1 26 ? -24.981 -14.059 5.002 1.00 0.00 26 LEU A C 17
ATOM 10168 O O . LEU A 1 26 ? -24.015 -14.422 4.331 1.00 0.00 26 LEU A O 17
ATOM 10184 N N . ASN A 1 27 ? -26.168 -14.647 4.987 1.00 0.00 27 ASN A N 17
ATOM 10185 C CA . ASN A 1 27 ? -26.419 -15.805 4.145 1.00 0.00 27 ASN A CA 17
ATOM 10186 C C . ASN A 1 27 ? -26.132 -15.440 2.686 1.00 0.00 27 ASN A C 17
ATOM 10187 O O . ASN A 1 27 ? -27.036 -15.039 1.954 1.00 0.00 27 ASN A O 17
ATOM 10198 N N . LEU A 1 28 ? -24.872 -15.595 2.308 1.00 0.00 28 LEU A N 17
ATOM 10199 C CA . LEU A 1 28 ? -24.456 -15.287 0.951 1.00 0.00 28 LEU A CA 17
ATOM 10200 C C . LEU A 1 28 ? -25.110 -16.276 -0.015 1.00 0.00 28 LEU A C 17
ATOM 10201 O O . LEU A 1 28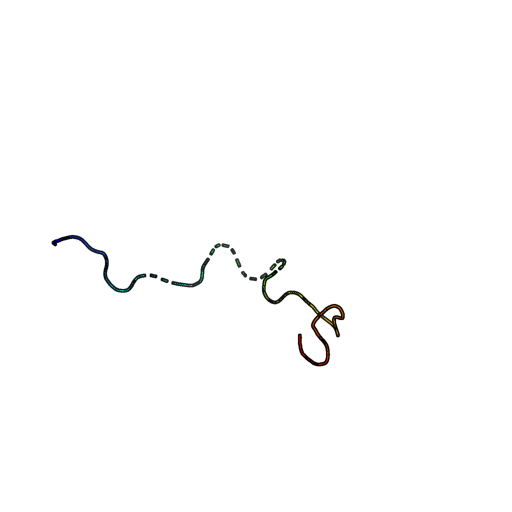 ? -26.064 -16.964 0.346 1.00 0.00 28 LEU A O 17
ATOM 10217 N N . GLY A 1 29 ? -24.571 -16.318 -1.225 1.00 0.00 29 GLY A N 17
ATOM 10218 C CA . GLY A 1 29 ? -25.091 -17.212 -2.246 1.00 0.00 29 GLY A CA 17
ATOM 10219 C C . GLY A 1 29 ? -24.043 -17.476 -3.329 1.00 0.00 29 GLY A C 17
ATOM 10220 O O . GLY A 1 29 ? -23.119 -18.281 -3.199 1.00 0.00 29 GLY A O 17
ATOM 10224 N N . PRO A 1 30 ? -24.197 -16.755 -4.458 1.00 0.00 30 PRO A N 17
ATOM 10225 C CA . PRO A 1 30 ? -23.367 -16.999 -5.667 1.00 0.00 30 PRO A CA 17
ATOM 10226 C C . PRO A 1 30 ? -21.811 -16.906 -5.511 1.00 0.00 30 PRO A C 17
ATOM 10227 O O . PRO A 1 30 ? -21.295 -16.028 -6.200 1.00 0.00 30 PRO A O 17
ATOM 10238 N N . ALA A 1 31 ? -21.142 -17.719 -4.705 1.00 0.00 31 ALA A N 17
ATOM 10239 C CA . ALA A 1 31 ? -19.698 -17.623 -4.577 1.00 0.00 31 ALA A CA 17
ATOM 10240 C C . ALA A 1 31 ? -19.272 -18.195 -3.223 1.00 0.00 31 ALA A C 17
ATOM 10241 O O . ALA A 1 31 ? -18.116 -18.578 -3.043 1.00 0.00 31 ALA A O 17
ATOM 10248 N N . TRP A 1 32 ? -20.226 -18.234 -2.306 1.00 0.00 32 TRP A N 17
ATOM 10249 C CA . TRP A 1 32 ? -19.964 -18.753 -0.974 1.00 0.00 32 TRP A CA 17
ATOM 10250 C C . TRP A 1 32 ? -21.056 -19.771 -0.640 1.00 0.00 32 TRP A C 17
ATOM 10251 O O . TRP A 1 32 ? -21.569 -20.450 -1.528 1.00 0.00 32 TRP A O 17
ATOM 10272 N N . GLY A 1 33 ? -21.379 -19.846 0.643 1.00 0.00 33 GLY A N 17
ATOM 10273 C CA . GLY A 1 33 ? -22.400 -20.770 1.105 1.00 0.00 33 GLY A CA 17
ATOM 10274 C C . GLY A 1 33 ? -21.865 -21.660 2.229 1.00 0.00 33 GLY A C 17
ATOM 10275 O O . GLY A 1 33 ? -20.790 -22.245 2.104 1.00 0.00 33 GLY A O 17
ATOM 10279 N N . GLY A 1 34 ? -22.640 -21.736 3.301 1.00 0.00 34 GLY A N 17
ATOM 10280 C CA . GLY A 1 34 ? -22.258 -22.544 4.446 1.00 0.00 34 GLY A CA 17
ATOM 10281 C C . GLY A 1 34 ? -21.200 -21.833 5.291 1.00 0.00 34 GLY A C 17
ATOM 10282 O O . GLY A 1 34 ? -20.142 -21.462 4.786 1.00 0.00 34 GLY A O 17
ATOM 10286 N N . ARG A 1 35 ? -21.523 -21.663 6.566 1.00 0.00 35 ARG A N 17
ATOM 10287 C CA . ARG A 1 35 ? -20.614 -21.002 7.487 1.00 0.00 35 ARG A CA 17
ATOM 10288 C C . ARG A 1 35 ? -19.991 -19.771 6.825 1.00 0.00 35 ARG A C 17
ATOM 10289 O O . ARG A 1 35 ? -18.823 -19.792 6.440 1.00 0.00 35 ARG A O 17
ATOM 10310 N N . CYS A 1 36 ? -20.798 -18.726 6.715 1.00 0.00 36 CYS A N 17
ATOM 10311 C CA . CYS A 1 36 ? -20.341 -17.488 6.107 1.00 0.00 36 CYS A CA 17
ATOM 10312 C C . CYS A 1 36 ? -19.376 -16.805 7.077 1.00 0.00 36 CYS A C 17
ATOM 10313 O O . CYS A 1 36 ? -18.988 -17.390 8.088 1.00 0.00 36 CYS A O 17
ATOM 10320 N N . TRP A 1 1 ? 22.958 13.773 -13.819 1.00 0.00 1 TRP A N 18
ATOM 10321 C CA . TRP A 1 1 ? 23.440 15.140 -13.731 1.00 0.00 1 TRP A CA 18
ATOM 10322 C C . TRP A 1 1 ? 22.537 15.898 -12.756 1.00 0.00 1 TRP A C 18
ATOM 10323 O O . TRP A 1 1 ? 21.737 16.736 -13.169 1.00 0.00 1 TRP A O 18
ATOM 10344 N N . GLU A 1 2 ? 22.697 15.577 -11.481 1.00 0.00 2 GLU A N 18
ATOM 10345 C CA . GLU A 1 2 ? 21.906 16.218 -10.443 1.00 0.00 2 GLU A CA 18
ATOM 10346 C C . GLU A 1 2 ? 20.465 16.414 -10.920 1.00 0.00 2 GLU A C 18
ATOM 10347 O O . GLU A 1 2 ? 20.135 17.447 -11.500 1.00 0.00 2 GLU A O 18
ATOM 10359 N N . TRP A 1 3 ? 19.646 15.407 -10.656 1.00 0.00 3 TRP A N 18
ATOM 10360 C CA . TRP A 1 3 ? 18.248 15.456 -11.050 1.00 0.00 3 TRP A CA 18
ATOM 10361 C C . TRP A 1 3 ? 17.405 14.991 -9.861 1.00 0.00 3 TRP A C 18
ATOM 10362 O O . TRP A 1 3 ? 16.621 14.042 -9.915 1.00 0.00 3 TRP A O 18
ATOM 10383 N N . PRO A 1 4 ? 17.577 15.700 -8.728 1.00 0.00 4 PRO A N 18
ATOM 10384 C CA . PRO A 1 4 ? 16.960 15.289 -7.440 1.00 0.00 4 PRO A CA 18
ATOM 10385 C C . PRO A 1 4 ? 15.395 15.278 -7.356 1.00 0.00 4 PRO A C 18
ATOM 10386 O O . PRO A 1 4 ? 14.958 15.464 -6.221 1.00 0.00 4 PRO A O 18
ATOM 10397 N N . TRP A 1 5 ? 14.640 15.079 -8.426 1.00 0.00 5 TRP A N 18
ATOM 10398 C CA . TRP A 1 5 ? 13.191 15.066 -8.329 1.00 0.00 5 TRP A CA 18
ATOM 10399 C C . TRP A 1 5 ? 12.721 13.617 -8.473 1.00 0.00 5 TRP A C 18
ATOM 10400 O O . TRP A 1 5 ? 12.998 12.783 -7.613 1.00 0.00 5 TRP A O 18
ATOM 10421 N N . ASN A 1 6 ? 12.016 13.362 -9.566 1.00 0.00 6 ASN A N 18
ATOM 10422 C CA . ASN A 1 6 ? 11.505 12.029 -9.833 1.00 0.00 6 ASN A CA 18
ATOM 10423 C C . ASN A 1 6 ? 10.599 11.594 -8.680 1.00 0.00 6 ASN A C 18
ATOM 10424 O O . ASN A 1 6 ? 11.028 10.862 -7.789 1.00 0.00 6 ASN A O 18
ATOM 10435 N N . ARG A 1 7 ? 9.360 12.064 -8.733 1.00 0.00 7 ARG A N 18
ATOM 10436 C CA . ARG A 1 7 ? 8.390 11.733 -7.703 1.00 0.00 7 ARG A CA 18
ATOM 10437 C C . ARG A 1 7 ? 7.762 10.367 -7.985 1.00 0.00 7 ARG A C 18
ATOM 10438 O O . ARG A 1 7 ? 6.543 10.252 -8.103 1.00 0.00 7 ARG A O 18
ATOM 10459 N N . LYS A 1 8 ? 8.623 9.365 -8.085 1.00 0.00 8 LYS A N 18
ATOM 10460 C CA . LYS A 1 8 ? 8.169 8.011 -8.350 1.00 0.00 8 LYS A CA 18
ATOM 10461 C C . LYS A 1 8 ? 8.813 7.054 -7.345 1.00 0.00 8 LYS A C 18
ATOM 10462 O O . LYS A 1 8 ? 9.754 6.313 -7.636 1.00 0.00 8 LYS A O 18
ATOM 10496 N N . THR A 1 10 ? 9.203 4.100 -4.035 1.00 0.00 10 THR A N 18
ATOM 10497 C CA . THR A 1 10 ? 9.106 2.651 -3.977 1.00 0.00 10 THR A CA 18
ATOM 10498 C C . THR A 1 10 ? 7.639 2.215 -3.991 1.00 0.00 10 THR A C 18
ATOM 10499 O O . THR A 1 10 ? 6.738 3.049 -3.918 1.00 0.00 10 THR A O 18
ATOM 10510 N N . LYS A 1 11 ? 7.446 0.907 -4.085 1.00 0.00 11 LYS A N 18
ATOM 10511 C CA . LYS A 1 11 ? 6.103 0.350 -4.110 1.00 0.00 11 LYS A CA 18
ATOM 10512 C C . LYS A 1 11 ? 5.710 -0.083 -2.696 1.00 0.00 11 LYS A C 18
ATOM 10513 O O . LYS A 1 11 ? 5.426 -1.257 -2.459 1.00 0.00 11 LYS A O 18
ATOM 10532 N N . PHE A 1 12 ? 5.707 0.886 -1.793 1.00 0.00 12 PHE A N 18
ATOM 10533 C CA . PHE A 1 12 ? 5.353 0.619 -0.409 1.00 0.00 12 PHE A CA 18
ATOM 10534 C C . PHE A 1 12 ? 4.134 -0.302 -0.323 1.00 0.00 12 PHE A C 18
ATOM 10535 O O . PHE A 1 12 ? 3.432 -0.576 -1.299 1.00 0.00 12 PHE A O 18
ATOM 10567 N N . ILE A 1 14 ? 0.634 -2.215 0.230 1.00 0.00 14 ILE A N 18
ATOM 10568 C CA . ILE A 1 14 ? -0.786 -2.001 0.010 1.00 0.00 14 ILE A CA 18
ATOM 10569 C C . ILE A 1 14 ? -1.509 -1.981 1.358 1.00 0.00 14 ILE A C 18
ATOM 10570 O O . ILE A 1 14 ? -1.313 -2.827 2.235 1.00 0.00 14 ILE A O 18
ATOM 10601 N N . SER A 1 16 ? -4.064 -1.754 4.749 1.00 0.00 16 SER A N 18
ATOM 10602 C CA . SER A 1 16 ? -4.812 -2.760 5.483 1.00 0.00 16 SER A CA 18
ATOM 10603 C C . SER A 1 16 ? -6.248 -2.831 4.957 1.00 0.00 16 SER A C 18
ATOM 10604 O O . SER A 1 16 ? -6.775 -3.884 4.589 1.00 0.00 16 SER A O 18
ATOM 10627 N N . ASN A 1 18 ? -9.620 -2.895 3.042 1.00 0.00 18 ASN A N 18
ATOM 10628 C CA . ASN A 1 18 ? -10.190 -3.301 1.769 1.00 0.00 18 ASN A CA 18
ATOM 10629 C C . ASN A 1 18 ? -11.513 -2.566 1.549 1.00 0.00 18 ASN A C 18
ATOM 10630 O O . ASN A 1 18 ? -12.103 -1.964 2.451 1.00 0.00 18 ASN A O 18
ATOM 10656 N N . ARG A 1 20 ? -14.881 -1.174 1.418 1.00 0.00 20 ARG A N 18
ATOM 10657 C CA . ARG A 1 20 ? -16.160 -1.210 2.107 1.00 0.00 20 ARG A CA 18
ATOM 10658 C C . ARG A 1 20 ? -16.469 -2.633 2.578 1.00 0.00 20 ARG A C 18
ATOM 10659 O O . ARG A 1 20 ? -17.598 -3.103 2.443 1.00 0.00 20 ARG A O 18
ATOM 10680 N N . ASP A 1 21 ? -15.446 -3.278 3.120 1.00 0.00 21 ASP A N 18
ATOM 10681 C CA . ASP A 1 21 ? -15.596 -4.637 3.611 1.00 0.00 21 ASP A CA 18
ATOM 10682 C C . ASP A 1 21 ? -15.886 -4.604 5.113 1.00 0.00 21 ASP A C 18
ATOM 10683 O O . ASP A 1 21 ? -14.987 -4.364 5.917 1.00 0.00 21 ASP A O 18
ATOM 10692 N N . LYS A 1 22 ? -17.145 -4.848 5.445 1.00 0.00 22 LYS A N 18
ATOM 10693 C CA . LYS A 1 22 ? -17.564 -4.849 6.836 1.00 0.00 22 LYS A CA 18
ATOM 10694 C C . LYS A 1 22 ? -17.277 -3.478 7.452 1.00 0.00 22 LYS A C 18
ATOM 10695 O O . LYS A 1 22 ? -17.013 -3.375 8.649 1.00 0.00 22 LYS A O 18
ATOM 10714 N N . TRP A 1 23 ? -17.337 -2.460 6.606 1.00 0.00 23 TRP A N 18
ATOM 10715 C CA . TRP A 1 23 ? -17.086 -1.100 7.052 1.00 0.00 23 TRP A CA 18
ATOM 10716 C C . TRP A 1 23 ? -18.308 -0.629 7.844 1.00 0.00 23 TRP A C 18
ATOM 10717 O O . TRP A 1 23 ? -19.243 -1.398 8.064 1.00 0.00 23 TRP A O 18
ATOM 10738 N N . CYS A 1 24 ? -18.261 0.631 8.249 1.00 0.00 24 CYS A N 18
ATOM 10739 C CA . CYS A 1 24 ? -19.351 1.214 9.011 1.00 0.00 24 CYS A CA 18
ATOM 10740 C C . CYS A 1 24 ? -18.871 2.542 9.600 1.00 0.00 24 CYS A C 18
ATOM 10741 O O . CYS A 1 24 ? -17.805 2.604 10.211 1.00 0.00 24 CYS A O 18
ATOM 10748 N N . ARG A 1 25 ? -19.681 3.571 9.395 1.00 0.00 25 ARG A N 18
ATOM 10749 C CA . ARG A 1 25 ? -19.352 4.893 9.898 1.00 0.00 25 ARG A CA 18
ATOM 10750 C C . ARG A 1 25 ? -18.915 4.811 11.362 1.00 0.00 25 ARG A C 18
ATOM 10751 O O . ARG A 1 25 ? -18.268 5.723 11.873 1.00 0.00 25 ARG A O 18
ATOM 10772 N N . LEU A 1 26 ? -19.288 3.709 11.996 1.00 0.00 26 LEU A N 18
ATOM 10773 C CA . LEU A 1 26 ? -18.944 3.495 13.392 1.00 0.00 26 LEU A CA 18
ATOM 10774 C C . LEU A 1 26 ? -17.762 2.527 13.478 1.00 0.00 26 LEU A C 18
ATOM 10775 O O . LEU A 1 26 ? -17.120 2.234 12.471 1.00 0.00 26 LEU A O 18
ATOM 10791 N N . ASN A 1 27 ? -17.512 2.058 14.692 1.00 0.00 27 ASN A N 18
ATOM 10792 C CA . ASN A 1 27 ? -16.418 1.129 14.923 1.00 0.00 27 ASN A CA 18
ATOM 10793 C C . ASN A 1 27 ? -16.949 -0.305 14.853 1.00 0.00 27 ASN A C 18
ATOM 10794 O O . ASN A 1 27 ? -17.825 -0.685 15.630 1.00 0.00 27 ASN A O 18
ATOM 10805 N N . LEU A 1 28 ? -16.399 -1.061 13.916 1.00 0.00 28 LEU A N 18
ATOM 10806 C CA . LEU A 1 28 ? -16.806 -2.444 13.734 1.00 0.00 28 LEU A CA 18
ATOM 10807 C C . LEU A 1 28 ? -15.971 -3.342 14.649 1.00 0.00 28 LEU A C 18
ATOM 10808 O O . LEU A 1 28 ? -15.312 -2.856 15.567 1.00 0.00 28 LEU A O 18
ATOM 10824 N N . GLY A 1 29 ? -16.025 -4.635 14.367 1.00 0.00 29 GLY A N 18
ATOM 10825 C CA . GLY A 1 29 ? -15.282 -5.604 15.153 1.00 0.00 29 GLY A CA 18
ATOM 10826 C C . GLY A 1 29 ? -16.148 -6.180 16.276 1.00 0.00 29 GLY A C 18
ATOM 10827 O O . GLY A 1 29 ? -17.249 -6.699 16.086 1.00 0.00 29 GLY A O 18
ATOM 10831 N N . PRO A 1 30 ? -15.619 -6.081 17.512 1.00 0.00 30 PRO A N 18
ATOM 10832 C CA . PRO A 1 30 ? -16.249 -6.728 18.692 1.00 0.00 30 PRO A CA 18
ATOM 10833 C C . PRO A 1 30 ? -17.777 -6.472 18.930 1.00 0.00 30 PRO A C 18
ATOM 10834 O O . PRO A 1 30 ? -18.025 -5.914 19.998 1.00 0.00 30 PRO A O 18
ATOM 10845 N N . ALA A 1 31 ? -18.692 -6.841 18.045 1.00 0.00 31 ALA A N 18
ATOM 10846 C CA . ALA A 1 31 ? -20.105 -6.602 18.285 1.00 0.00 31 ALA A CA 18
ATOM 10847 C C . ALA A 1 31 ? -20.826 -6.445 16.946 1.00 0.00 31 ALA A C 18
ATOM 10848 O O . ALA A 1 31 ? -22.054 -6.396 16.900 1.00 0.00 31 ALA A O 18
ATOM 10855 N N . TRP A 1 32 ? -20.033 -6.371 15.887 1.00 0.00 32 TRP A N 18
ATOM 10856 C CA . TRP A 1 32 ? -20.580 -6.221 14.550 1.00 0.00 32 TRP A CA 18
ATOM 10857 C C . TRP A 1 32 ? -20.329 -7.523 13.787 1.00 0.00 32 TRP A C 18
ATOM 10858 O O . TRP A 1 32 ? -20.176 -8.583 14.394 1.00 0.00 32 TRP A O 18
ATOM 10879 N N . GLY A 1 33 ? -20.294 -7.403 12.468 1.00 0.00 33 GLY A N 18
ATOM 10880 C CA . GLY A 1 33 ? -20.065 -8.557 11.617 1.00 0.00 33 GLY A CA 18
ATOM 10881 C C . GLY A 1 33 ? -20.831 -8.428 10.299 1.00 0.00 33 GLY A C 18
ATOM 10882 O O . GLY A 1 33 ? -20.643 -7.464 9.559 1.00 0.00 33 GLY A O 18
ATOM 10886 N N . GLY A 1 34 ? -21.681 -9.413 10.046 1.00 0.00 34 GLY A N 18
ATOM 10887 C CA . GLY A 1 34 ? -22.476 -9.421 8.831 1.00 0.00 34 GLY A CA 18
ATOM 10888 C C . GLY A 1 34 ? -21.814 -8.583 7.736 1.00 0.00 34 GLY A C 18
ATOM 10889 O O . GLY A 1 34 ? -20.878 -9.038 7.081 1.00 0.00 34 GLY A O 18
ATOM 10893 N N . ARG A 1 35 ? -22.327 -7.372 7.571 1.00 0.00 35 ARG A N 18
ATOM 10894 C CA . ARG A 1 35 ? -21.797 -6.465 6.566 1.00 0.00 35 ARG A CA 18
ATOM 10895 C C . ARG A 1 35 ? -22.675 -5.216 6.463 1.00 0.00 35 ARG A C 18
ATOM 10896 O O . ARG A 1 35 ? -23.865 -5.313 6.171 1.00 0.00 35 ARG A O 18
ATOM 10917 N N . CYS A 1 36 ? -22.053 -4.073 6.709 1.00 0.00 36 CYS A N 18
ATOM 10918 C CA . CYS A 1 36 ? -22.762 -2.806 6.646 1.00 0.00 36 CYS A CA 18
ATOM 10919 C C . CYS A 1 36 ? -23.695 -2.838 5.435 1.00 0.00 36 CYS A C 18
ATOM 10920 O O . CYS A 1 36 ? -24.608 -2.019 5.328 1.00 0.00 36 CYS A O 18
ATOM 10927 N N . TRP A 1 1 ? 17.448 -5.675 -16.778 1.00 0.00 1 TRP A N 19
ATOM 10928 C CA . TRP A 1 1 ? 18.181 -6.663 -16.007 1.00 0.00 1 TRP A CA 19
ATOM 10929 C C . TRP A 1 1 ? 18.166 -7.979 -16.788 1.00 0.00 1 TRP A C 19
ATOM 10930 O O . TRP A 1 1 ? 17.614 -8.976 -16.323 1.00 0.00 1 TRP A O 19
ATOM 10951 N N . GLU A 1 2 ? 18.779 -7.940 -17.962 1.00 0.00 2 GLU A N 19
ATOM 10952 C CA . GLU A 1 2 ? 18.842 -9.116 -18.813 1.00 0.00 2 GLU A CA 19
ATOM 10953 C C . GLU A 1 2 ? 17.511 -9.869 -18.777 1.00 0.00 2 GLU A C 19
ATOM 10954 O O . GLU A 1 2 ? 17.485 -11.080 -18.567 1.00 0.00 2 GLU A O 19
ATOM 10966 N N . TRP A 1 3 ? 16.439 -9.120 -18.988 1.00 0.00 3 TRP A N 19
ATOM 10967 C CA . TRP A 1 3 ? 15.107 -9.702 -18.983 1.00 0.00 3 TRP A CA 19
ATOM 10968 C C . TRP A 1 3 ? 14.818 -10.208 -17.569 1.00 0.00 3 TRP A C 19
ATOM 10969 O O . TRP A 1 3 ? 15.687 -10.640 -16.810 1.00 0.00 3 TRP A O 19
ATOM 10990 N N . PRO A 1 4 ? 13.523 -10.152 -17.197 1.00 0.00 4 PRO A N 19
ATOM 10991 C CA . PRO A 1 4 ? 13.089 -10.451 -15.808 1.00 0.00 4 PRO A CA 19
ATOM 10992 C C . PRO A 1 4 ? 13.299 -11.912 -15.281 1.00 0.00 4 PRO A C 19
ATOM 10993 O O . PRO A 1 4 ? 12.321 -12.642 -15.440 1.00 0.00 4 PRO A O 19
ATOM 11004 N N . TRP A 1 5 ? 14.435 -12.294 -14.717 1.00 0.00 5 TRP A N 19
ATOM 11005 C CA . TRP A 1 5 ? 14.610 -13.651 -14.229 1.00 0.00 5 TRP A CA 19
ATOM 11006 C C . TRP A 1 5 ? 14.497 -13.623 -12.704 1.00 0.00 5 TRP A C 19
ATOM 11007 O O . TRP A 1 5 ? 13.428 -13.346 -12.162 1.00 0.00 5 TRP A O 19
ATOM 11028 N N . ASN A 1 6 ? 15.615 -13.913 -12.054 1.00 0.00 6 ASN A N 19
ATOM 11029 C CA . ASN A 1 6 ? 15.655 -13.924 -10.601 1.00 0.00 6 ASN A CA 19
ATOM 11030 C C . ASN A 1 6 ? 16.029 -12.530 -10.095 1.00 0.00 6 ASN A C 19
ATOM 11031 O O . ASN A 1 6 ? 16.902 -12.390 -9.239 1.00 0.00 6 ASN A O 19
ATOM 11042 N N . ARG A 1 7 ? 15.353 -11.533 -10.646 1.00 0.00 7 ARG A N 19
ATOM 11043 C CA . ARG A 1 7 ? 15.603 -10.155 -10.261 1.00 0.00 7 ARG A CA 19
ATOM 11044 C C . ARG A 1 7 ? 14.333 -9.318 -10.425 1.00 0.00 7 ARG A C 19
ATOM 11045 O O . ARG A 1 7 ? 14.270 -8.441 -11.285 1.00 0.00 7 ARG A O 19
ATOM 11066 N N . LYS A 1 8 ? 13.351 -9.619 -9.588 1.00 0.00 8 LYS A N 19
ATOM 11067 C CA . LYS A 1 8 ? 12.087 -8.906 -9.629 1.00 0.00 8 LYS A CA 19
ATOM 11068 C C . LYS A 1 8 ? 12.239 -7.564 -8.911 1.00 0.00 8 LYS A C 19
ATOM 11069 O O . LYS A 1 8 ? 13.159 -7.327 -8.124 1.00 0.00 8 LYS A O 19
ATOM 11103 N N . THR A 1 10 ? 11.079 -3.844 -6.734 1.00 0.00 10 THR A N 19
ATOM 11104 C CA . THR A 1 10 ? 10.867 -3.559 -5.325 1.00 0.00 10 THR A CA 19
ATOM 11105 C C . THR A 1 10 ? 9.384 -3.693 -4.972 1.00 0.00 10 THR A C 19
ATOM 11106 O O . THR A 1 10 ? 8.559 -3.977 -5.839 1.00 0.00 10 THR A O 19
ATOM 11117 N N . LYS A 1 11 ? 9.091 -3.483 -3.696 1.00 0.00 11 LYS A N 19
ATOM 11118 C CA . LYS A 1 11 ? 7.723 -3.577 -3.218 1.00 0.00 11 LYS A CA 19
ATOM 11119 C C . LYS A 1 11 ? 7.462 -2.457 -2.209 1.00 0.00 11 LYS A C 19
ATOM 11120 O O . LYS A 1 11 ? 8.326 -2.137 -1.394 1.00 0.00 11 LYS A O 19
ATOM 11139 N N . PHE A 1 12 ? 6.266 -1.891 -2.297 1.00 0.00 12 PHE A N 19
ATOM 11140 C CA . PHE A 1 12 ? 5.882 -0.813 -1.402 1.00 0.00 12 PHE A CA 19
ATOM 11141 C C . PHE A 1 12 ? 4.587 -1.152 -0.661 1.00 0.00 12 PHE A C 19
ATOM 11142 O O . PHE A 1 12 ? 3.915 -2.155 -0.913 1.00 0.00 12 PHE A O 19
ATOM 11174 N N . ILE A 1 14 ? 0.831 -1.375 1.097 1.00 0.00 14 ILE A N 19
ATOM 11175 C CA . ILE A 1 14 ? -0.557 -1.443 0.672 1.00 0.00 14 ILE A CA 19
ATOM 11176 C C . ILE A 1 14 ? -1.466 -1.366 1.900 1.00 0.00 14 ILE A C 19
ATOM 11177 O O . ILE A 1 14 ? -1.263 -2.019 2.926 1.00 0.00 14 ILE A O 19
ATOM 11208 N N . SER A 1 16 ? -4.446 -1.140 4.896 1.00 0.00 16 SER A N 19
ATOM 11209 C CA . SER A 1 16 ? -5.104 -2.149 5.708 1.00 0.00 16 SER A CA 19
ATOM 11210 C C . SER A 1 16 ? -6.461 -2.508 5.101 1.00 0.00 16 SER A C 19
ATOM 11211 O O . SER A 1 16 ? -6.790 -3.666 4.835 1.00 0.00 16 SER A O 19
ATOM 11234 N N . ASN A 1 18 ? -9.957 -2.997 2.892 1.00 0.00 18 ASN A N 19
ATOM 11235 C CA . ASN A 1 18 ? -10.343 -3.571 1.614 1.00 0.00 18 ASN A CA 19
ATOM 11236 C C . ASN A 1 18 ? -11.480 -4.572 1.830 1.00 0.00 18 ASN A C 19
ATOM 11237 O O . ASN A 1 18 ? -12.535 -4.534 1.194 1.00 0.00 18 ASN A O 19
ATOM 11263 N N . ARG A 1 20 ? -14.541 -6.484 2.655 1.00 0.00 20 ARG A N 19
ATOM 11264 C CA . ARG A 1 20 ? -15.943 -6.322 2.998 1.00 0.00 20 ARG A CA 19
ATOM 11265 C C . ARG A 1 20 ? -16.132 -5.101 3.900 1.00 0.00 20 ARG A C 19
ATOM 11266 O O . ARG A 1 20 ? -17.006 -5.093 4.765 1.00 0.00 20 ARG A O 19
ATOM 11287 N N . ASP A 1 21 ? -15.298 -4.098 3.666 1.00 0.00 21 ASP A N 19
ATOM 11288 C CA . ASP A 1 21 ? -15.362 -2.874 4.447 1.00 0.00 21 ASP A CA 19
ATOM 11289 C C . ASP A 1 21 ? -16.754 -2.257 4.306 1.00 0.00 21 ASP A C 19
ATOM 11290 O O . ASP A 1 21 ? -17.728 -2.963 4.050 1.00 0.00 21 ASP A O 19
ATOM 11299 N N . LYS A 1 22 ? -16.805 -0.944 4.478 1.00 0.00 22 LYS A N 19
ATOM 11300 C CA . LYS A 1 22 ? -18.063 -0.223 4.373 1.00 0.00 22 LYS A CA 19
ATOM 11301 C C . LYS A 1 22 ? -18.559 -0.281 2.928 1.00 0.00 22 LYS A C 19
ATOM 11302 O O . LYS A 1 22 ? -18.794 0.755 2.306 1.00 0.00 22 LYS A O 19
ATOM 11321 N N . TRP A 1 23 ? -18.705 -1.502 2.435 1.00 0.00 23 TRP A N 19
ATOM 11322 C CA . TRP A 1 23 ? -19.171 -1.709 1.074 1.00 0.00 23 TRP A CA 19
ATOM 11323 C C . TRP A 1 23 ? -20.701 -1.717 1.092 1.00 0.00 23 TRP A C 19
ATOM 11324 O O . TRP A 1 23 ? -21.313 -1.591 2.153 1.00 0.00 23 TRP A O 19
ATOM 11345 N N . CYS A 1 24 ? -21.275 -1.864 -0.092 1.00 0.00 24 CYS A N 19
ATOM 11346 C CA . CYS A 1 24 ? -22.722 -1.890 -0.225 1.00 0.00 24 CYS A CA 19
ATOM 11347 C C . CYS A 1 24 ? -23.225 -0.447 -0.276 1.00 0.00 24 CYS A C 19
ATOM 11348 O O . CYS A 1 24 ? -22.449 0.478 -0.511 1.00 0.00 24 CYS A O 19
ATOM 11355 N N . ARG A 1 25 ? -24.523 -0.298 -0.052 1.00 0.00 25 ARG A N 19
ATOM 11356 C CA . ARG A 1 25 ? -25.139 1.018 -0.069 1.00 0.00 25 ARG A CA 19
ATOM 11357 C C . ARG A 1 25 ? -24.305 2.006 0.749 1.00 0.00 25 ARG A C 19
ATOM 11358 O O . ARG A 1 25 ? -24.538 3.212 0.696 1.00 0.00 25 ARG A O 19
ATOM 11379 N N . LEU A 1 26 ? -23.350 1.457 1.485 1.00 0.00 26 LEU A N 19
ATOM 11380 C CA . LEU A 1 26 ? -22.480 2.275 2.314 1.00 0.00 26 LEU A CA 19
ATOM 11381 C C . LEU A 1 26 ? -21.793 3.327 1.440 1.00 0.00 26 LEU A C 19
ATOM 11382 O O . LE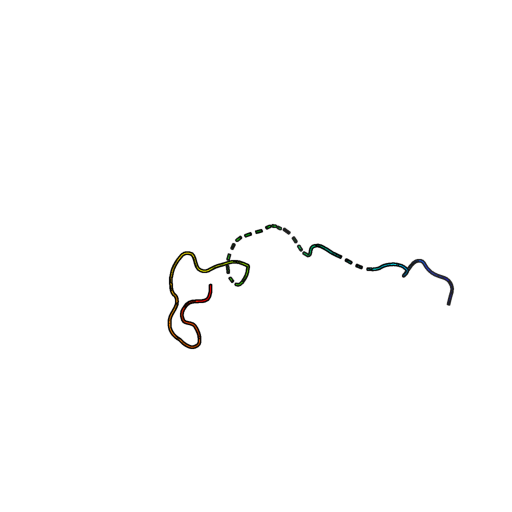U A 1 26 ? -22.206 3.561 0.305 1.00 0.00 26 LEU A O 19
ATOM 11398 N N . ASN A 1 27 ? -20.759 3.933 2.004 1.00 0.00 27 ASN A N 19
ATOM 11399 C CA . ASN A 1 27 ? -20.011 4.955 1.290 1.00 0.00 27 ASN A CA 19
ATOM 11400 C C . ASN A 1 27 ? -19.259 4.309 0.125 1.00 0.00 27 ASN A C 19
ATOM 11401 O O . ASN A 1 27 ? -18.030 4.351 0.076 1.00 0.00 27 ASN A O 19
ATOM 11412 N N . LEU A 1 28 ? -20.027 3.728 -0.785 1.00 0.00 28 LEU A N 19
ATOM 11413 C CA . LEU A 1 28 ? -19.447 3.075 -1.947 1.00 0.00 28 LEU A CA 19
ATOM 11414 C C . LEU A 1 28 ? -19.633 3.969 -3.174 1.00 0.00 28 LEU A C 19
ATOM 11415 O O . LEU A 1 28 ? -19.742 5.188 -3.049 1.00 0.00 28 LEU A O 19
ATOM 11431 N N . GLY A 1 29 ? -19.664 3.328 -4.334 1.00 0.00 29 GLY A N 19
ATOM 11432 C CA . GLY A 1 29 ? -19.835 4.050 -5.583 1.00 0.00 29 GLY A CA 19
ATOM 11433 C C . GLY A 1 29 ? -19.773 3.097 -6.779 1.00 0.00 29 GLY A C 19
ATOM 11434 O O . GLY A 1 29 ? -20.676 2.311 -7.070 1.00 0.00 29 GLY A O 19
ATOM 11438 N N . PRO A 1 30 ? -18.642 3.174 -7.509 1.00 0.00 30 PRO A N 19
ATOM 11439 C CA . PRO A 1 30 ? -18.481 2.439 -8.791 1.00 0.00 30 PRO A CA 19
ATOM 11440 C C . PRO A 1 30 ? -18.793 0.902 -8.791 1.00 0.00 30 PRO A C 19
ATOM 11441 O O . PRO A 1 30 ? -17.813 0.199 -9.029 1.00 0.00 30 PRO A O 19
ATOM 11452 N N . ALA A 1 31 ? -20.012 0.438 -8.558 1.00 0.00 31 ALA A N 19
ATOM 11453 C CA . ALA A 1 31 ? -20.284 -0.988 -8.569 1.00 0.00 31 ALA A CA 19
ATOM 11454 C C . ALA A 1 31 ? -21.515 -1.275 -7.706 1.00 0.00 31 ALA A C 19
ATOM 11455 O O . ALA A 1 31 ? -22.158 -2.312 -7.861 1.00 0.00 31 ALA A O 19
ATOM 11462 N N . TRP A 1 32 ? -21.803 -0.338 -6.814 1.00 0.00 32 TRP A N 19
ATOM 11463 C CA . TRP A 1 32 ? -22.944 -0.477 -5.926 1.00 0.00 32 TRP A CA 19
ATOM 11464 C C . TRP A 1 32 ? -23.815 0.772 -6.077 1.00 0.00 32 TRP A C 19
ATOM 11465 O O . TRP A 1 32 ? -23.893 1.353 -7.157 1.00 0.00 32 TRP A O 19
ATOM 11486 N N . GLY A 1 33 ? -24.448 1.149 -4.975 1.00 0.00 33 GLY A N 19
ATOM 11487 C CA . GLY A 1 33 ? -25.310 2.319 -4.970 1.00 0.00 33 GLY A CA 19
ATOM 11488 C C . GLY A 1 33 ? -26.779 1.918 -5.119 1.00 0.00 33 GLY A C 19
ATOM 11489 O O . GLY A 1 33 ? -27.136 1.183 -6.040 1.00 0.00 33 GLY A O 19
ATOM 11493 N N . GLY A 1 34 ? -27.592 2.418 -4.201 1.00 0.00 34 GLY A N 19
ATOM 11494 C CA . GLY A 1 34 ? -29.015 2.122 -4.219 1.00 0.00 34 GLY A CA 19
ATOM 11495 C C . GLY A 1 34 ? -29.473 1.551 -2.876 1.00 0.00 34 GLY A C 19
ATOM 11496 O O . GLY A 1 34 ? -30.020 2.273 -2.045 1.00 0.00 34 GLY A O 19
ATOM 11500 N N . ARG A 1 35 ? -29.232 0.259 -2.706 1.00 0.00 35 ARG A N 19
ATOM 11501 C CA . ARG A 1 35 ? -29.613 -0.418 -1.477 1.00 0.00 35 ARG A CA 19
ATOM 11502 C C . ARG A 1 35 ? -28.466 -1.300 -0.980 1.00 0.00 35 ARG A C 19
ATOM 11503 O O . ARG A 1 35 ? -27.543 -1.608 -1.732 1.00 0.00 35 ARG A O 19
ATOM 11524 N N . CYS A 1 36 ? -28.562 -1.682 0.285 1.00 0.00 36 CYS A N 19
ATOM 11525 C CA . CYS A 1 36 ? -27.544 -2.523 0.892 1.00 0.00 36 CYS A CA 19
ATOM 11526 C C . CYS A 1 36 ? -28.090 -3.950 0.981 1.00 0.00 36 CYS A C 19
ATOM 11527 O O . CYS A 1 36 ? -28.649 -4.466 0.014 1.00 0.00 36 CYS A O 19
ATOM 11534 N N . TRP A 1 1 ? 32.721 2.673 -0.038 1.00 0.00 1 TRP A N 20
ATOM 11535 C CA . TRP A 1 1 ? 32.633 4.005 -0.609 1.00 0.00 1 TRP A CA 20
ATOM 11536 C C . TRP A 1 1 ? 31.404 4.696 -0.013 1.00 0.00 1 TRP A C 20
ATOM 11537 O O . TRP A 1 1 ? 30.434 4.036 0.353 1.00 0.00 1 TRP A O 20
ATOM 11558 N N . GLU A 1 2 ? 31.487 6.016 0.065 1.00 0.00 2 GLU A N 20
ATOM 11559 C CA . GLU A 1 2 ? 30.395 6.803 0.611 1.00 0.00 2 GLU A CA 20
ATOM 11560 C C . GLU A 1 2 ? 29.531 7.368 -0.519 1.00 0.00 2 GLU A C 20
ATOM 11561 O O . GLU A 1 2 ? 30.054 7.871 -1.512 1.00 0.00 2 GLU A O 20
ATOM 11573 N N . TRP A 1 3 ? 28.224 7.265 -0.330 1.00 0.00 3 TRP A N 20
ATOM 11574 C CA . TRP A 1 3 ? 27.283 7.759 -1.321 1.00 0.00 3 TRP A CA 20
ATOM 11575 C C . TRP A 1 3 ? 26.015 8.203 -0.589 1.00 0.00 3 TRP A C 20
ATOM 11576 O O . TRP A 1 3 ? 24.890 7.780 -0.862 1.00 0.00 3 TRP A O 20
ATOM 11597 N N . PRO A 1 4 ? 26.210 9.104 0.393 1.00 0.00 4 PRO A N 20
ATOM 11598 C CA . PRO A 1 4 ? 25.115 9.523 1.307 1.00 0.00 4 PRO A CA 20
ATOM 11599 C C . PRO A 1 4 ? 23.866 10.223 0.671 1.00 0.00 4 PRO A C 20
ATOM 11600 O O . PRO A 1 4 ? 23.797 11.428 0.908 1.00 0.00 4 PRO A O 20
ATOM 11611 N N . TRP A 1 5 ? 22.980 9.548 -0.047 1.00 0.00 5 TRP A N 20
ATOM 11612 C CA . TRP A 1 5 ? 21.823 10.211 -0.624 1.00 0.00 5 TRP A CA 20
ATOM 11613 C C . TRP A 1 5 ? 20.957 9.147 -1.303 1.00 0.00 5 TRP A C 20
ATOM 11614 O O . TRP A 1 5 ? 20.415 9.379 -2.382 1.00 0.00 5 TRP A O 20
ATOM 11635 N N . ASN A 1 6 ? 20.855 8.004 -0.643 1.00 0.00 6 ASN A N 20
ATOM 11636 C CA . ASN A 1 6 ? 20.065 6.903 -1.168 1.00 0.00 6 ASN A CA 20
ATOM 11637 C C . ASN A 1 6 ? 20.083 5.745 -0.169 1.00 0.00 6 ASN A C 20
ATOM 11638 O O . ASN A 1 6 ? 20.411 4.615 -0.529 1.00 0.00 6 ASN A O 20
ATOM 11649 N N . ARG A 1 7 ? 19.726 6.065 1.065 1.00 0.00 7 ARG A N 20
ATOM 11650 C CA . ARG A 1 7 ? 19.696 5.065 2.119 1.00 0.00 7 ARG A CA 20
ATOM 11651 C C . ARG A 1 7 ? 18.496 5.297 3.039 1.00 0.00 7 ARG A C 20
ATOM 11652 O O . ARG A 1 7 ? 18.660 5.483 4.244 1.00 0.00 7 ARG A O 20
ATOM 11673 N N . LYS A 1 8 ? 17.316 5.280 2.437 1.00 0.00 8 LYS A N 20
ATOM 11674 C CA . LYS A 1 8 ? 16.090 5.487 3.187 1.00 0.00 8 LYS A CA 20
ATOM 11675 C C . LYS A 1 8 ? 15.094 4.377 2.844 1.00 0.00 8 LYS A C 20
ATOM 11676 O O . LYS A 1 8 ? 14.219 4.504 1.985 1.00 0.00 8 LYS A O 20
ATOM 11710 N N . THR A 1 10 ? 12.196 1.563 2.560 1.00 0.00 10 THR A N 20
ATOM 11711 C CA . THR A 1 10 ? 10.753 1.455 2.682 1.00 0.00 10 THR A CA 20
ATOM 11712 C C . THR A 1 10 ? 10.334 -0.013 2.799 1.00 0.00 10 THR A C 20
ATOM 11713 O O . THR A 1 10 ? 11.178 -0.906 2.762 1.00 0.00 10 THR A O 20
ATOM 11724 N N . LYS A 1 11 ? 9.033 -0.215 2.936 1.00 0.00 11 LYS A N 20
ATOM 11725 C CA . LYS A 1 11 ? 8.493 -1.558 3.057 1.00 0.00 11 LYS A CA 20
ATOM 11726 C C . LYS A 1 11 ? 7.215 -1.667 2.224 1.00 0.00 11 LYS A C 20
ATOM 11727 O O . LYS A 1 11 ? 6.113 -1.707 2.770 1.00 0.00 11 LYS A O 20
ATOM 11746 N N . PHE A 1 12 ? 7.404 -1.714 0.913 1.00 0.00 12 PHE A N 20
ATOM 11747 C CA . PHE A 1 12 ? 6.280 -1.818 -0.002 1.00 0.00 12 PHE A CA 20
ATOM 11748 C C . PHE A 1 12 ? 5.171 -0.834 0.377 1.00 0.00 12 PHE A C 20
ATOM 11749 O O . PHE A 1 12 ? 5.271 -0.044 1.320 1.00 0.00 12 PHE A O 20
ATOM 11781 N N . ILE A 1 14 ? 1.220 0.908 1.223 1.00 0.00 14 ILE A N 20
ATOM 11782 C CA . ILE A 1 14 ? 0.263 0.855 2.315 1.00 0.00 14 ILE A CA 20
ATOM 11783 C C . ILE A 1 14 ? -0.945 0.017 1.889 1.00 0.00 14 ILE A C 20
ATOM 11784 O O . ILE A 1 14 ? -1.505 0.157 0.800 1.00 0.00 14 ILE A O 20
ATOM 11815 N N . SER A 1 16 ? -4.690 -2.211 1.706 1.00 0.00 16 SER A N 20
ATOM 11816 C CA . SER A 1 16 ? -6.007 -1.802 1.249 1.00 0.00 16 SER A CA 20
ATOM 11817 C C . SER A 1 16 ? -7.085 -2.630 1.951 1.00 0.00 16 SER A C 20
ATOM 11818 O O . SER A 1 16 ? -7.610 -3.620 1.436 1.00 0.00 16 SER A O 20
ATOM 11841 N N . ASN A 1 18 ? -10.658 -3.653 4.395 1.00 0.00 18 ASN A N 20
ATOM 11842 C CA . ASN A 1 18 ? -12.081 -3.721 4.107 1.00 0.00 18 ASN A CA 20
ATOM 11843 C C . ASN A 1 18 ? -12.855 -3.863 5.420 1.00 0.00 18 ASN A C 20
ATOM 11844 O O . ASN A 1 18 ? -12.303 -4.058 6.505 1.00 0.00 18 ASN A O 20
ATOM 11870 N N . ARG A 1 20 ? -14.360 -6.014 6.921 1.00 0.00 20 ARG A N 20
ATOM 11871 C CA . ARG A 1 20 ? -14.284 -7.266 7.655 1.00 0.00 20 ARG A CA 20
ATOM 11872 C C . ARG A 1 20 ? -13.107 -7.237 8.633 1.00 0.00 20 ARG A C 20
ATOM 11873 O O . ARG A 1 20 ? -12.553 -8.281 8.974 1.00 0.00 20 ARG A O 20
ATOM 11894 N N . ASP A 1 21 ? -12.760 -6.030 9.056 1.00 0.00 21 ASP A N 20
ATOM 11895 C CA . ASP A 1 21 ? -11.659 -5.852 9.987 1.00 0.00 21 ASP A CA 20
ATOM 11896 C C . ASP A 1 21 ? -12.166 -6.060 11.416 1.00 0.00 21 ASP A C 20
ATOM 11897 O O . ASP A 1 21 ? -12.699 -5.137 12.030 1.00 0.00 21 ASP A O 20
ATOM 11906 N N . LYS A 1 22 ? -11.983 -7.279 11.903 1.00 0.00 22 LYS A N 20
ATOM 11907 C CA . LYS A 1 22 ? -12.416 -7.620 13.248 1.00 0.00 22 LYS A CA 20
ATOM 11908 C C . LYS A 1 22 ? -13.841 -7.109 13.466 1.00 0.00 22 LYS A C 20
ATOM 11909 O O . LYS A 1 22 ? -14.246 -6.853 14.599 1.00 0.00 22 LYS A O 20
ATOM 11928 N N . TRP A 1 23 ? -14.562 -6.973 12.362 1.00 0.00 23 TRP A N 20
ATOM 11929 C CA . TRP A 1 23 ? -15.933 -6.496 12.418 1.00 0.00 23 TRP A CA 20
ATOM 11930 C C . TRP A 1 23 ? -16.712 -7.408 13.369 1.00 0.00 23 TRP A C 20
ATOM 11931 O O . TRP A 1 23 ? -16.123 -8.238 14.059 1.00 0.00 23 TRP A O 20
ATOM 11952 N N . CYS A 1 24 ? -18.024 -7.223 13.372 1.00 0.00 24 CYS A N 20
ATOM 11953 C CA . CYS A 1 24 ? -18.889 -8.019 14.226 1.00 0.00 24 CYS A CA 20
ATOM 11954 C C . CYS A 1 24 ? -18.250 -8.103 15.613 1.00 0.00 24 CYS A C 20
ATOM 11955 O O . CYS A 1 24 ? -17.707 -9.141 15.989 1.00 0.00 24 CYS A O 20
ATOM 11962 N N . ARG A 1 25 ? -18.335 -6.996 16.338 1.00 0.00 25 ARG A N 20
ATOM 11963 C CA . ARG A 1 25 ? -17.771 -6.932 17.675 1.00 0.00 25 ARG A CA 20
ATOM 11964 C C . ARG A 1 25 ? -18.884 -6.992 18.724 1.00 0.00 25 ARG A C 20
ATOM 11965 O O . ARG A 1 25 ? -18.635 -7.326 19.881 1.00 0.00 25 ARG A O 20
ATOM 11986 N N . LEU A 1 26 ? -20.089 -6.665 18.281 1.00 0.00 26 LEU A N 20
ATOM 11987 C CA . LEU A 1 26 ? -21.241 -6.677 19.167 1.00 0.00 26 LEU A CA 20
ATOM 11988 C C . LEU A 1 26 ? -22.086 -7.919 18.878 1.00 0.00 26 LEU A C 20
ATOM 11989 O O . LEU A 1 26 ? -21.643 -8.828 18.177 1.00 0.00 26 LEU A O 20
ATOM 12005 N N . ASN A 1 27 ? -23.290 -7.919 19.434 1.00 0.00 27 ASN A N 20
ATOM 12006 C CA . ASN A 1 27 ? -24.202 -9.034 19.245 1.00 0.00 27 ASN A CA 20
ATOM 12007 C C . ASN A 1 27 ? -24.829 -8.944 17.853 1.00 0.00 27 ASN A C 20
ATOM 12008 O O . ASN A 1 27 ? -26.008 -8.619 17.720 1.00 0.00 27 ASN A O 20
ATOM 12019 N N . LEU A 1 28 ? -24.014 -9.239 16.851 1.00 0.00 28 LEU A N 20
ATOM 12020 C CA . LEU A 1 28 ? -24.474 -9.195 15.473 1.00 0.00 28 LEU A CA 20
ATOM 12021 C C . LEU A 1 28 ? -25.715 -10.079 15.327 1.00 0.00 28 LEU A C 20
ATOM 12022 O O . LEU A 1 28 ? -26.258 -10.561 16.319 1.00 0.00 28 LEU A O 20
ATOM 12038 N N . GLY A 1 29 ? -26.126 -10.265 14.081 1.00 0.00 29 GLY A N 20
ATOM 12039 C CA . GLY A 1 29 ? -27.292 -11.082 13.793 1.00 0.00 29 GLY A CA 20
ATOM 12040 C C . GLY A 1 29 ? -27.063 -11.944 12.548 1.00 0.00 29 GLY A C 20
ATOM 12041 O O . GLY A 1 29 ? -25.970 -12.425 12.247 1.00 0.00 29 GLY A O 20
ATOM 12045 N N . PRO A 1 30 ? -28.156 -12.146 11.787 1.00 0.00 30 PRO A N 20
ATOM 12046 C CA . PRO A 1 30 ? -28.150 -13.086 10.634 1.00 0.00 30 PRO A CA 20
ATOM 12047 C C . PRO A 1 30 ? -26.982 -12.955 9.599 1.00 0.00 30 PRO A C 20
ATOM 12048 O O . PRO A 1 30 ? -27.086 -13.712 8.635 1.00 0.00 30 PRO A O 20
ATOM 12059 N N . ALA A 1 31 ? -25.984 -12.101 9.776 1.00 0.00 31 ALA A N 20
ATOM 12060 C CA . ALA A 1 31 ? -24.905 -11.998 8.809 1.00 0.00 31 ALA A CA 20
ATOM 12061 C C . ALA A 1 31 ? -23.563 -12.008 9.544 1.00 0.00 31 ALA A C 20
ATOM 12062 O O . ALA A 1 31 ? -22.905 -10.976 9.655 1.00 0.00 31 ALA A O 20
ATOM 12069 N N . TRP A 1 32 ? -23.199 -13.188 10.027 1.00 0.00 32 TRP A N 20
ATOM 12070 C CA . TRP A 1 32 ? -21.947 -13.345 10.749 1.00 0.00 32 TRP A CA 20
ATOM 12071 C C . TRP A 1 32 ? -20.951 -14.044 9.821 1.00 0.00 32 TRP A C 20
ATOM 12072 O O . TRP A 1 32 ? -21.087 -13.981 8.600 1.00 0.00 32 TRP A O 20
ATOM 12093 N N . GLY A 1 33 ? -19.974 -14.692 10.435 1.00 0.00 33 GLY A N 20
ATOM 12094 C CA . GLY A 1 33 ? -18.956 -15.401 9.680 1.00 0.00 33 GLY A CA 20
ATOM 12095 C C . GLY A 1 33 ? -18.608 -16.735 10.344 1.00 0.00 33 GLY A C 20
ATOM 12096 O O . GLY A 1 33 ? -19.497 -17.521 10.669 1.00 0.00 33 GLY A O 20
ATOM 12100 N N . GLY A 1 34 ? -17.313 -16.950 10.527 1.00 0.00 34 GLY A N 20
ATOM 12101 C CA . GLY A 1 34 ? -16.838 -18.174 11.146 1.00 0.00 34 GLY A CA 20
ATOM 12102 C C . GLY A 1 34 ? -16.281 -17.900 12.545 1.00 0.00 34 GLY A C 20
ATOM 12103 O O . GLY A 1 34 ? -17.014 -17.956 13.531 1.00 0.00 34 GLY A O 20
ATOM 12107 N N . ARG A 1 35 ? -14.988 -17.612 12.586 1.00 0.00 35 ARG A N 20
ATOM 12108 C CA . ARG A 1 35 ? -14.324 -17.328 13.847 1.00 0.00 35 ARG A CA 20
ATOM 12109 C C . ARG A 1 35 ? -14.278 -15.820 14.096 1.00 0.00 35 ARG A C 20
ATOM 12110 O O . ARG A 1 35 ? -13.231 -15.193 13.937 1.00 0.00 35 ARG A O 20
ATOM 12131 N N . CYS A 1 36 ? -15.424 -15.280 14.480 1.00 0.00 36 CYS A N 20
ATOM 12132 C CA . CYS A 1 36 ? -15.527 -13.856 14.753 1.00 0.00 36 CYS A CA 20
ATOM 12133 C C . CYS A 1 36 ? -15.658 -13.664 16.265 1.00 0.00 36 CYS A C 20
ATOM 12134 O O . CYS A 1 36 ? -16.457 -14.338 16.913 1.00 0.00 36 CYS A O 20
#

GO terms:
  GO:0046662 regulation of egg-laying behavior (P, IDA)
  GO:0007186 G protein-coupled receptor signaling pathway (P, IDA)
  GO:0007621 negative regulation of female receptivity (P, IDA)
  GO:0005576 extracellular region (C, TAS)
  GO:0007557 regulation of juvenile hormone biosynthetic process (P, TAS)
  GO:0005576 extracellular region (C, HDA)
  GO:0045434 negative regulation of female receptivity, post-mating (P, IMP)
  GO:0046008 regulation of female receptivity, post-mating (P, IMP)
  GO:0046662 regulation of egg-laying behavior (P, IMP)
  GO:0008343 adult feeding behavior (P, IMP)
  GO:0001664 G protein-coupled receptor binding (F, IPI)
  GO:0005576 extracellular region (C, EXP)
  GO:0005515 protein binding (F, IPI)

Foldseek 3Di:
DDDPDPPDDDDAAPVPVPPPDPDDPDDDDPD

Organism: Drosophila melanogaster (NCBI:txid7227)

Sequence (31 aa):
WEWPWNRKTKFISNRDKWCRLNLGPAWGGRCWEWPWNRKTKFISNRDKWCRLNLGPAWGGRCWEWPWNRKTKFISNRDKWCRLNLGPAWGGRCWEWPWNRKTKFISNRDKWCRLNLGPAWGGRCWEWPWNRKTKFISNRDKWCRLNLGPAWGGRCWEWPWNRKTKFISNRDKWCRLNLGPAWGGRCWEWPWNRKTKFISNRDKWCRLNLGPAWGGRCWEWPWNRKTKFISNRDKWCRLNLGPAWGGRCWEWPWNRKTKFISNRDKWCRLNLGPAWGGRCWEWPWNRKTKFISNRDKWCRLNLGPAWGGRCWEWPWNRKTKFISNRDKWCRLNLGPAWGGRCWEWPWNRKTKFISNRDKWCRLNLGPAWGGRCWEWPWNRKTKFISNRDKWCRLNLGPAWGGRCWEWPWNRKTKFISNRDKWCRLNLGPAWGGRCWEWPWNRKTKFISNRDKWCRLNLGPAWGGRCWEWPWNRKTKFISNRDKWCRLNLGPAWGGRCWEWPWNRKTKFISNRDKWCRLNLGPAWGGRCWEWPWNRKTKFISNRDKWCRLNLGPAWGGRCWEWPWNRKTKFISNRDKWCRLNLGPAWGGRCWEWPWNRKTKFISNRDKWCRLNLGPAWGGRC

Radius of gyration: 17.87 Å; Cα contacts (8 Å, |Δi|>4): 16; chains: 1; bounding box: 46×24×21 Å

Solvent-accessible surface area: 4624 Å² total

Secondary structure (DSSP, 8-state):
--S-------------S--SS---TT-SS--

InterPro domains:
  IPR012608 Sex peptide [PF08138] (1-55)